Protein AF-0000000075577695 (afdb_homodimer)

Organism: Acetobacterium woodii (strain ATCC 29683 / DSM 1030 / JCM 2381 / KCTC 1655 / WB1) (NCBI:txid931626)

Solvent-accessible surface area (backbone atoms only — not comparable to full-atom values): 27577 Å² total; per-residue (Å²): 130,86,82,31,79,45,69,84,21,51,37,63,28,23,27,63,58,52,52,52,39,39,74,62,63,21,33,35,39,34,36,42,21,31,33,30,50,23,17,79,31,26,14,9,30,51,38,36,53,52,26,41,51,47,51,52,48,20,47,53,51,28,49,76,66,73,39,56,65,47,28,44,69,64,43,46,68,28,43,34,66,37,54,46,50,41,54,59,20,49,52,37,54,64,69,56,42,41,53,49,51,52,44,52,50,49,45,46,42,72,65,54,41,59,45,36,36,37,38,60,61,59,81,42,64,68,36,49,51,44,51,54,52,42,31,54,52,36,40,76,69,72,33,51,33,30,38,55,40,50,42,67,56,36,57,74,68,66,52,74,77,80,42,85,45,49,42,72,38,84,71,59,62,89,56,62,50,70,91,60,100,42,59,61,80,35,45,5,21,61,55,42,14,44,37,46,67,77,38,48,89,51,36,40,61,71,58,21,56,70,45,71,62,38,80,63,47,73,68,51,46,59,49,29,68,71,10,25,63,52,17,37,69,72,26,76,63,45,39,37,10,30,33,41,58,60,42,56,69,58,41,55,51,24,53,54,52,51,24,48,52,53,32,52,53,49,51,55,59,71,73,101,129,85,83,31,79,46,68,83,20,50,35,62,30,22,26,63,58,51,52,52,38,37,74,63,64,20,33,34,39,33,34,45,23,30,33,30,52,22,17,79,31,26,15,9,30,50,37,37,51,52,26,42,52,47,51,52,47,20,47,51,51,27,50,75,67,74,40,56,64,47,28,45,70,65,44,45,68,28,44,34,66,38,54,45,51,41,53,62,21,51,53,37,53,64,69,56,43,41,54,50,52,51,44,51,50,48,46,47,42,72,65,54,42,58,46,37,37,38,38,59,61,58,82,44,64,66,37,49,52,44,51,53,52,42,31,52,53,36,40,76,70,73,34,52,33,29,40,54,41,49,42,66,57,37,57,74,66,66,52,74,77,78,41,86,44,50,44,70,39,84,71,58,63,87,54,62,50,72,91,62,99,43,63,60,81,35,46,4,22,60,56,42,15,43,36,47,68,78,39,47,88,52,38,40,62,73,57,20,56,72,45,70,62,56,72,60,47,72,70,50,47,59,50,30,68,70,9,24,64,52,17,36,67,73,25,76,63,45,39,37,14,31,33,41,57,61,42,57,69,60,42,54,51,21,52,53,51,50,23,50,53,53,31,50,52,50,52,54,58,71,71,102

InterPro domains:
  IPR003785 Creatininase/formamide hydrolase [PF02633] (12-262)
  IPR003785 Creatininase/formamide hydrolase [PTHR35005] (10-262)
  IPR024087 Creatininase-like superfamily [G3DSA:3.40.50.10310] (4-269)
  IPR024087 Creatininase-like superfamily [SSF102215] (10-245)

Nearest PDB structures (foldseek):
  3a6f-assembly1_D  TM=7.736E-01  e=1.184E-13  Pseudomonas putida
  3a6g-assembly1_C  TM=7.643E-01  e=2.784E-13  Pseudomonas putida
  3a6g-assembly1_B  TM=7.723E-01  e=9.443E-13  Pseudomonas putida
  3a6j-assembly1_D  TM=7.696E-01  e=1.448E-12  Pseudomonas putida
  3a6j-assembly1_B  TM=7.556E-01  e=9.443E-13  Pseudomonas putida

Radius of gyration: 23.03 Å; Cα contacts (8 Å, |Δi|>4): 1157; chains: 2; bounding box: 54×68×52 Å

Secondary structure (DSSP, 8-state):
----TTTTBGGGS-HHHHHHHHHTT-EEEEEB------TTTB-TTHHHHHHHHHHHHHHHHHHHTT--EEEPPPB-----SSSTTSTT-----HHHHHHHHHHHHHHHHHHT--EEEEE-----HHHHHHHHHHHHHHHHTT-EEEEEEEHHHHHHTT--TT-TTEEEE---HHHH----SS---BSSHHHHHHHHHH-GGGB-HHHHHHPPP----HHHHHHHTT-HHHHHHHSTTS-BS-TT---HHHHHHHHHHHHHHHHHHHHHHHT-/----TTTTBGGGS-HHHHHHHHHTT-EEEEEB------TTTB-TTHHHHHHHHHHHHHHHHHHHTT--EEEPPPB-----SSSTTSTT-----HHHHHHHHHHHHHHHHHHT--EEEEE-----HHHHHHHHHHHHHHHHTT-EEEEEEEHHHHHHTT--TT-TTEEEE---HHHH----SS---BSSHHHHHHHHHH-GGGB-HHHHHHPPP----HHHHHHHTT-HHHHHHHSTTS-BS-TT---HHHHHHHHHHHHHHHHHHHHHHHT-

Sequence (544 aa):
MAYSIFKDTLVDMAFPEIEAAIKQNACVLLPVSVVEEHGPHLCTGTDIYLTQSLSQQIKQKLVAKNHPVVIAPPFYWGVNSITDGFVGSFSIKPETMTLMLLEILENLNKWGFKKIFLLNFHGDFIHIKTIVEIVAHANKMNIEAYFLLDKNLLSQMHFNQDLSYLVSIELDPRKVNLETTVIDIHAGATETSWMALSYNKLVDTEKAKTLKPTNLTRSDLKEWLKGGEVAKSVTPLGYCGNPSNIDLKKIKTLTAVLSEKYACEIINVCTLMAYSIFKDTLVDMAFPEIEAAIKQNACVLLPVSVVEEHGPHLCTGTDIYLTQSLSQQIKQKLVAKNHPVVIAPPFYWGVNSITDGFVGSFSIKPETMTLMLLEILENLNKWGFKKIFLLNFHGDFIHIKTIVEIVAHANKMNIEAYFLLDKNLLSQMHFNQDLSYLVSIELDPRKVNLETTVIDIHAGATETSWMALSYNKLVDTEKAKTLKPTNLTRSDLKEWLKGGEVAKSVTPLGYCGNPSNIDLKKIKTLTAVLSEKYACEIINVCTL

Structure (mmCIF, N/CA/C/O backbone):
data_AF-0000000075577695-model_v1
#
loop_
_entity.id
_entity.type
_entity.pdbx_description
1 polymer 'Creatininase CrnA'
#
loop_
_atom_site.group_PDB
_atom_site.id
_atom_site.type_symbol
_atom_site.label_atom_id
_atom_site.label_alt_id
_atom_site.label_comp_id
_atom_site.label_asym_id
_atom_site.label_entity_id
_atom_site.label_seq_id
_atom_site.pdbx_PDB_ins_code
_atom_site.Cartn_x
_atom_site.Cartn_y
_atom_site.Cartn_z
_atom_site.occupancy
_atom_site.B_iso_or_equiv
_atom_site.auth_seq_id
_atom_site.auth_comp_id
_atom_site.auth_asym_id
_atom_site.auth_atom_id
_atom_site.pdbx_PDB_model_num
ATOM 1 N N . MET A 1 1 ? 3.131 -3.451 19.734 1 47.25 1 MET A N 1
ATOM 2 C CA . MET A 1 1 ? 1.927 -3.197 18.953 1 47.25 1 MET A CA 1
ATOM 3 C C . MET A 1 1 ? 2.152 -3.541 17.484 1 47.25 1 MET A C 1
ATOM 5 O O . MET A 1 1 ? 3.27 -3.42 16.984 1 47.25 1 MET A O 1
ATOM 9 N N . ALA A 1 2 ? 1.191 -4.195 16.828 1 62.47 2 ALA A N 1
ATOM 10 C CA . ALA A 1 2 ? 1.274 -4.578 15.422 1 62.47 2 ALA A CA 1
ATOM 11 C C . ALA A 1 2 ? 1.396 -3.352 14.523 1 62.47 2 ALA A C 1
ATOM 13 O O . ALA A 1 2 ? 0.747 -2.332 14.758 1 62.47 2 ALA A O 1
ATOM 14 N N . TYR A 1 3 ? 2.486 -3.139 13.727 1 85.69 3 TYR A N 1
ATOM 15 C CA . TYR A 1 3 ? 2.629 -1.895 12.977 1 85.69 3 TYR A CA 1
ATOM 16 C C . TYR A 1 3 ? 2.217 -2.082 11.523 1 85.69 3 TYR A C 1
ATOM 18 O O . TYR A 1 3 ? 2.568 -1.273 10.656 1 85.69 3 TYR A O 1
ATOM 26 N N . SER A 1 4 ? 1.302 -3.059 11.336 1 93.88 4 SER A N 1
ATOM 27 C CA . SER A 1 4 ? 0.813 -3.283 9.984 1 93.88 4 SER A CA 1
ATOM 28 C C . SER A 1 4 ? -0.161 -2.189 9.555 1 93.88 4 SER A C 1
ATOM 30 O O . SER A 1 4 ? -1.123 -1.896 10.273 1 93.88 4 SER A O 1
ATOM 32 N N . ILE A 1 5 ? 0.013 -1.693 8.359 1 96.38 5 ILE A N 1
ATOM 33 C CA . ILE A 1 5 ? -0.893 -0.673 7.844 1 96.38 5 ILE A CA 1
ATOM 34 C C . ILE A 1 5 ? -2.229 -1.311 7.469 1 96.38 5 ILE A C 1
ATOM 36 O O . ILE A 1 5 ? -3.211 -0.607 7.219 1 96.38 5 ILE A O 1
ATOM 40 N N . PHE A 1 6 ? -2.279 -2.641 7.473 1 97.19 6 PHE A N 1
ATOM 41 C CA . PHE A 1 6 ? -3.488 -3.34 7.051 1 97.19 6 PHE A CA 1
ATOM 42 C C . PHE A 1 6 ? -4.34 -3.721 8.258 1 97.19 6 PHE A C 1
ATOM 44 O O . PHE A 1 6 ? -5.48 -4.164 8.102 1 97.19 6 PHE A O 1
ATOM 51 N N . LYS A 1 7 ? -3.75 -3.504 9.445 1 94.81 7 LYS A N 1
ATOM 52 C CA . LYS A 1 7 ? -4.543 -3.814 10.633 1 94.81 7 LYS A CA 1
ATOM 53 C C . LYS A 1 7 ? -5.879 -3.076 10.609 1 94.81 7 LYS A C 1
ATOM 55 O O . LYS A 1 7 ? -5.918 -1.861 10.406 1 94.81 7 LYS A O 1
ATOM 60 N N . ASP A 1 8 ? -7.012 -3.793 10.711 1 94.88 8 ASP A N 1
ATOM 61 C CA . ASP A 1 8 ? -8.375 -3.283 10.836 1 94.88 8 ASP A CA 1
ATOM 62 C C . ASP A 1 8 ? -8.906 -2.812 9.484 1 94.88 8 ASP A C 1
ATOM 64 O O . ASP A 1 8 ? -9.93 -2.135 9.414 1 94.88 8 ASP A O 1
ATOM 68 N N . THR A 1 9 ? -8.211 -3.131 8.383 1 98.25 9 THR A N 1
ATOM 69 C CA . THR A 1 9 ? -8.672 -2.721 7.062 1 98.25 9 THR A CA 1
ATOM 70 C C . THR A 1 9 ? -9.359 -3.879 6.348 1 98.25 9 THR A C 1
ATOM 72 O O . THR A 1 9 ? -9.312 -5.02 6.812 1 98.25 9 THR A O 1
ATOM 75 N N . LEU A 1 10 ? -9.883 -3.576 5.164 1 98.56 10 LEU A N 1
ATOM 76 C CA . LEU A 1 10 ? -10.523 -4.547 4.281 1 98.56 10 LEU A CA 1
ATOM 77 C C . LEU A 1 10 ? -9.531 -5.637 3.867 1 98.56 10 LEU A C 1
ATOM 79 O O . LEU A 1 10 ? -9.938 -6.762 3.566 1 98.56 10 LEU A O 1
ATOM 83 N N . VAL A 1 11 ? -8.281 -5.344 3.916 1 98.5 11 VAL A N 1
ATOM 84 C CA . VAL A 1 11 ? -7.258 -6.25 3.408 1 98.5 11 VAL A CA 1
ATOM 85 C C . VAL A 1 11 ? -7.188 -7.496 4.289 1 98.5 11 VAL A C 1
ATOM 87 O O . VAL A 1 11 ? -6.887 -8.594 3.807 1 98.5 11 VAL A O 1
ATOM 90 N N . ASP A 1 12 ? -7.535 -7.359 5.578 1 97.88 12 ASP A N 1
ATOM 91 C CA . ASP A 1 12 ? -7.441 -8.469 6.523 1 97.88 12 ASP A CA 1
ATOM 92 C C . ASP A 1 12 ? -8.781 -9.188 6.668 1 97.88 12 ASP A C 1
ATOM 94 O O . ASP A 1 12 ? -8.938 -10.047 7.535 1 97.88 12 ASP A O 1
ATOM 98 N N . MET A 1 13 ? -9.727 -8.844 5.805 1 98.38 13 MET A N 1
ATOM 99 C CA . MET A 1 13 ? -11.055 -9.438 5.84 1 98.38 13 MET A CA 1
ATOM 100 C C . MET A 1 13 ? -11.242 -10.438 4.703 1 98.38 13 MET A C 1
ATOM 102 O O . MET A 1 13 ? -10.641 -10.289 3.637 1 98.38 13 MET A O 1
ATOM 106 N N . ALA A 1 14 ? -12.023 -11.422 4.969 1 98.56 14 ALA A N 1
ATOM 107 C CA . ALA A 1 14 ? -12.555 -12.227 3.865 1 98.56 14 ALA A CA 1
ATOM 108 C C . ALA A 1 14 ? -13.711 -11.508 3.176 1 98.56 14 ALA A C 1
ATOM 110 O O . ALA A 1 14 ? -14.352 -10.641 3.766 1 98.56 14 ALA A O 1
ATOM 111 N N . PHE A 1 15 ? -14 -11.859 1.919 1 98.5 15 PHE A N 1
ATOM 112 C CA . PHE A 1 15 ? -14.945 -11.078 1.124 1 98.5 15 PHE A CA 1
ATOM 113 C C . PHE A 1 15 ? -16.344 -11.141 1.728 1 98.5 15 PHE A C 1
ATOM 115 O O . PHE A 1 15 ? -17.094 -10.164 1.667 1 98.5 15 PHE A O 1
ATOM 122 N N . PRO A 1 16 ? -16.781 -12.281 2.404 1 98.56 16 PRO A N 1
ATOM 123 C CA . PRO A 1 16 ? -18.109 -12.258 2.998 1 98.56 16 PRO A CA 1
ATOM 124 C C . PRO A 1 16 ? -18.25 -11.227 4.113 1 98.56 16 PRO A C 1
ATOM 126 O O . PRO A 1 16 ? -19.328 -10.664 4.316 1 98.56 16 PRO A O 1
ATOM 129 N N . GLU A 1 17 ? -17.188 -11.008 4.809 1 98.62 17 GLU A N 1
ATOM 130 C CA . GLU A 1 17 ? -17.203 -9.977 5.844 1 98.62 17 GLU A CA 1
ATOM 131 C C . GLU A 1 17 ? -17.406 -8.594 5.238 1 98.62 17 GLU A C 1
ATOM 133 O O . GLU A 1 17 ? -18.062 -7.742 5.832 1 98.62 17 GLU A O 1
ATOM 138 N N . ILE A 1 18 ? -16.828 -8.375 4.117 1 98.88 18 ILE A N 1
ATOM 139 C CA . ILE A 1 18 ? -16.984 -7.105 3.416 1 98.88 18 ILE A CA 1
ATOM 140 C C . ILE A 1 18 ? -18.422 -6.961 2.938 1 98.88 18 ILE A C 1
ATOM 142 O O . ILE A 1 18 ? -19.031 -5.891 3.07 1 98.88 18 ILE A O 1
ATOM 146 N N . GLU A 1 19 ? -18.953 -8.062 2.428 1 98.75 19 GLU A N 1
ATOM 147 C CA . GLU A 1 19 ? -20.359 -8.055 2.035 1 98.75 19 GLU A CA 1
ATOM 148 C C . GLU A 1 19 ? -21.266 -7.684 3.211 1 98.75 19 GLU A C 1
ATOM 150 O O . GLU A 1 19 ? -22.219 -6.918 3.055 1 98.75 19 GLU A O 1
ATOM 155 N N . ALA A 1 20 ? -20.953 -8.258 4.344 1 98.75 20 ALA A N 1
ATOM 156 C CA . ALA A 1 20 ? -21.734 -7.977 5.547 1 98.75 20 ALA A CA 1
ATOM 157 C C . ALA A 1 20 ? -21.656 -6.5 5.922 1 98.75 20 ALA A C 1
ATOM 159 O O . ALA A 1 20 ? -22.656 -5.898 6.328 1 98.75 20 ALA A O 1
ATOM 160 N N . ALA A 1 21 ? -20.516 -5.906 5.805 1 98.75 21 ALA A N 1
ATOM 161 C CA . ALA A 1 21 ? -20.328 -4.488 6.117 1 98.75 21 ALA A CA 1
ATOM 162 C C . ALA A 1 21 ? -21.156 -3.611 5.176 1 98.75 21 ALA A C 1
ATOM 164 O O . ALA A 1 21 ? -21.734 -2.611 5.602 1 98.75 21 ALA A O 1
ATOM 165 N N . ILE A 1 22 ? -21.125 -3.975 3.934 1 98.75 22 ILE A N 1
ATOM 166 C CA . ILE A 1 22 ? -21.891 -3.238 2.932 1 98.75 22 ILE A CA 1
ATOM 167 C C . ILE A 1 22 ? -23.375 -3.283 3.277 1 98.75 22 ILE A C 1
ATOM 169 O O . ILE A 1 22 ? -24.062 -2.262 3.213 1 98.75 22 ILE A O 1
ATOM 173 N N . LYS A 1 23 ? -23.828 -4.469 3.668 1 98.5 23 LYS A N 1
ATOM 174 C CA . LYS A 1 23 ? -25.234 -4.648 4.035 1 98.5 23 LYS A CA 1
ATOM 175 C C . LYS A 1 23 ? -25.609 -3.793 5.242 1 98.5 23 LYS A C 1
ATOM 177 O O . LYS A 1 23 ? -26.75 -3.377 5.387 1 98.5 23 LYS A O 1
ATOM 182 N N . GLN A 1 24 ? -24.656 -3.488 6.062 1 98.31 24 GLN A N 1
ATOM 183 C CA . GLN A 1 24 ? -24.875 -2.67 7.25 1 98.31 24 GLN A CA 1
ATOM 184 C C . GLN A 1 24 ? -24.719 -1.186 6.93 1 98.31 24 GLN A C 1
ATOM 186 O O . GLN A 1 24 ? -24.719 -0.349 7.836 1 98.31 24 GLN A O 1
ATOM 191 N N . ASN A 1 25 ? -24.516 -0.837 5.707 1 97.81 25 ASN A N 1
ATOM 192 C CA . ASN A 1 25 ? -24.344 0.535 5.238 1 97.81 25 ASN A CA 1
ATOM 193 C C . ASN A 1 25 ? -23.141 1.198 5.875 1 97.81 25 ASN A C 1
ATOM 195 O O . ASN A 1 25 ? -23.188 2.367 6.266 1 97.81 25 ASN A O 1
ATOM 199 N N . ALA A 1 26 ? -22.094 0.424 6.023 1 98.75 26 ALA A N 1
ATOM 200 C CA . ALA A 1 26 ? -20.859 0.966 6.574 1 98.75 26 ALA A CA 1
ATOM 201 C C . ALA A 1 26 ? -20.281 2.049 5.668 1 98.75 26 ALA A C 1
ATOM 203 O O . ALA A 1 26 ? -20.281 1.908 4.441 1 98.75 26 ALA A O 1
ATOM 204 N N . CYS A 1 27 ? -19.812 3.189 6.266 1 98.75 27 CYS A N 1
ATOM 205 C CA . CYS A 1 27 ? -19 4.125 5.496 1 98.75 27 CYS A CA 1
ATOM 206 C C . CYS A 1 27 ? -17.562 3.633 5.383 1 98.75 27 CYS A C 1
ATOM 208 O O . CYS A 1 27 ? -17.188 2.668 6.043 1 98.75 27 CYS A O 1
ATOM 210 N N . VAL A 1 28 ? -16.844 4.23 4.449 1 98.94 28 VAL A N 1
ATOM 211 C CA . VAL A 1 28 ? -15.469 3.797 4.199 1 98.94 28 VAL A CA 1
ATOM 212 C C . VAL A 1 28 ? -14.5 4.926 4.543 1 98.94 28 VAL A C 1
ATOM 214 O O . VAL A 1 28 ? -14.703 6.07 4.141 1 98.94 28 VAL A O 1
ATOM 217 N N . LEU A 1 29 ? -13.523 4.633 5.379 1 98.94 29 LEU A N 1
ATOM 218 C CA . LEU A 1 29 ? -12.336 5.48 5.488 1 98.94 29 LEU A CA 1
ATOM 219 C C . LEU A 1 29 ? -11.258 5.039 4.508 1 98.94 29 LEU A C 1
ATOM 221 O O . LEU A 1 29 ? -10.914 3.854 4.445 1 98.94 29 LEU A O 1
ATOM 225 N N . LEU A 1 30 ? -10.773 5.922 3.701 1 98.94 30 LEU A N 1
ATOM 226 C CA . LEU A 1 30 ? -9.703 5.641 2.748 1 98.94 30 LEU A CA 1
ATOM 227 C C . LEU A 1 30 ? -8.477 6.488 3.047 1 98.94 30 LEU A C 1
ATOM 229 O O . LEU A 1 30 ? -8.438 7.676 2.715 1 98.94 30 LEU A O 1
ATOM 233 N N . PRO A 1 31 ? -7.43 5.871 3.695 1 98.69 31 PRO A N 1
ATOM 234 C CA . PRO A 1 31 ? -6.184 6.605 3.904 1 98.69 31 PRO A CA 1
ATOM 235 C C . PRO A 1 31 ? -5.43 6.875 2.604 1 98.69 31 PRO A C 1
ATOM 237 O O . PRO A 1 31 ? -5.188 5.949 1.824 1 98.69 31 PRO A O 1
ATOM 240 N N . VAL A 1 32 ? -5.164 8.086 2.32 1 98.62 32 VAL A N 1
ATOM 241 C CA . VAL A 1 32 ? -4.383 8.523 1.169 1 98.62 32 VAL A CA 1
ATOM 242 C C . VAL A 1 32 ? -3.121 9.242 1.645 1 98.62 32 VAL A C 1
ATOM 244 O O . VAL A 1 32 ? -3.199 10.289 2.289 1 98.62 32 VAL A O 1
ATOM 247 N N . SER A 1 33 ? -2.02 8.672 1.377 1 97.56 33 SER A N 1
ATOM 248 C CA . SER A 1 33 ? -0.767 9.156 1.947 1 97.56 33 SER A CA 1
ATOM 249 C C . SER A 1 33 ? 0.388 8.992 0.966 1 97.56 33 SER A C 1
ATOM 251 O O . SER A 1 33 ? 0.195 9.078 -0.249 1 97.56 33 SER A O 1
ATOM 253 N N . VAL A 1 34 ? 1.612 8.969 1.543 1 98.62 34 VAL A N 1
ATOM 254 C CA . VAL A 1 34 ? 2.797 8.898 0.695 1 98.62 34 VAL A CA 1
ATOM 255 C C . VAL A 1 34 ? 3.908 8.141 1.42 1 98.62 34 VAL A C 1
ATOM 257 O O . VAL A 1 34 ? 3.812 7.887 2.623 1 98.62 34 VAL A O 1
ATOM 260 N N . VAL A 1 35 ? 4.875 7.68 0.67 1 98.69 35 VAL A N 1
ATOM 261 C CA . VAL A 1 35 ? 6.191 7.281 1.159 1 98.69 35 VAL A CA 1
ATOM 262 C C . VAL A 1 35 ? 7.219 8.359 0.82 1 98.69 35 VAL A C 1
ATOM 264 O O . VAL A 1 35 ? 7.465 8.641 -0.354 1 98.69 35 VAL A O 1
ATOM 267 N N . GLU A 1 36 ? 7.77 9.023 1.796 1 98.69 36 GLU A N 1
ATOM 268 C CA . GLU A 1 36 ? 8.703 10.125 1.589 1 98.69 36 GLU A CA 1
ATOM 269 C C . GLU A 1 36 ? 9.703 10.227 2.738 1 98.69 36 GLU A C 1
ATOM 271 O O . GLU A 1 36 ? 9.438 9.734 3.84 1 98.69 36 GLU A O 1
ATOM 276 N N . GLU A 1 37 ? 10.789 10.859 2.469 1 98.56 37 GLU A N 1
ATOM 277 C CA . GLU A 1 37 ? 11.805 11.062 3.496 1 98.56 37 GLU A CA 1
ATOM 278 C C . GLU A 1 37 ? 11.266 11.891 4.652 1 98.56 37 GLU A C 1
ATOM 280 O O . GLU A 1 37 ? 10.438 12.781 4.449 1 98.56 37 GLU A O 1
ATOM 285 N N . HIS A 1 38 ? 11.75 11.633 5.891 1 98.75 38 HIS A N 1
ATOM 286 C CA . HIS A 1 38 ? 11.359 12.375 7.082 1 98.75 38 HIS A CA 1
ATOM 287 C C . HIS A 1 38 ? 12.531 12.539 8.039 1 98.75 38 HIS A C 1
ATOM 289 O O . HIS A 1 38 ? 12.398 12.297 9.242 1 98.75 38 HIS A O 1
ATOM 295 N N . GLY A 1 39 ? 13.68 13.023 7.473 1 98.56 39 GLY A N 1
ATOM 296 C CA . GLY A 1 39 ? 14.852 13.219 8.312 1 98.56 39 GLY A CA 1
ATOM 297 C C . GLY A 1 39 ? 15.57 11.922 8.656 1 98.56 39 GLY A C 1
ATOM 298 O O . GLY A 1 39 ? 15.125 10.844 8.258 1 98.56 39 GLY A O 1
ATOM 299 N N . PRO A 1 40 ? 16.688 12.039 9.352 1 98.69 40 PRO A N 1
ATOM 300 C CA . PRO A 1 40 ? 17.5 10.859 9.656 1 98.69 40 PRO A CA 1
ATOM 301 C C . PRO A 1 40 ? 16.922 10.039 10.82 1 98.69 40 PRO A C 1
ATOM 303 O O . PRO A 1 40 ? 17.422 8.953 11.117 1 98.69 40 PRO A O 1
ATOM 306 N N . HIS A 1 41 ? 15.875 10.539 11.461 1 98.81 41 HIS A N 1
ATOM 307 C CA . HIS A 1 41 ? 15.406 9.922 12.695 1 98.81 41 HIS A CA 1
ATOM 308 C C . HIS A 1 41 ? 14.062 9.227 12.484 1 98.81 41 HIS A C 1
ATOM 310 O O . HIS A 1 41 ? 13.633 8.43 13.32 1 98.81 41 HIS A O 1
ATOM 316 N N . LEU A 1 42 ? 13.43 9.484 11.391 1 98.81 42 LEU A N 1
ATOM 317 C CA . LEU A 1 42 ? 12.141 8.875 11.078 1 98.81 42 LEU A CA 1
ATOM 318 C C . LEU A 1 42 ? 12.227 8.062 9.789 1 98.81 42 LEU A C 1
ATOM 320 O O . LEU A 1 42 ? 13.039 8.359 8.914 1 98.81 42 LEU A O 1
ATOM 324 N N . CYS A 1 43 ? 11.375 7.074 9.664 1 98.62 43 CYS A N 1
ATOM 325 C CA . CYS A 1 43 ? 11.336 6.25 8.461 1 98.62 43 CYS A CA 1
ATOM 326 C C . CYS A 1 43 ? 10.547 6.938 7.355 1 98.62 43 CYS A C 1
ATOM 328 O O . CYS A 1 43 ? 9.805 7.883 7.613 1 98.62 43 CYS A O 1
ATOM 330 N N . THR A 1 44 ? 10.656 6.434 6.145 1 98.75 44 THR A N 1
ATOM 331 C CA . THR A 1 44 ? 10.016 7.047 4.988 1 98.75 44 THR A CA 1
ATOM 332 C C . THR A 1 44 ? 8.516 6.766 4.988 1 98.75 44 THR A C 1
ATOM 334 O O . THR A 1 44 ? 7.758 7.391 4.242 1 98.75 44 THR A O 1
ATOM 337 N N . GLY A 1 45 ? 8.008 5.879 5.816 1 98.31 45 GLY A N 1
ATOM 338 C CA . GLY A 1 45 ? 6.594 5.547 5.91 1 98.31 45 GLY A CA 1
ATOM 339 C C . GLY A 1 45 ? 5.844 6.406 6.906 1 98.31 45 GLY A C 1
ATOM 340 O O . GLY A 1 45 ? 4.676 6.145 7.207 1 98.31 45 GLY A O 1
ATOM 341 N N . THR A 1 46 ? 6.445 7.457 7.438 1 98.38 46 THR A N 1
ATOM 342 C CA . THR A 1 46 ? 5.891 8.258 8.523 1 98.38 46 THR A CA 1
ATOM 343 C C . THR A 1 46 ? 4.484 8.734 8.18 1 98.38 46 THR A C 1
ATOM 345 O O . THR A 1 46 ? 3.541 8.508 8.938 1 98.38 46 THR A O 1
ATOM 348 N N . ASP A 1 47 ? 4.281 9.266 7.027 1 98.19 47 ASP A N 1
ATOM 349 C CA . ASP A 1 47 ? 2.98 9.812 6.66 1 98.19 47 ASP A CA 1
ATOM 350 C C . ASP A 1 47 ? 1.916 8.719 6.617 1 98.19 47 ASP A C 1
ATOM 352 O O . ASP A 1 47 ? 0.797 8.914 7.094 1 98.19 47 ASP A O 1
ATOM 356 N N . ILE A 1 48 ? 2.176 7.598 5.961 1 97.69 48 ILE A N 1
ATOM 357 C CA . ILE A 1 48 ? 1.166 6.551 5.836 1 97.69 48 ILE A CA 1
ATOM 358 C C . ILE A 1 48 ? 0.88 5.945 7.207 1 97.69 48 ILE A C 1
ATOM 360 O O . ILE A 1 48 ? -0.267 5.617 7.523 1 97.69 48 ILE A O 1
ATOM 364 N N . TYR A 1 49 ? 1.924 5.754 8.062 1 97.62 49 TYR A N 1
ATOM 365 C CA . TYR A 1 49 ? 1.699 5.234 9.414 1 97.62 49 TYR A CA 1
ATOM 366 C C . TYR A 1 49 ? 0.816 6.18 10.219 1 97.62 49 TYR A C 1
ATOM 368 O O . TYR A 1 49 ? -0.107 5.738 10.906 1 97.62 49 TYR A O 1
ATOM 376 N N . LEU A 1 50 ? 1.111 7.438 10.148 1 96.88 50 LEU A N 1
ATOM 377 C CA . LEU A 1 50 ? 0.335 8.398 10.922 1 96.88 50 LEU A CA 1
ATOM 378 C C . LEU A 1 50 ? -1.091 8.5 10.391 1 96.88 50 LEU A C 1
ATOM 380 O O . LEU A 1 50 ? -2.043 8.602 11.164 1 96.88 50 LEU A O 1
ATOM 384 N N . THR A 1 51 ? -1.251 8.5 9.07 1 97.12 51 THR A N 1
ATOM 385 C CA . THR A 1 51 ? -2.588 8.492 8.484 1 97.12 51 THR A CA 1
ATOM 386 C C . THR A 1 51 ? -3.365 7.254 8.938 1 97.12 51 THR A C 1
ATOM 388 O O . THR A 1 51 ? -4.551 7.344 9.258 1 97.12 51 THR A O 1
ATOM 391 N N . GLN A 1 52 ? -2.695 6.141 8.93 1 96.88 52 GLN A N 1
ATOM 392 C CA . GLN A 1 52 ? -3.342 4.902 9.352 1 96.88 52 GLN A CA 1
ATOM 393 C C . GLN A 1 52 ? -3.703 4.941 10.828 1 96.88 52 GLN A C 1
ATOM 395 O O . GLN A 1 52 ? -4.773 4.473 11.227 1 96.88 52 GLN A O 1
ATOM 400 N N . SER A 1 53 ? -2.781 5.434 11.633 1 95.94 53 SER A N 1
ATOM 401 C CA . SER A 1 53 ? -3.068 5.582 13.055 1 95.94 53 SER A CA 1
ATOM 402 C C . SER A 1 53 ? -4.32 6.418 13.281 1 95.94 53 SER A C 1
ATOM 404 O O . SER A 1 53 ? -5.188 6.047 14.07 1 95.94 53 SER A O 1
ATOM 406 N N . LEU A 1 54 ? -4.391 7.52 12.602 1 95.25 54 LEU A N 1
ATOM 407 C CA . LEU A 1 54 ? -5.566 8.383 12.703 1 95.25 54 LEU A CA 1
ATOM 408 C C . LEU A 1 54 ? -6.82 7.641 12.242 1 95.25 54 LEU A C 1
ATOM 410 O O . LEU A 1 54 ? -7.859 7.707 12.898 1 95.25 54 LEU A O 1
ATOM 414 N N . SER A 1 55 ? -6.766 6.961 11.133 1 97.94 55 SER A N 1
ATOM 415 C CA . SER A 1 55 ? -7.895 6.211 10.602 1 97.94 55 SER A CA 1
ATOM 416 C C . SER A 1 55 ? -8.406 5.184 11.602 1 97.94 55 SER A C 1
ATOM 418 O O . SER A 1 55 ? -9.617 5.023 11.773 1 97.94 55 SER A O 1
ATOM 420 N N . GLN A 1 56 ? -7.473 4.508 12.242 1 97.62 56 GLN A N 1
ATOM 421 C CA . GLN A 1 56 ? -7.84 3.49 13.219 1 97.62 56 GLN A CA 1
ATOM 422 C C . GLN A 1 56 ? -8.523 4.117 14.438 1 97.62 56 GLN A C 1
ATOM 424 O O . GLN A 1 56 ? -9.484 3.564 14.961 1 97.62 56 GLN A O 1
ATOM 429 N N . GLN A 1 57 ? -7.977 5.23 14.875 1 97.31 57 GLN A N 1
ATOM 430 C CA . GLN A 1 57 ? -8.586 5.922 16.016 1 97.31 57 GLN A CA 1
ATOM 431 C C . GLN A 1 57 ? -9.984 6.414 15.664 1 97.31 57 GLN A C 1
ATOM 433 O O . GLN A 1 57 ? -10.898 6.316 16.484 1 97.31 57 GLN A O 1
ATOM 438 N N . ILE A 1 58 ? -10.156 6.941 14.469 1 98.38 58 ILE A N 1
ATOM 439 C CA . ILE A 1 58 ? -11.469 7.375 14.008 1 98.38 58 ILE A CA 1
ATOM 440 C C . ILE A 1 58 ? -12.43 6.188 13.984 1 98.38 58 ILE A C 1
ATOM 442 O O . ILE A 1 58 ? -13.562 6.293 14.461 1 98.38 58 ILE A O 1
ATOM 446 N N . LYS A 1 59 ? -12 5.082 13.43 1 98.81 59 LYS A N 1
ATOM 447 C CA . LYS A 1 59 ? -12.828 3.881 13.383 1 98.81 59 LYS A CA 1
ATOM 448 C C . LYS A 1 59 ? -13.281 3.473 14.781 1 98.81 59 LYS A C 1
ATOM 450 O O . LYS A 1 59 ? -14.445 3.125 14.984 1 98.81 59 LYS A O 1
ATOM 455 N N . GLN A 1 60 ? -12.359 3.498 15.719 1 98.31 60 GLN A N 1
ATOM 456 C CA . GLN A 1 60 ? -12.695 3.135 17.094 1 98.31 60 GLN A CA 1
ATOM 457 C C . GLN A 1 60 ? -13.805 4.031 17.641 1 98.31 60 GLN A C 1
ATOM 459 O O . GLN A 1 60 ? -14.734 3.555 18.297 1 98.31 60 GLN A O 1
ATOM 464 N N . LYS A 1 61 ? -13.672 5.332 17.391 1 98.5 61 LYS A N 1
ATOM 465 C CA . LYS A 1 61 ? -14.68 6.281 17.844 1 98.5 61 LYS A CA 1
ATOM 466 C C . LYS A 1 61 ? -16.031 6.004 17.188 1 98.5 61 LYS A C 1
ATOM 468 O O . LYS A 1 61 ? -17.078 6.043 17.844 1 98.5 61 LYS A O 1
ATOM 473 N N . LEU A 1 62 ? -16.016 5.75 15.922 1 98.75 62 LEU A N 1
ATOM 474 C CA . LEU A 1 62 ? -17.25 5.492 15.172 1 98.75 62 LEU A CA 1
ATOM 475 C C . LEU A 1 62 ? -17.922 4.215 15.664 1 98.75 62 LEU A C 1
ATOM 477 O O . LEU A 1 62 ? -19.141 4.195 15.875 1 98.75 62 LEU A O 1
ATOM 481 N N . VAL A 1 63 ? -17.141 3.172 15.867 1 98.38 63 VAL A N 1
ATOM 482 C CA . VAL A 1 63 ? -17.672 1.902 16.359 1 98.38 63 VAL A CA 1
ATOM 483 C C . VAL A 1 63 ? -18.281 2.096 17.734 1 98.38 63 VAL A C 1
ATOM 485 O O . VAL A 1 63 ? -19.359 1.568 18.031 1 98.38 63 VAL A O 1
ATOM 488 N N . ALA A 1 64 ? -17.594 2.834 18.562 1 98.25 64 ALA A N 1
ATOM 489 C CA . ALA A 1 64 ? -18.094 3.111 19.906 1 98.25 64 ALA A CA 1
ATOM 490 C C . ALA A 1 64 ? -19.438 3.832 19.859 1 98.25 64 ALA A C 1
ATOM 492 O O . ALA A 1 64 ? -20.25 3.717 20.781 1 98.25 64 ALA A O 1
ATOM 493 N N . LYS A 1 65 ? -19.688 4.52 18.812 1 97.94 65 LYS A N 1
ATOM 494 C CA . LYS A 1 65 ? -20.922 5.258 18.641 1 97.94 65 LYS A CA 1
ATOM 495 C C . LYS A 1 65 ? -21.906 4.477 17.766 1 97.94 65 LYS A C 1
ATOM 497 O O . LYS A 1 65 ? -22.875 5.043 17.25 1 97.94 65 LYS A O 1
ATOM 502 N N . ASN A 1 66 ? -21.625 3.219 17.547 1 97.75 66 ASN A N 1
ATOM 503 C CA . ASN A 1 66 ? -22.453 2.289 16.781 1 97.75 66 ASN A CA 1
ATOM 504 C C . ASN A 1 66 ? -22.641 2.744 15.344 1 97.75 66 ASN A C 1
ATOM 506 O O . ASN A 1 66 ? -23.719 2.633 14.781 1 97.75 66 ASN A O 1
ATOM 510 N N . HIS A 1 67 ? -21.609 3.369 14.812 1 98.38 67 HIS A N 1
ATOM 511 C CA . HIS A 1 67 ? -21.594 3.77 13.414 1 98.38 67 HIS A CA 1
ATOM 512 C C . HIS A 1 67 ? -20.75 2.811 12.578 1 98.38 67 HIS A C 1
ATOM 514 O O . HIS A 1 67 ? -19.516 2.797 12.695 1 98.38 67 HIS A O 1
ATOM 520 N N . PRO A 1 68 ? -21.375 2.004 11.703 1 98.31 68 PRO A N 1
ATOM 521 C CA . PRO A 1 68 ? -20.625 1.013 10.922 1 98.31 68 PRO A CA 1
ATOM 522 C C . PRO A 1 68 ? -19.594 1.647 10 1 98.31 68 PRO A C 1
ATOM 524 O O . PRO A 1 68 ? -19.891 2.629 9.312 1 98.31 68 PRO A O 1
ATOM 527 N N . VAL A 1 69 ? -18.406 1.115 10 1 98.81 69 VAL A N 1
ATOM 528 C CA . VAL A 1 69 ? -17.297 1.704 9.25 1 98.81 69 VAL A CA 1
ATOM 529 C C . VAL A 1 69 ? -16.281 0.622 8.898 1 98.81 69 VAL A C 1
ATOM 531 O O . VAL A 1 69 ? -16.094 -0.337 9.648 1 98.81 69 VAL A O 1
ATOM 534 N N . VAL A 1 70 ? -15.688 0.679 7.734 1 98.88 70 VAL A N 1
ATOM 535 C CA . VAL A 1 70 ? -14.508 -0.101 7.355 1 98.88 70 VAL A CA 1
ATOM 536 C C . VAL A 1 70 ? -13.398 0.834 6.895 1 98.88 70 VAL A C 1
ATOM 538 O O . VAL A 1 70 ? -13.641 2.006 6.594 1 98.88 70 VAL A O 1
ATOM 541 N N . ILE A 1 71 ? -12.195 0.374 6.957 1 98.94 71 ILE A N 1
ATOM 542 C CA . ILE A 1 71 ? -11.055 1.088 6.391 1 98.94 71 ILE A CA 1
ATOM 543 C C . ILE A 1 71 ? -10.594 0.393 5.109 1 98.94 71 ILE A C 1
ATOM 545 O O . ILE A 1 71 ? -10.352 -0.816 5.105 1 98.94 71 ILE A O 1
ATOM 549 N N . ALA A 1 72 ? -10.562 1.098 4.004 1 98.88 72 ALA A N 1
ATOM 550 C CA . ALA A 1 72 ? -10.039 0.595 2.74 1 98.88 72 ALA A CA 1
ATOM 551 C C . ALA A 1 72 ? -8.516 0.444 2.801 1 98.88 72 ALA A C 1
ATOM 553 O O . ALA A 1 72 ? -7.867 1 3.689 1 98.88 72 ALA A O 1
ATOM 554 N N . PRO A 1 73 ? -7.926 -0.405 1.87 1 98.62 73 PRO A N 1
ATOM 555 C CA . PRO A 1 73 ? -6.461 -0.45 1.808 1 98.62 73 PRO A CA 1
ATOM 556 C C . PRO A 1 73 ? -5.836 0.928 1.604 1 98.62 73 PRO A C 1
ATOM 558 O O . PRO A 1 73 ? -6.281 1.69 0.742 1 98.62 73 PRO A O 1
ATOM 561 N N . PRO A 1 74 ? -4.805 1.238 2.379 1 98.56 74 PRO A N 1
ATOM 562 C CA . PRO A 1 74 ? -4.195 2.561 2.221 1 98.56 74 PRO A CA 1
ATOM 563 C C . PRO A 1 74 ? -3.518 2.74 0.864 1 98.56 74 PRO A C 1
ATOM 565 O O . PRO A 1 74 ? -2.922 1.796 0.338 1 98.56 74 PRO A O 1
ATOM 568 N N . PHE A 1 75 ? -3.734 3.889 0.287 1 98.81 75 PHE A N 1
ATOM 569 C CA . PHE A 1 75 ? -2.977 4.324 -0.881 1 98.81 75 PHE A CA 1
ATOM 570 C C . PHE A 1 75 ? -1.77 5.152 -0.465 1 98.81 75 PHE A C 1
ATOM 572 O O . PHE A 1 75 ? -1.914 6.168 0.22 1 98.81 75 PHE A O 1
ATOM 579 N N . TYR A 1 76 ? -0.519 4.754 -0.865 1 98.5 76 TYR A N 1
ATOM 580 C CA . TYR A 1 76 ? 0.611 5.512 -0.341 1 98.5 76 TYR A CA 1
ATOM 581 C C . TYR A 1 76 ? 1.558 5.926 -1.461 1 98.5 76 TYR A C 1
ATOM 583 O O . TYR A 1 76 ? 2.744 6.164 -1.224 1 98.5 76 TYR A O 1
ATOM 591 N N . TRP A 1 77 ? 1.03 5.98 -2.73 1 98.19 77 TRP A N 1
ATOM 592 C CA . TRP A 1 77 ? 1.798 6.449 -3.879 1 98.19 77 TRP A CA 1
ATOM 593 C C . TRP A 1 77 ? 1.381 7.863 -4.27 1 98.19 77 TRP A C 1
ATOM 595 O O . TRP A 1 77 ? 1.065 8.125 -5.43 1 98.19 77 TRP A O 1
ATOM 605 N N . GLY A 1 78 ? 1.416 8.75 -3.381 1 98 78 GLY A N 1
ATOM 606 C CA . GLY A 1 78 ? 0.936 10.102 -3.623 1 98 78 GLY A CA 1
ATOM 607 C C . GLY A 1 78 ? 2.012 11.031 -4.156 1 98 78 GLY A C 1
ATOM 608 O O . GLY A 1 78 ? 3.068 10.578 -4.594 1 98 78 GLY A O 1
ATOM 609 N N . VAL A 1 79 ? 1.701 12.359 -4.168 1 98.38 79 VAL A N 1
ATOM 610 C CA . VAL A 1 79 ? 2.543 13.406 -4.734 1 98.38 79 VAL A CA 1
ATOM 611 C C . VAL A 1 79 ? 3.512 13.922 -3.676 1 98.38 79 VAL A C 1
ATOM 613 O O . VAL A 1 79 ? 3.102 14.242 -2.557 1 98.38 79 VAL A O 1
ATOM 616 N N . ASN A 1 80 ? 4.727 13.938 -3.961 1 98.38 80 ASN A N 1
ATOM 617 C CA . ASN A 1 80 ? 5.754 14.625 -3.182 1 98.38 80 ASN A CA 1
ATOM 618 C C . ASN A 1 80 ? 6.488 15.672 -4.016 1 98.38 80 ASN A C 1
ATOM 620 O O . ASN A 1 80 ? 7.488 15.359 -4.664 1 98.38 80 ASN A O 1
ATOM 624 N N . SER A 1 81 ? 6.012 16.891 -3.975 1 97.44 81 SER A N 1
ATOM 625 C CA . SER A 1 81 ? 6.586 17.938 -4.816 1 97.44 81 SER A CA 1
ATOM 626 C C . SER A 1 81 ? 7.719 18.656 -4.102 1 97.44 81 SER A C 1
ATOM 628 O O . SER A 1 81 ? 8.609 19.219 -4.742 1 97.44 81 SER A O 1
ATOM 630 N N . ILE A 1 82 ? 7.727 18.609 -2.803 1 97.12 82 ILE A N 1
ATOM 631 C CA . ILE A 1 82 ? 8.703 19.375 -2.033 1 97.12 82 ILE A CA 1
ATOM 632 C C . ILE A 1 82 ? 9.945 18.516 -1.794 1 97.12 82 ILE A C 1
ATOM 634 O O . ILE A 1 82 ? 11.07 18.969 -2.064 1 97.12 82 ILE A O 1
ATOM 638 N N . THR A 1 83 ? 9.734 17.297 -1.391 1 97.25 83 THR A N 1
ATOM 639 C CA . THR A 1 83 ? 10.836 16.469 -0.908 1 97.25 83 THR A CA 1
ATOM 640 C C . THR A 1 83 ? 11.352 15.555 -2.016 1 97.25 83 THR A C 1
ATOM 642 O O . THR A 1 83 ? 12.148 14.648 -1.76 1 97.25 83 THR A O 1
ATOM 645 N N . ASP A 1 84 ? 10.945 15.758 -3.242 1 96.69 84 ASP A N 1
ATOM 646 C CA . ASP A 1 84 ? 11.273 14.836 -4.324 1 96.69 84 ASP A CA 1
ATOM 647 C C . ASP A 1 84 ? 12.75 14.93 -4.695 1 96.69 84 ASP A C 1
ATOM 649 O O . ASP A 1 84 ? 13.242 14.164 -5.527 1 96.69 84 ASP A O 1
ATOM 653 N N . GLY A 1 85 ? 13.508 15.828 -4.066 1 96.62 85 GLY A N 1
ATOM 654 C CA . GLY A 1 85 ? 14.953 15.859 -4.219 1 96.62 85 GLY A CA 1
ATOM 655 C C . GLY A 1 85 ? 15.664 14.836 -3.35 1 96.62 85 GLY A C 1
ATOM 656 O O . GLY A 1 85 ? 16.844 14.547 -3.561 1 96.62 85 GLY A O 1
ATOM 657 N N . PHE A 1 86 ? 14.984 14.352 -2.381 1 97.94 86 PHE A N 1
ATOM 658 C CA . PHE A 1 86 ? 15.562 13.383 -1.459 1 97.94 86 PHE A CA 1
ATOM 659 C C . PHE A 1 86 ? 15.273 11.961 -1.919 1 97.94 86 PHE A C 1
ATOM 661 O O . PHE A 1 86 ? 14.148 11.648 -2.32 1 97.94 86 PHE A O 1
ATOM 668 N N . VAL A 1 87 ? 16.297 11.102 -1.774 1 97.56 87 VAL A N 1
ATOM 669 C CA . VAL A 1 87 ? 16.062 9.672 -1.94 1 97.56 87 VAL A CA 1
ATOM 670 C C . VAL A 1 87 ? 15.016 9.195 -0.929 1 97.56 87 VAL A C 1
ATOM 672 O O . VAL A 1 87 ? 14.945 9.719 0.187 1 97.56 87 VAL A O 1
ATOM 675 N N . GLY A 1 88 ? 14.203 8.258 -1.394 1 98.19 88 GLY A N 1
ATOM 676 C CA . GLY A 1 88 ? 13.203 7.723 -0.484 1 98.19 88 GLY A CA 1
ATOM 677 C C . GLY A 1 88 ? 11.867 8.43 -0.589 1 98.19 88 GLY A C 1
ATOM 678 O O . GLY A 1 88 ? 10.867 7.969 -0.025 1 98.19 88 GLY A O 1
ATOM 679 N N . SER A 1 89 ? 11.82 9.539 -1.292 1 98.69 89 SER A N 1
ATOM 680 C CA . SER A 1 89 ? 10.5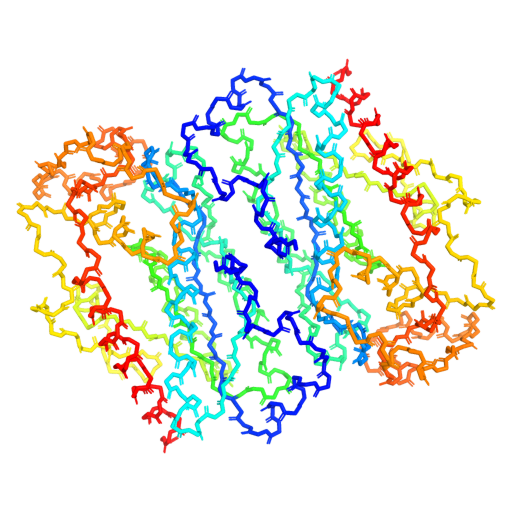62 10.242 -1.546 1 98.69 89 SER A CA 1
ATOM 681 C C . SER A 1 89 ? 10 9.883 -2.914 1 98.69 89 SER A C 1
ATOM 683 O O . SER A 1 89 ? 10.367 10.484 -3.924 1 98.69 89 SER A O 1
ATOM 685 N N . PHE A 1 90 ? 9.117 8.945 -2.936 1 98.69 90 PHE A N 1
ATOM 686 C CA . PHE A 1 90 ? 8.445 8.633 -4.188 1 98.69 90 PHE A CA 1
ATOM 687 C C . PHE A 1 90 ? 7.574 9.805 -4.641 1 98.69 90 PHE A C 1
ATOM 689 O O . PHE A 1 90 ? 6.797 10.344 -3.852 1 98.69 90 PHE A O 1
ATOM 696 N N . SER A 1 91 ? 7.703 10.211 -5.844 1 97.44 91 SER A N 1
ATOM 697 C CA . SER A 1 91 ? 6.891 11.289 -6.395 1 97.44 91 SER A CA 1
ATOM 698 C C . SER A 1 91 ? 6.105 10.828 -7.617 1 97.44 91 SER A C 1
ATOM 700 O O . SER A 1 91 ? 6.688 10.547 -8.664 1 97.44 91 SER A O 1
ATOM 702 N N . ILE A 1 92 ? 4.828 10.758 -7.508 1 98.44 92 ILE A N 1
ATOM 703 C CA . ILE A 1 92 ? 3.91 10.352 -8.562 1 98.44 92 ILE A CA 1
ATOM 704 C C . ILE A 1 92 ? 3.18 11.578 -9.109 1 98.44 92 ILE A C 1
ATOM 706 O O . ILE A 1 92 ? 2.846 12.492 -8.359 1 98.44 92 ILE A O 1
ATOM 710 N N . LYS A 1 93 ? 2.977 11.641 -10.391 1 98.62 93 LYS A N 1
ATOM 711 C CA . LYS A 1 93 ? 2.281 12.766 -11.016 1 98.62 93 LYS A CA 1
ATOM 712 C C . LYS A 1 93 ? 0.833 12.844 -10.539 1 98.62 93 LYS A C 1
ATOM 714 O O . LYS A 1 93 ? 0.172 11.82 -10.367 1 98.62 93 LYS A O 1
ATOM 719 N N . PRO A 1 94 ? 0.373 14.117 -10.352 1 98.62 94 PRO A N 1
ATOM 720 C CA . PRO A 1 94 ? -1.021 14.289 -9.945 1 98.62 94 PRO A CA 1
ATOM 721 C C . PRO A 1 94 ? -2.004 13.57 -10.859 1 98.62 94 PRO A C 1
ATOM 723 O O . PRO A 1 94 ? -2.982 12.984 -10.391 1 98.62 94 PRO A O 1
ATOM 726 N N . GLU A 1 95 ? -1.733 13.562 -12.141 1 98.69 95 GLU A N 1
ATOM 727 C CA . GLU A 1 95 ? -2.627 12.93 -13.102 1 98.69 95 GLU A CA 1
ATOM 728 C C . GLU A 1 95 ? -2.693 11.422 -12.891 1 98.69 95 GLU A C 1
ATOM 730 O O . GLU A 1 95 ? -3.768 10.828 -12.969 1 98.69 95 GLU A O 1
ATOM 735 N N . THR A 1 96 ? -1.535 10.812 -12.672 1 98.75 96 THR A N 1
ATOM 736 C CA . THR A 1 96 ? -1.477 9.383 -12.422 1 98.75 96 THR A CA 1
ATOM 737 C C . THR A 1 96 ? -2.195 9.031 -11.117 1 98.75 96 THR A C 1
ATOM 739 O O . THR A 1 96 ? -2.979 8.078 -11.07 1 98.75 96 THR A O 1
ATOM 742 N N . MET A 1 97 ? -1.908 9.82 -10.07 1 98.81 97 MET A N 1
ATOM 743 C CA . MET A 1 97 ? -2.59 9.641 -8.797 1 98.81 97 MET A CA 1
ATOM 744 C C . MET A 1 97 ? -4.102 9.75 -8.961 1 98.81 97 MET A C 1
ATOM 746 O O . MET A 1 97 ? -4.855 8.961 -8.391 1 98.81 97 MET A O 1
ATOM 750 N N . THR A 1 98 ? -4.531 10.703 -9.75 1 98.81 98 THR A N 1
ATOM 751 C CA . THR A 1 98 ? -5.949 10.93 -9.992 1 98.81 98 THR A CA 1
ATOM 752 C C . THR A 1 98 ? -6.594 9.703 -10.625 1 98.81 98 THR A C 1
ATOM 754 O O . THR A 1 98 ? -7.621 9.219 -10.156 1 98.81 98 THR A O 1
ATOM 757 N N . LEU A 1 99 ? -5.965 9.164 -11.641 1 98.69 99 LEU A N 1
ATOM 758 C CA . LEU A 1 99 ? -6.504 7.996 -12.328 1 98.69 99 LEU A CA 1
ATOM 759 C C . LEU A 1 99 ? -6.625 6.812 -11.367 1 98.69 99 LEU A C 1
ATOM 761 O O . LEU A 1 99 ? -7.668 6.152 -11.32 1 98.69 99 LEU A O 1
ATOM 765 N N . MET A 1 100 ? -5.617 6.598 -10.625 1 98.56 100 MET A N 1
ATOM 766 C CA . MET A 1 100 ? -5.578 5.469 -9.703 1 98.56 100 MET A CA 1
ATOM 767 C C . MET A 1 100 ? -6.672 5.59 -8.648 1 98.56 100 MET A C 1
ATOM 769 O O . MET A 1 100 ? -7.426 4.645 -8.414 1 98.56 100 MET A O 1
ATOM 773 N N . LEU A 1 101 ? -6.781 6.719 -8.008 1 98.88 101 LEU A N 1
ATOM 774 C CA . LEU A 1 101 ? -7.723 6.887 -6.91 1 98.88 101 LEU A CA 1
ATOM 775 C C . LEU A 1 101 ? -9.164 6.871 -7.418 1 98.88 101 LEU A C 1
ATOM 777 O O . LEU A 1 101 ? -10.062 6.375 -6.734 1 98.88 101 LEU A O 1
ATOM 781 N N . LEU A 1 102 ? -9.398 7.434 -8.602 1 98.88 102 LEU A N 1
ATOM 782 C CA . LEU A 1 102 ? -10.75 7.371 -9.156 1 98.88 102 LEU A CA 1
ATOM 783 C C . LEU A 1 102 ? -11.164 5.926 -9.406 1 98.88 102 LEU A C 1
ATOM 785 O O . LEU A 1 102 ? -12.305 5.543 -9.125 1 98.88 102 LEU A O 1
ATOM 789 N N . GLU A 1 103 ? -10.258 5.137 -9.914 1 98.88 103 GLU A N 1
ATOM 790 C CA . GLU A 1 103 ? -10.586 3.73 -10.141 1 98.88 103 GLU A CA 1
ATOM 791 C C . GLU A 1 103 ? -10.82 3 -8.82 1 98.88 103 GLU A C 1
ATOM 793 O O . GLU A 1 103 ? -11.688 2.131 -8.727 1 98.88 103 GLU A O 1
ATOM 798 N N . ILE A 1 104 ? -10.047 3.318 -7.797 1 98.88 104 ILE A N 1
ATOM 799 C CA . ILE A 1 104 ? -10.242 2.738 -6.473 1 98.88 104 ILE A CA 1
ATOM 800 C C . ILE A 1 104 ? -11.625 3.102 -5.945 1 98.88 104 ILE A C 1
ATOM 802 O O . ILE A 1 104 ? -12.359 2.236 -5.469 1 98.88 104 ILE A O 1
ATOM 806 N N . LEU A 1 105 ? -11.984 4.379 -6.07 1 98.88 105 LEU A N 1
ATOM 807 C CA . LEU A 1 105 ? -13.289 4.852 -5.621 1 98.88 105 LEU A CA 1
ATOM 808 C C . LEU A 1 105 ? -14.406 4.18 -6.402 1 98.88 105 LEU A C 1
ATOM 810 O O . LEU A 1 105 ? -15.445 3.824 -5.832 1 98.88 105 LEU A O 1
ATOM 814 N N . GLU A 1 106 ? -14.203 3.988 -7.66 1 98.75 106 GLU A N 1
ATOM 815 C CA . GLU A 1 106 ? -15.188 3.316 -8.5 1 98.75 106 GLU A CA 1
ATOM 816 C C . GLU A 1 106 ? -15.43 1.884 -8.031 1 98.75 106 GLU A C 1
ATOM 818 O O . GLU A 1 106 ? -16.562 1.411 -8.016 1 98.75 106 GLU A O 1
ATOM 823 N N . ASN A 1 107 ? -14.375 1.178 -7.684 1 98.75 107 ASN A N 1
ATOM 824 C CA . ASN A 1 107 ? -14.508 -0.178 -7.16 1 98.75 107 ASN A CA 1
ATOM 825 C C . ASN A 1 107 ? -15.352 -0.206 -5.887 1 98.75 107 ASN A C 1
ATOM 827 O O . ASN A 1 107 ? -16.297 -0.991 -5.777 1 98.75 107 ASN A O 1
ATOM 831 N N . LEU A 1 108 ? -15.031 0.661 -4.945 1 98.88 108 LEU A N 1
ATOM 832 C CA . LEU A 1 108 ? -15.758 0.717 -3.68 1 98.88 108 LEU A CA 1
ATOM 833 C C . LEU A 1 108 ? -17.234 1.013 -3.916 1 98.88 108 LEU A C 1
ATOM 835 O O . LEU A 1 108 ? -18.094 0.378 -3.311 1 98.88 108 LEU A O 1
ATOM 839 N N . ASN A 1 109 ? -17.453 1.964 -4.812 1 98.75 109 ASN A N 1
ATOM 840 C CA . ASN A 1 109 ? -18.828 2.324 -5.145 1 98.75 109 ASN A CA 1
ATOM 841 C C . ASN A 1 109 ? -19.578 1.162 -5.805 1 98.75 109 ASN A C 1
ATOM 843 O O . ASN A 1 109 ? -20.719 0.884 -5.469 1 98.75 109 ASN A O 1
ATOM 847 N N . LYS A 1 110 ? -18.938 0.515 -6.711 1 98 110 LYS A N 1
ATOM 848 C CA . LYS A 1 110 ? -19.531 -0.612 -7.43 1 98 110 LYS A CA 1
ATOM 849 C C . LYS A 1 110 ? -19.938 -1.728 -6.473 1 98 110 LYS A C 1
ATOM 851 O O . LYS A 1 110 ? -20.938 -2.414 -6.699 1 98 110 LYS A O 1
ATOM 856 N N . TRP A 1 111 ? -19.188 -1.941 -5.395 1 98.44 111 TRP A N 1
ATOM 857 C CA . TRP A 1 111 ? -19.469 -3 -4.43 1 98.44 111 TRP A CA 1
ATOM 858 C C . TRP A 1 111 ? -20.688 -2.67 -3.594 1 98.44 111 TRP A C 1
ATOM 860 O O . TRP A 1 111 ? -21.297 -3.561 -2.994 1 98.44 111 TRP A O 1
ATOM 870 N N . GLY A 1 112 ? -21 -1.336 -3.484 1 98.5 112 GLY A N 1
ATOM 871 C CA . GLY A 1 112 ? -22.188 -0.956 -2.748 1 98.5 112 GLY A CA 1
ATOM 872 C C . GLY A 1 112 ? -21.906 -0.002 -1.603 1 98.5 112 GLY A C 1
ATOM 873 O O . GLY A 1 112 ? -22.828 0.419 -0.896 1 98.5 112 GLY A O 1
ATOM 874 N N . PHE A 1 113 ? -20.641 0.372 -1.39 1 98.62 113 PHE A N 1
ATOM 875 C CA . PHE A 1 113 ? -20.344 1.397 -0.396 1 98.62 113 PHE A CA 1
ATOM 876 C C . PHE A 1 113 ? -20.844 2.76 -0.858 1 98.62 113 PHE A C 1
ATOM 878 O O . PHE A 1 113 ? -20.656 3.137 -2.016 1 98.62 113 PHE A O 1
ATOM 885 N N . LYS A 1 114 ? -21.422 3.514 -0.012 1 96.31 114 LYS A N 1
ATOM 886 C CA . LYS A 1 114 ? -22.094 4.738 -0.433 1 96.31 114 LYS A CA 1
ATOM 887 C C . LYS A 1 114 ? -21.281 5.973 -0.053 1 96.31 114 LYS A C 1
ATOM 889 O O . LYS A 1 114 ? -21.203 6.93 -0.827 1 96.31 114 LYS A O 1
ATOM 894 N N . LYS A 1 115 ? -20.734 6.074 1.157 1 98.31 115 LYS A N 1
ATOM 895 C CA . LYS A 1 115 ? -19.984 7.23 1.639 1 98.31 115 LYS A CA 1
ATOM 896 C C . LYS A 1 115 ? -18.531 6.871 1.901 1 98.31 115 LYS A C 1
ATOM 898 O O . LYS A 1 115 ? -18.234 6.012 2.736 1 98.31 115 LYS A O 1
ATOM 903 N N . ILE A 1 116 ? -17.672 7.535 1.167 1 98.88 116 ILE A N 1
ATOM 904 C CA . ILE A 1 116 ? -16.25 7.258 1.25 1 98.88 116 ILE A CA 1
ATOM 905 C C . ILE A 1 116 ? -15.508 8.508 1.71 1 98.88 116 ILE A C 1
ATOM 907 O O . ILE A 1 116 ? -15.625 9.57 1.095 1 98.88 116 ILE A O 1
ATOM 911 N N . PHE A 1 117 ? -14.75 8.422 2.789 1 98.88 117 PHE A N 1
ATOM 912 C CA . PHE A 1 117 ? -14.047 9.547 3.387 1 98.88 117 PHE A CA 1
ATOM 913 C C . PHE A 1 117 ? -12.547 9.391 3.227 1 98.88 117 PHE A C 1
ATOM 915 O O . PHE A 1 117 ? -11.945 8.469 3.781 1 98.88 117 PHE A O 1
ATOM 922 N N . LEU A 1 118 ? -11.922 10.273 2.449 1 98.81 118 LEU A N 1
ATOM 923 C CA . LEU A 1 118 ? -10.477 10.289 2.279 1 98.81 118 LEU A CA 1
ATOM 924 C C . LEU A 1 118 ? -9.797 11.031 3.424 1 98.81 118 LEU A C 1
ATOM 926 O O . LEU A 1 118 ? -10.273 12.086 3.848 1 98.81 118 LEU A O 1
ATOM 930 N N . LEU A 1 119 ? -8.727 10.438 3.943 1 98.06 119 LEU A N 1
ATOM 931 C CA . LEU A 1 119 ? -7.918 10.992 5.027 1 98.06 119 LEU A CA 1
ATOM 932 C C . LEU A 1 119 ? -6.469 11.156 4.586 1 98.06 119 LEU A C 1
ATOM 934 O O . LEU A 1 119 ? -5.926 10.312 3.879 1 98.06 119 LEU A O 1
ATOM 938 N N . ASN A 1 120 ? -5.836 12.203 5.031 1 96.44 120 ASN A N 1
ATOM 939 C CA . ASN A 1 120 ? -4.457 12.5 4.645 1 96.44 120 ASN A CA 1
ATOM 940 C C . ASN A 1 120 ? -3.711 13.242 5.746 1 96.44 120 ASN A C 1
ATOM 942 O O . ASN A 1 120 ? -4.242 14.18 6.336 1 96.44 120 ASN A O 1
ATOM 946 N N . PHE A 1 121 ? -2.504 12.789 6.02 1 92.94 121 PHE A N 1
ATOM 947 C CA . PHE A 1 121 ? -1.648 13.484 6.977 1 92.94 121 PHE A CA 1
ATOM 948 C C . PHE A 1 121 ? -0.473 14.148 6.27 1 92.94 121 PHE A C 1
ATOM 950 O O . PHE A 1 121 ? 0.281 14.906 6.887 1 92.94 121 PHE A O 1
ATOM 957 N N . HIS A 1 122 ? -0.342 13.984 5.004 1 94.12 122 HIS A N 1
ATOM 958 C CA . HIS A 1 122 ? 0.737 14.539 4.199 1 94.12 122 HIS A CA 1
ATOM 959 C C . HIS A 1 122 ? 0.473 16 3.867 1 94.12 122 HIS A C 1
ATOM 961 O O . HIS A 1 122 ? -0.626 16.359 3.436 1 94.12 122 HIS A O 1
ATOM 967 N N . GLY A 1 123 ? 1.449 16.906 4.078 1 93.19 123 GLY A N 1
ATOM 968 C CA . GLY A 1 123 ? 1.229 18.344 4.059 1 93.19 123 GLY A CA 1
ATOM 969 C C . GLY A 1 123 ? 1.585 18.984 2.732 1 93.19 123 GLY A C 1
ATOM 970 O O . GLY A 1 123 ? 1.556 20.203 2.602 1 93.19 123 GLY A O 1
ATOM 971 N N . ASP A 1 124 ? 1.885 18.281 1.658 1 95.06 124 ASP A N 1
ATOM 972 C CA . ASP A 1 124 ? 2.219 18.828 0.347 1 95.06 124 ASP A CA 1
ATOM 973 C C . ASP A 1 124 ? 0.99 19.438 -0.318 1 95.06 124 ASP A C 1
ATOM 975 O O . ASP A 1 124 ? -0.014 18.766 -0.536 1 95.06 124 ASP A O 1
ATOM 979 N N . PHE A 1 125 ? 1.069 20.703 -0.691 1 94.06 125 PHE A N 1
ATOM 980 C CA . PHE A 1 125 ? -0.086 21.438 -1.193 1 94.06 125 PHE A CA 1
ATOM 981 C C . PHE A 1 125 ? -0.571 20.859 -2.512 1 94.06 125 PHE A C 1
ATOM 983 O O . PHE A 1 125 ? -1.774 20.828 -2.777 1 94.06 125 PHE A O 1
ATOM 990 N N . ILE A 1 126 ? 0.33 20.438 -3.322 1 96.81 126 ILE A N 1
ATOM 991 C CA . ILE A 1 126 ? -0.073 19.844 -4.598 1 96.81 126 ILE A CA 1
ATOM 992 C C . ILE A 1 126 ? -0.799 18.531 -4.359 1 96.81 126 ILE A C 1
ATOM 994 O O . ILE A 1 126 ? -1.809 18.25 -5.008 1 96.81 126 ILE A O 1
ATOM 998 N N . HIS A 1 127 ? -0.321 17.734 -3.447 1 97.81 127 HIS A N 1
ATOM 999 C CA . HIS A 1 127 ? -0.985 16.484 -3.068 1 97.81 127 HIS A CA 1
ATOM 1000 C C . HIS A 1 127 ? -2.398 16.75 -2.559 1 97.81 127 HIS A C 1
ATOM 1002 O O . HIS A 1 127 ? -3.35 16.094 -2.99 1 97.81 127 HIS A O 1
ATOM 1008 N N . ILE A 1 128 ? -2.5 17.688 -1.677 1 96.81 128 ILE A N 1
ATOM 1009 C CA . ILE A 1 128 ? -3.779 18.016 -1.059 1 96.81 128 ILE A CA 1
ATOM 1010 C C . ILE A 1 128 ? -4.746 18.547 -2.121 1 96.81 128 ILE A C 1
ATOM 1012 O O . ILE A 1 128 ? -5.902 18.125 -2.18 1 96.81 128 ILE A O 1
ATOM 1016 N N . LYS A 1 129 ? -4.285 19.438 -2.967 1 96.56 129 LYS A N 1
ATOM 1017 C CA . LYS A 1 129 ? -5.109 19.953 -4.055 1 96.56 129 LYS A CA 1
ATOM 1018 C C . LYS A 1 129 ? -5.582 18.828 -4.969 1 96.56 129 LYS A C 1
ATOM 1020 O O . LYS A 1 129 ? -6.727 18.844 -5.426 1 96.56 129 LYS A O 1
ATOM 1025 N N . THR A 1 130 ? -4.707 17.906 -5.242 1 98.25 130 THR A N 1
ATOM 1026 C CA . THR A 1 130 ? -5.043 16.766 -6.086 1 98.25 130 THR A CA 1
ATOM 1027 C C . THR A 1 130 ? -6.172 15.945 -5.469 1 98.25 130 THR A C 1
ATOM 1029 O O . THR A 1 130 ? -7.102 15.531 -6.168 1 98.25 130 THR A O 1
ATOM 1032 N N . ILE A 1 131 ? -6.141 15.719 -4.16 1 98.31 131 ILE A N 1
ATOM 1033 C CA . ILE A 1 131 ? -7.199 14.969 -3.486 1 98.31 131 ILE A CA 1
ATOM 1034 C C . ILE A 1 131 ? -8.523 15.719 -3.621 1 98.31 131 ILE A C 1
ATOM 1036 O O . ILE A 1 131 ? -9.562 15.109 -3.893 1 98.31 131 ILE A O 1
ATOM 1040 N N . VAL A 1 132 ? -8.453 17.031 -3.453 1 96.94 132 VAL A N 1
ATOM 1041 C CA . VAL A 1 132 ? -9.656 17.844 -3.574 1 96.94 132 VAL A CA 1
ATOM 1042 C C . VAL A 1 132 ? -10.266 17.672 -4.965 1 96.94 132 VAL A C 1
ATOM 1044 O O . VAL A 1 132 ? -11.477 17.484 -5.102 1 96.94 132 VAL A O 1
ATOM 1047 N N . GLU A 1 133 ? -9.461 17.734 -5.949 1 97.19 133 GLU A N 1
ATOM 1048 C CA . GLU A 1 133 ? -9.922 17.562 -7.328 1 97.19 133 GLU A CA 1
ATOM 1049 C C . GLU A 1 133 ? -10.492 16.172 -7.559 1 97.19 133 GLU A C 1
ATOM 1051 O O . GLU A 1 133 ? -11.477 16 -8.273 1 97.19 133 GLU A O 1
ATOM 1056 N N . ILE A 1 134 ? -9.898 15.188 -6.973 1 98.62 134 ILE A N 1
ATOM 1057 C CA . ILE A 1 134 ? -10.328 13.805 -7.125 1 98.62 134 ILE A CA 1
ATOM 1058 C C . ILE A 1 134 ? -11.719 13.617 -6.523 1 98.62 134 ILE A C 1
ATOM 1060 O O . ILE A 1 134 ? -12.594 13.016 -7.148 1 98.62 134 ILE A O 1
ATOM 1064 N N . VAL A 1 135 ? -11.93 14.102 -5.316 1 98.25 135 VAL A N 1
ATOM 1065 C CA . VAL A 1 135 ? -13.227 13.945 -4.676 1 98.25 135 VAL A CA 1
ATOM 1066 C C . VAL A 1 135 ? -14.289 14.719 -5.465 1 98.25 135 VAL A C 1
ATOM 1068 O O . VAL A 1 135 ? -15.422 14.266 -5.598 1 98.25 135 VAL A O 1
ATOM 1071 N N . ALA A 1 136 ? -13.922 15.898 -5.984 1 97.5 136 ALA A N 1
ATOM 1072 C CA . ALA A 1 136 ? -14.844 16.641 -6.844 1 97.5 136 ALA A CA 1
ATOM 1073 C C . ALA A 1 136 ? -15.25 15.82 -8.062 1 97.5 136 ALA A C 1
ATOM 1075 O O . ALA A 1 136 ? -16.438 15.727 -8.391 1 97.5 136 ALA A O 1
ATOM 1076 N N . HIS A 1 137 ? -14.289 15.266 -8.734 1 98.44 137 HIS A N 1
ATOM 1077 C CA . HIS A 1 137 ? -14.539 14.445 -9.914 1 98.44 137 HIS A CA 1
ATOM 1078 C C . HIS A 1 137 ? -15.398 13.234 -9.57 1 98.44 137 HIS A C 1
ATOM 1080 O O . HIS A 1 137 ? -16.344 12.906 -10.305 1 98.44 137 HIS A O 1
ATOM 1086 N N . ALA A 1 138 ? -15.078 12.57 -8.469 1 98.69 138 ALA A N 1
ATOM 1087 C CA . ALA A 1 138 ? -15.852 11.406 -8.031 1 98.69 138 ALA A CA 1
ATOM 1088 C C . ALA A 1 138 ? -17.328 11.766 -7.836 1 98.69 138 ALA A C 1
ATOM 1090 O O . ALA A 1 138 ? -18.219 11.023 -8.258 1 98.69 138 ALA A O 1
ATOM 1091 N N . ASN A 1 139 ? -17.547 12.883 -7.227 1 98 139 ASN A N 1
ATOM 1092 C CA . ASN A 1 139 ? -18.922 13.305 -6.973 1 98 139 ASN A CA 1
ATOM 1093 C C . ASN A 1 139 ? -19.656 13.617 -8.273 1 98 139 ASN A C 1
ATOM 1095 O O . ASN A 1 139 ? -20.859 13.352 -8.391 1 98 139 ASN A O 1
ATOM 1099 N N . LYS A 1 140 ? -18.984 14.172 -9.219 1 97.69 140 LYS A N 1
ATOM 1100 C CA . LYS A 1 140 ? -19.578 14.391 -10.539 1 97.69 140 LYS A CA 1
ATOM 1101 C C . LYS A 1 140 ? -19.969 13.062 -11.188 1 97.69 140 LYS A C 1
ATOM 1103 O O . LYS A 1 140 ? -20.875 13.023 -12.016 1 97.69 140 LYS A O 1
ATOM 1108 N N . MET A 1 141 ? -19.312 12.008 -10.789 1 97.62 141 MET A N 1
ATOM 1109 C CA . MET A 1 141 ? -19.594 10.664 -11.297 1 97.62 141 MET A CA 1
ATOM 1110 C C . MET A 1 141 ? -20.594 9.945 -10.398 1 97.62 141 MET A C 1
ATOM 1112 O O . MET A 1 141 ? -20.766 8.727 -10.5 1 97.62 141 MET A O 1
ATOM 1116 N N . ASN A 1 142 ? -21.141 10.648 -9.461 1 97.5 142 ASN A N 1
ATOM 1117 C CA . ASN A 1 142 ? -22.156 10.148 -8.547 1 97.5 142 ASN A CA 1
ATOM 1118 C C . ASN A 1 142 ? -21.562 9.164 -7.539 1 97.5 142 ASN A C 1
ATOM 1120 O O . ASN A 1 142 ? -22.219 8.18 -7.176 1 97.5 142 ASN A O 1
ATOM 1124 N N . ILE A 1 143 ? -20.297 9.297 -7.238 1 98.5 143 ILE A N 1
ATOM 1125 C CA . ILE A 1 143 ? -19.641 8.625 -6.121 1 98.5 143 ILE A CA 1
ATOM 1126 C C . ILE A 1 143 ? -19.531 9.578 -4.938 1 98.5 143 ILE A C 1
ATOM 1128 O O . ILE A 1 143 ? -18.891 10.625 -5.031 1 98.5 143 ILE A O 1
ATOM 1132 N N . GLU A 1 144 ? -20.172 9.266 -3.854 1 98.19 144 GLU A N 1
ATOM 1133 C CA . GLU A 1 144 ? -20.156 10.141 -2.688 1 98.19 144 GLU A CA 1
ATOM 1134 C C . GLU A 1 144 ? -18.828 10.031 -1.938 1 98.19 144 GLU A C 1
ATOM 1136 O O . GLU A 1 144 ? -18.734 9.312 -0.942 1 98.19 144 GLU A O 1
ATOM 1141 N N . ALA A 1 145 ? -17.922 10.781 -2.357 1 98.69 145 ALA A N 1
ATOM 1142 C CA . ALA A 1 145 ? -16.594 10.859 -1.754 1 98.69 145 ALA A CA 1
ATOM 1143 C C . ALA A 1 145 ? -16.391 12.203 -1.056 1 98.69 145 ALA A C 1
ATOM 1145 O O . ALA A 1 145 ? -16.828 13.242 -1.556 1 98.69 145 ALA A O 1
ATOM 1146 N N . TYR A 1 146 ? -15.727 12.164 0.068 1 98.44 146 TYR A N 1
ATOM 1147 C CA . TYR A 1 146 ? -15.469 13.336 0.896 1 98.44 146 TYR A CA 1
ATOM 1148 C C . TYR A 1 146 ? -14 13.406 1.3 1 98.44 146 TYR A C 1
ATOM 1150 O O . TYR A 1 146 ? -13.32 12.383 1.381 1 98.44 146 TYR A O 1
ATOM 1158 N N . PHE A 1 147 ? -13.578 14.609 1.451 1 98.06 147 PHE A N 1
ATOM 1159 C CA . PHE A 1 147 ? -12.227 14.836 1.951 1 98.06 147 PHE A CA 1
ATOM 1160 C C . PHE A 1 147 ? -12.258 15.648 3.244 1 98.06 147 PHE A C 1
ATOM 1162 O O . PHE A 1 147 ? -12.789 16.75 3.277 1 98.06 147 PHE A O 1
ATOM 1169 N N . LEU A 1 148 ? -11.727 15.039 4.34 1 95.62 148 LEU A N 1
ATOM 1170 C CA . LEU A 1 148 ? -11.641 15.727 5.625 1 95.62 148 LEU A CA 1
ATOM 1171 C C . LEU A 1 148 ? -10.312 16.484 5.75 1 95.62 148 LEU A C 1
ATOM 1173 O O . LEU A 1 148 ? -9.242 15.891 5.59 1 95.62 148 LEU A O 1
ATOM 1177 N N . LEU A 1 149 ? -10.406 17.703 6.047 1 89.69 149 LEU A N 1
ATOM 1178 C CA . LEU A 1 149 ? -9.203 18.531 6.145 1 89.69 149 LEU A CA 1
ATOM 1179 C C . LEU A 1 149 ? -9.375 19.625 7.191 1 89.69 149 LEU A C 1
ATOM 1181 O O . LEU A 1 149 ? -10.492 20.047 7.48 1 89.69 149 LEU A O 1
ATOM 1185 N N . ASP A 1 150 ? -8.219 20 7.656 1 87.69 150 ASP A N 1
ATOM 1186 C CA . ASP A 1 150 ? -8.195 21.094 8.633 1 87.69 150 ASP A CA 1
ATOM 1187 C C . ASP A 1 150 ? -8.711 22.391 8.023 1 87.69 150 ASP A C 1
ATOM 1189 O O . ASP A 1 150 ? -8.383 22.719 6.883 1 87.69 150 ASP A O 1
ATOM 1193 N N . LYS A 1 151 ? -9.461 23.188 8.812 1 85.81 151 LYS A N 1
ATOM 1194 C CA . LYS A 1 151 ? -10.07 24.422 8.344 1 85.81 151 LYS A CA 1
ATOM 1195 C C . LYS A 1 151 ? -9 25.438 7.953 1 85.81 151 LYS A C 1
ATOM 1197 O O . LYS A 1 151 ? -9.156 26.172 6.969 1 85.81 151 LYS A O 1
ATOM 1202 N N . ASN A 1 152 ? -8.008 25.516 8.734 1 82.19 152 ASN A N 1
ATOM 1203 C CA . ASN A 1 152 ? -6.934 26.469 8.453 1 82.19 152 ASN A CA 1
ATOM 1204 C C . ASN A 1 152 ? -6.246 26.156 7.129 1 82.19 152 ASN A C 1
ATOM 1206 O O . ASN A 1 152 ? -5.867 27.078 6.395 1 82.19 152 ASN A O 1
ATOM 1210 N N . LEU A 1 153 ? -6.059 24.906 6.891 1 82.62 153 LEU A N 1
ATOM 1211 C CA . LEU A 1 153 ? -5.453 24.5 5.625 1 82.62 153 LEU A CA 1
ATOM 1212 C C . LEU A 1 153 ? -6.359 24.859 4.453 1 82.62 153 LEU A C 1
ATOM 1214 O O . LEU A 1 153 ? -5.879 25.297 3.406 1 82.62 153 LEU A O 1
ATOM 1218 N N . LEU A 1 154 ? -7.613 24.703 4.633 1 83.62 154 LEU A N 1
ATOM 1219 C CA . LEU A 1 154 ? -8.594 25.062 3.611 1 83.62 154 LEU A CA 1
ATOM 1220 C C . LEU A 1 154 ? -8.508 26.562 3.279 1 83.62 154 LEU A C 1
ATOM 1222 O O . LEU A 1 154 ? -8.516 26.938 2.105 1 83.62 154 LEU A O 1
ATOM 1226 N N . SER A 1 155 ? -8.406 27.312 4.285 1 82 155 SER A N 1
ATOM 1227 C CA . SER A 1 155 ? -8.32 28.75 4.113 1 82 155 SER A CA 1
ATOM 1228 C C . SER A 1 155 ? -7.004 29.156 3.455 1 82 155 SER A C 1
ATOM 1230 O O . SER A 1 155 ? -6.988 29.969 2.531 1 82 155 SER A O 1
ATOM 1232 N N . GLN A 1 156 ? -5.992 28.516 3.904 1 82.75 156 GLN A N 1
ATOM 1233 C CA . GLN A 1 156 ? -4.664 28.812 3.377 1 82.75 156 GLN A CA 1
ATOM 1234 C C . GLN A 1 156 ? -4.582 28.5 1.886 1 82.75 156 GLN A C 1
ATOM 1236 O O . GLN A 1 156 ? -3.914 29.203 1.133 1 82.75 156 GLN A O 1
ATOM 1241 N N . MET A 1 157 ? -5.297 27.547 1.505 1 87.25 157 MET A N 1
ATOM 1242 C CA . MET A 1 157 ? -5.207 27.094 0.117 1 87.25 157 MET A CA 1
ATOM 1243 C C . MET A 1 157 ? -6.324 27.703 -0.723 1 87.25 157 MET A C 1
ATOM 1245 O O . MET A 1 157 ? -6.461 27.391 -1.905 1 87.25 157 MET A O 1
ATOM 1249 N N . HIS A 1 158 ? -7.207 28.484 -0.14 1 86.62 158 HIS A N 1
ATOM 1250 C CA . HIS A 1 158 ? -8.266 29.25 -0.793 1 86.62 158 HIS A CA 1
ATOM 1251 C C . HIS A 1 158 ? -9.281 28.328 -1.455 1 86.62 158 HIS A C 1
ATOM 1253 O O . HIS A 1 158 ? -9.727 28.578 -2.578 1 86.62 158 HIS A O 1
ATOM 1259 N N . PHE A 1 159 ? -9.469 27.266 -0.818 1 85.38 159 PHE A N 1
ATOM 1260 C CA . PHE A 1 159 ? -10.539 26.391 -1.29 1 85.38 159 PHE A CA 1
ATOM 1261 C C . PHE A 1 159 ? -11.906 26.922 -0.87 1 85.38 159 PHE A C 1
ATOM 1263 O O . PHE A 1 159 ? -12.031 27.562 0.184 1 85.38 159 PHE A O 1
ATOM 1270 N N . ASN A 1 160 ? -12.898 26.734 -1.79 1 82.31 160 ASN A N 1
ATOM 1271 C CA . ASN A 1 160 ? -14.266 27.062 -1.411 1 82.31 160 ASN A CA 1
ATOM 1272 C C . ASN A 1 160 ? -14.773 26.156 -0.288 1 82.31 160 ASN A C 1
ATOM 1274 O O . ASN A 1 160 ? -14.922 24.953 -0.477 1 82.31 160 ASN A O 1
ATOM 1278 N N . GLN A 1 161 ? -15.078 26.703 0.755 1 78.25 161 GLN A N 1
ATOM 1279 C CA . GLN A 1 161 ? -15.43 25.953 1.96 1 78.25 161 GLN A CA 1
ATOM 1280 C C . GLN A 1 161 ? -16.875 25.484 1.911 1 78.25 161 GLN A C 1
ATOM 1282 O O . GLN A 1 161 ? -17.297 24.656 2.725 1 78.25 161 GLN A O 1
ATOM 1287 N N . ASP A 1 162 ? -17.531 25.922 0.907 1 80.12 162 ASP A N 1
ATOM 1288 C CA . ASP A 1 162 ? -18.938 25.594 0.833 1 80.12 162 ASP A CA 1
ATOM 1289 C C . ASP A 1 162 ? -19.172 24.328 0.001 1 80.12 162 ASP A C 1
ATOM 1291 O O . ASP A 1 162 ? -20.312 23.859 -0.136 1 80.12 162 ASP A O 1
ATOM 1295 N N . LEU A 1 163 ? -18.125 23.812 -0.411 1 87.81 163 LEU A N 1
ATOM 1296 C CA . LEU A 1 163 ? -18.266 22.578 -1.19 1 87.81 163 LEU A CA 1
ATOM 1297 C C . LEU A 1 163 ? -18.656 21.406 -0.293 1 87.81 163 LEU A C 1
ATOM 1299 O O . LEU A 1 163 ? -17.984 21.141 0.701 1 87.81 163 LEU A O 1
ATOM 1303 N N . SER A 1 164 ? -19.672 20.719 -0.636 1 89.62 164 SER A N 1
ATOM 1304 C CA . SER A 1 164 ? -20.281 19.703 0.213 1 89.62 164 SER A CA 1
ATOM 1305 C C . SER A 1 164 ? -19.344 18.531 0.425 1 89.62 164 SER A C 1
ATOM 1307 O O . SER A 1 164 ? -19.453 17.812 1.421 1 89.62 164 SER A O 1
ATOM 1309 N N . TYR A 1 165 ? -18.406 18.328 -0.544 1 95.12 165 TYR A N 1
ATOM 1310 C CA . TYR A 1 165 ? -17.547 17.156 -0.445 1 95.12 165 TYR A CA 1
ATOM 1311 C C . TYR A 1 165 ? -16.281 17.469 0.346 1 95.12 165 TYR A C 1
ATOM 1313 O O . TYR A 1 165 ? -15.445 16.594 0.559 1 95.12 165 TYR A O 1
ATOM 1321 N N . LEU A 1 166 ? -16.109 18.688 0.784 1 95.56 166 LEU A N 1
ATOM 1322 C CA . LEU A 1 166 ? -15.031 19.078 1.69 1 95.56 166 LEU A CA 1
ATOM 1323 C C . LEU A 1 166 ? -15.555 19.219 3.117 1 95.56 166 LEU A C 1
ATOM 1325 O O . LEU A 1 166 ? -16.406 20.062 3.391 1 95.56 166 LEU A O 1
ATOM 1329 N N . VAL A 1 167 ? -15.031 18.359 3.961 1 95.25 167 VAL A N 1
ATOM 1330 C CA . VAL A 1 167 ? -15.453 18.375 5.359 1 95.25 167 VAL A CA 1
ATOM 1331 C C . VAL A 1 167 ? -14.406 19.094 6.203 1 95.25 167 VAL A C 1
ATOM 1333 O O . VAL A 1 167 ? -13.305 18.578 6.422 1 95.25 167 VAL A O 1
ATOM 1336 N N . SER A 1 168 ? -14.75 20.203 6.715 1 91.81 168 SER A N 1
ATOM 1337 C CA . SER A 1 168 ? -13.836 21.031 7.477 1 91.81 168 SER A CA 1
ATOM 1338 C C . SER A 1 168 ? -13.742 20.578 8.93 1 91.81 168 SER A C 1
ATOM 1340 O O . SER A 1 168 ? -14.766 20.422 9.594 1 91.81 168 SER A O 1
ATOM 1342 N N . ILE A 1 169 ? -12.531 20.375 9.32 1 91.38 169 ILE A N 1
ATOM 1343 C CA . ILE A 1 169 ? -12.273 20.016 10.711 1 91.38 169 ILE A CA 1
ATOM 1344 C C . ILE A 1 169 ? -11.75 21.234 11.477 1 91.38 169 ILE A C 1
ATOM 1346 O O . ILE A 1 169 ? -10.695 21.781 11.141 1 91.38 169 ILE A O 1
ATOM 1350 N N . GLU A 1 170 ? -12.43 21.656 12.414 1 86.06 170 GLU A N 1
ATOM 1351 C CA . GLU A 1 170 ? -12.008 22.781 13.242 1 86.06 170 GLU A CA 1
ATOM 1352 C C . GLU A 1 170 ? -11.273 22.297 14.492 1 86.06 170 GLU A C 1
ATOM 1354 O O . GLU A 1 170 ? -11.875 21.656 15.359 1 86.06 170 GLU A O 1
ATOM 1359 N N . LEU A 1 171 ? -10.023 22.578 14.375 1 76.12 171 LEU A N 1
ATOM 1360 C CA . LEU A 1 171 ? -9.25 22.172 15.547 1 76.12 171 LEU A CA 1
ATOM 1361 C C . LEU A 1 171 ? -8.812 23.391 16.359 1 76.12 171 LEU A C 1
ATOM 1363 O O . LEU A 1 171 ? -8.469 24.422 15.789 1 76.12 171 LEU A O 1
ATOM 1367 N N . ASP A 1 172 ? -9.023 23.359 17.625 1 67 172 ASP A N 1
ATOM 1368 C CA . ASP A 1 172 ? -8.461 24.344 18.531 1 67 172 ASP A CA 1
ATOM 1369 C C . ASP A 1 172 ? -6.938 24.281 18.547 1 67 172 ASP A C 1
ATOM 1371 O O . ASP A 1 172 ? -6.352 23.312 19 1 67 172 ASP A O 1
ATOM 1375 N N . PRO A 1 173 ? -6.348 25.266 17.938 1 61.72 173 PRO A N 1
ATOM 1376 C CA . PRO A 1 173 ? -4.887 25.219 17.812 1 61.72 173 PRO A CA 1
ATOM 1377 C C . PRO A 1 173 ? -4.199 24.953 19.156 1 61.72 173 PRO A C 1
ATOM 1379 O O . PRO A 1 173 ? -3.096 24.391 19.188 1 61.72 173 PRO A O 1
ATOM 1382 N N . ARG A 1 174 ? -4.766 25.5 20.219 1 58.91 174 ARG A N 1
ATOM 1383 C CA . ARG A 1 174 ? -4.191 25.312 21.547 1 58.91 174 ARG A CA 1
ATOM 1384 C C . ARG A 1 174 ? -4.16 23.844 21.938 1 58.91 174 ARG A C 1
ATOM 1386 O O . ARG A 1 174 ? -3.381 23.453 22.812 1 58.91 174 ARG A O 1
ATOM 1393 N N . LYS A 1 175 ? -4.824 23.156 21.281 1 59 175 LYS A N 1
ATOM 1394 C CA . LYS A 1 175 ? -4.973 21.75 21.656 1 59 175 LYS A CA 1
ATOM 1395 C C . LYS A 1 175 ? -4.25 20.844 20.672 1 59 175 LYS A C 1
ATOM 1397 O O . LYS A 1 175 ? -3.973 19.688 20.969 1 59 175 LYS A O 1
ATOM 1402 N N . VAL A 1 176 ? -3.916 21.391 19.547 1 59.75 176 VAL A N 1
ATOM 1403 C CA . VAL A 1 176 ? -3.508 20.438 18.5 1 59.75 176 VAL A CA 1
ATOM 1404 C C . VAL A 1 176 ? -2.061 20.703 18.109 1 59.75 176 VAL A C 1
ATOM 1406 O O . VAL A 1 176 ? -1.504 20 17.266 1 59.75 176 VAL A O 1
ATOM 1409 N N . ASN A 1 177 ? -1.514 21.672 18.625 1 62.44 177 ASN A N 1
ATOM 1410 C CA . ASN A 1 177 ? -0.132 21.906 18.219 1 62.44 177 ASN A CA 1
ATOM 1411 C C . ASN A 1 177 ? 0.834 21.719 19.391 1 62.44 177 ASN A C 1
ATOM 1413 O O . ASN A 1 177 ? 0.512 22.047 20.531 1 62.44 177 ASN A O 1
ATOM 1417 N N . LEU A 1 178 ? 1.793 20.938 19.031 1 67.88 178 LEU A N 1
ATOM 1418 C CA . LEU A 1 178 ? 2.906 21 19.969 1 67.88 178 LEU A CA 1
ATOM 1419 C C . LEU A 1 178 ? 3.588 22.359 19.938 1 67.88 178 LEU A C 1
ATOM 1421 O O . LEU A 1 178 ? 3.736 22.953 18.859 1 67.88 178 LEU A O 1
ATOM 1425 N N . GLU A 1 179 ? 3.588 22.953 21 1 65.12 179 GLU A N 1
ATOM 1426 C CA . GLU A 1 179 ? 4.227 24.266 21.078 1 65.12 179 GLU A CA 1
ATOM 1427 C C . GLU A 1 179 ? 5.672 24.203 20.609 1 65.12 179 GLU A C 1
ATOM 1429 O O . GLU A 1 179 ? 6.449 23.359 21.062 1 65.12 179 GLU A O 1
ATOM 1434 N N . THR A 1 180 ? 5.836 24.797 19.344 1 68.69 180 THR A N 1
ATOM 1435 C CA . THR A 1 180 ? 7.227 24.922 18.922 1 68.69 180 THR A CA 1
ATOM 1436 C C . THR A 1 180 ? 7.59 26.391 18.719 1 68.69 180 THR A C 1
ATOM 1438 O O . THR A 1 180 ? 6.715 27.234 18.484 1 68.69 180 THR A O 1
ATOM 1441 N N . THR A 1 181 ? 8.781 26.797 19.078 1 81.5 181 THR A N 1
ATOM 1442 C CA . THR A 1 181 ? 9.305 28.141 18.859 1 81.5 181 THR A CA 1
ATOM 1443 C C . THR A 1 181 ? 9.773 28.312 17.406 1 81.5 181 THR A C 1
ATOM 1445 O O . THR A 1 181 ? 10.211 29.391 17.016 1 81.5 181 THR A O 1
ATOM 1448 N N . VAL A 1 182 ? 9.602 27.266 16.688 1 90 182 VAL A N 1
ATOM 1449 C CA . VAL A 1 182 ? 10.055 27.312 15.297 1 90 182 VAL A CA 1
ATOM 1450 C C . VAL A 1 182 ? 8.961 26.797 14.375 1 90 182 VAL A C 1
ATOM 1452 O O . VAL A 1 182 ? 7.984 26.188 14.836 1 90 182 VAL A O 1
ATOM 1455 N N . ILE A 1 183 ? 9.086 27.125 13.102 1 91.19 183 ILE A N 1
ATOM 1456 C CA . ILE A 1 183 ? 8.219 26.516 12.102 1 91.19 183 ILE A CA 1
ATOM 1457 C C . ILE A 1 183 ? 8.398 25 12.117 1 91.19 183 ILE A C 1
ATOM 1459 O O . ILE A 1 183 ? 9.5 24.484 11.914 1 91.19 183 ILE A O 1
ATOM 1463 N N . ASP A 1 184 ? 7.367 24.266 12.461 1 92.62 184 ASP A N 1
ATOM 1464 C CA . ASP A 1 184 ? 7.402 22.812 12.609 1 92.62 184 ASP A CA 1
ATOM 1465 C C . ASP A 1 184 ? 6.391 22.156 11.68 1 92.62 184 ASP A C 1
ATOM 1467 O O . ASP A 1 184 ? 5.238 21.922 12.062 1 92.62 184 ASP A O 1
ATOM 1471 N N . ILE A 1 185 ? 6.891 21.688 10.445 1 92.38 185 ILE A N 1
ATOM 1472 C CA . ILE A 1 185 ? 5.883 21.281 9.477 1 92.38 185 ILE A CA 1
ATOM 1473 C C . ILE A 1 185 ? 6.273 19.938 8.859 1 92.38 185 ILE A C 1
ATOM 1475 O O . ILE A 1 185 ? 5.473 19.312 8.164 1 92.38 185 ILE A O 1
ATOM 1479 N N . HIS A 1 186 ? 7.441 19.484 9.086 1 96.44 186 HIS A N 1
ATOM 1480 C CA . HIS A 1 186 ? 7.898 18.25 8.453 1 96.44 186 HIS A CA 1
ATOM 1481 C C . HIS A 1 186 ? 8.961 17.562 9.297 1 96.44 186 HIS A C 1
ATOM 1483 O O . HIS A 1 186 ? 10.031 18.125 9.547 1 96.44 186 HIS A O 1
ATOM 1489 N N . ALA A 1 187 ? 8.656 16.344 9.711 1 97.75 187 ALA A N 1
ATOM 1490 C CA . ALA A 1 187 ? 9.578 15.547 10.516 1 97.75 187 ALA A CA 1
ATOM 1491 C C . ALA A 1 187 ? 10.023 16.312 11.758 1 97.75 187 ALA A C 1
ATOM 1493 O O . ALA A 1 187 ? 11.172 16.188 12.18 1 97.75 187 ALA A O 1
ATOM 1494 N N . GLY A 1 188 ? 9.188 17.172 12.227 1 96.19 188 GLY A N 1
ATOM 1495 C CA . GLY A 1 188 ? 9.477 17.953 13.414 1 96.19 188 GLY A CA 1
ATOM 1496 C C . GLY A 1 188 ? 8.93 17.328 14.688 1 96.19 188 GLY A C 1
ATOM 1497 O O . GLY A 1 188 ? 8.914 16.109 14.828 1 96.19 188 GLY A O 1
ATOM 1498 N N . ALA A 1 189 ? 8.508 18.172 15.594 1 95.38 189 ALA A N 1
ATOM 1499 C CA . ALA A 1 189 ? 8.102 17.75 16.922 1 95.38 189 ALA A CA 1
ATOM 1500 C C . ALA A 1 189 ? 6.836 16.906 16.875 1 95.38 189 ALA A C 1
ATOM 1502 O O . ALA A 1 189 ? 6.77 15.828 17.484 1 95.38 189 ALA A O 1
ATOM 1503 N N . THR A 1 190 ? 5.867 17.344 16.172 1 93.94 190 THR A N 1
ATOM 1504 C CA . THR A 1 190 ? 4.57 16.688 16.141 1 93.94 190 THR A CA 1
ATOM 1505 C C . THR A 1 190 ? 4.695 15.281 15.539 1 93.94 190 THR A C 1
ATOM 1507 O O . THR A 1 190 ? 4.258 14.305 16.141 1 93.94 1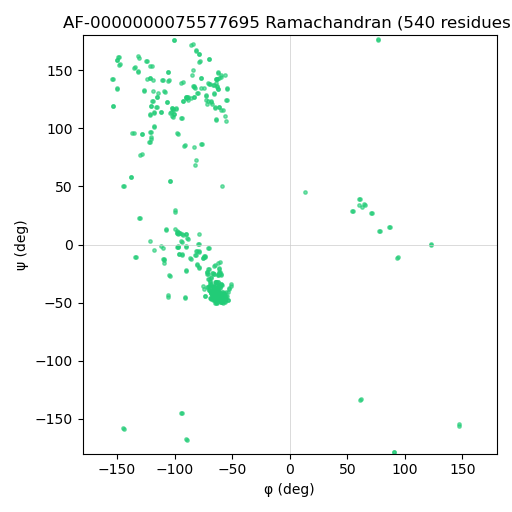90 THR A O 1
ATOM 1510 N N . GLU A 1 191 ? 5.324 15.211 14.391 1 96.44 191 GLU A N 1
ATOM 1511 C CA . GLU A 1 191 ? 5.441 13.922 13.711 1 96.44 191 GLU A CA 1
ATOM 1512 C C . GLU A 1 191 ? 6.359 12.977 14.484 1 96.44 191 GLU A C 1
ATOM 1514 O O . GLU A 1 191 ? 6.059 11.789 14.617 1 96.44 191 GLU A O 1
ATOM 1519 N N . THR A 1 192 ? 7.426 13.508 15 1 97.5 192 THR A N 1
ATOM 1520 C CA . THR A 1 192 ? 8.336 12.695 15.797 1 97.5 192 THR A CA 1
ATOM 1521 C C . THR A 1 192 ? 7.641 12.156 17.047 1 97.5 192 THR A C 1
ATOM 1523 O O . THR A 1 192 ? 7.746 10.977 17.359 1 97.5 192 THR A O 1
ATOM 1526 N N . SER A 1 193 ? 6.898 12.984 17.703 1 96.81 193 SER A N 1
ATOM 1527 C CA . SER A 1 193 ? 6.191 12.586 18.922 1 96.81 193 SER A CA 1
ATOM 1528 C C . SER A 1 193 ? 5.129 11.531 18.625 1 96.81 193 SER A C 1
ATOM 1530 O O . SER A 1 193 ? 4.98 10.562 19.375 1 96.81 193 SER A O 1
ATOM 1532 N N . TRP A 1 194 ? 4.422 11.758 17.531 1 96.19 194 TRP A N 1
ATOM 1533 C CA . TRP A 1 194 ? 3.35 10.836 17.172 1 96.19 194 TRP A CA 1
ATOM 1534 C C . TRP A 1 194 ? 3.91 9.477 16.781 1 96.19 194 TRP A C 1
ATOM 1536 O O . TRP A 1 194 ? 3.398 8.438 17.219 1 96.19 194 TRP A O 1
ATOM 1546 N N . MET A 1 195 ? 4.934 9.477 16.031 1 97.38 195 MET A N 1
ATOM 1547 C CA . MET A 1 195 ? 5.594 8.219 15.68 1 97.38 195 MET A CA 1
ATOM 1548 C C . MET A 1 195 ? 6.148 7.531 16.922 1 97.38 195 MET A C 1
ATOM 1550 O O . MET A 1 195 ? 6.031 6.312 17.062 1 97.38 195 MET A O 1
ATOM 1554 N N . ALA A 1 196 ? 6.727 8.281 17.766 1 97.31 196 ALA A N 1
ATOM 1555 C CA . ALA A 1 196 ? 7.27 7.711 19 1 97.31 196 ALA A CA 1
ATOM 1556 C C . ALA A 1 196 ? 6.172 7.078 19.844 1 97.31 196 ALA A C 1
ATOM 1558 O O . ALA A 1 196 ? 6.398 6.07 20.516 1 97.31 196 ALA A O 1
ATOM 1559 N N . LEU A 1 197 ? 5.055 7.66 19.812 1 95.56 197 LEU A N 1
ATOM 1560 C CA . LEU A 1 197 ? 3.928 7.164 20.594 1 95.56 197 LEU A CA 1
ATOM 1561 C C . LEU A 1 197 ? 3.359 5.891 19.984 1 95.56 197 LEU A C 1
ATOM 1563 O O . LEU A 1 197 ? 3.146 4.898 20.688 1 95.56 197 LEU A O 1
ATOM 1567 N N . SER A 1 198 ? 3.191 5.863 18.656 1 95.31 198 SER A N 1
ATOM 1568 C CA . SER A 1 198 ? 2.383 4.832 18.016 1 95.31 198 SER A CA 1
ATOM 1569 C C . SER A 1 198 ? 3.26 3.787 17.328 1 95.31 198 SER A C 1
ATOM 1571 O O . SER A 1 198 ? 2.824 2.658 17.109 1 95.31 198 SER A O 1
ATOM 1573 N N . TYR A 1 199 ? 4.43 4.172 16.938 1 95.75 199 TYR A N 1
ATOM 1574 C CA . TYR A 1 199 ? 5.34 3.318 16.188 1 95.75 199 TYR A CA 1
ATOM 1575 C C . TYR A 1 199 ? 6.766 3.453 16.703 1 95.75 199 TYR A C 1
ATOM 1577 O O . TYR A 1 199 ? 7.691 3.711 15.922 1 95.75 199 TYR A O 1
ATOM 1585 N N . ASN A 1 200 ? 6.965 3.186 17.938 1 95.31 200 ASN A N 1
ATOM 1586 C CA . ASN A 1 200 ? 8.195 3.508 18.641 1 95.31 200 ASN A CA 1
ATOM 1587 C C . ASN A 1 200 ? 9.398 2.805 18.031 1 95.31 200 ASN A C 1
ATOM 1589 O O . ASN A 1 200 ? 10.523 3.316 18.078 1 95.31 200 ASN A O 1
ATOM 1593 N N . LYS A 1 201 ? 9.203 1.699 17.375 1 93.88 201 LYS A N 1
ATOM 1594 C CA . LYS A 1 201 ? 10.312 0.941 16.812 1 93.88 201 LYS A CA 1
ATOM 1595 C C . LYS A 1 201 ? 10.758 1.528 15.477 1 93.88 201 LYS A C 1
ATOM 1597 O O . LYS A 1 201 ? 11.805 1.15 14.945 1 93.88 201 LYS A O 1
ATOM 1602 N N . LEU A 1 202 ? 10 2.461 14.953 1 96.25 202 LEU A N 1
ATOM 1603 C CA . LEU A 1 202 ? 10.289 3.027 13.633 1 96.25 202 LEU A CA 1
ATOM 1604 C C . LEU A 1 202 ? 10.836 4.445 13.766 1 96.25 202 LEU A C 1
ATOM 1606 O O . LEU A 1 202 ? 10.914 5.176 12.773 1 96.25 202 LEU A O 1
ATOM 1610 N N . VAL A 1 203 ? 11.195 4.789 14.992 1 96.94 203 VAL A N 1
ATOM 1611 C CA . VAL A 1 203 ? 11.758 6.102 15.289 1 96.94 203 VAL A CA 1
ATOM 1612 C C . VAL A 1 203 ? 13.086 5.938 16.031 1 96.94 203 VAL A C 1
ATOM 1614 O O . VAL A 1 203 ? 13.195 5.137 16.953 1 96.94 203 VAL A O 1
ATOM 1617 N N . ASP A 1 204 ? 14.039 6.637 15.586 1 98.38 204 ASP A N 1
ATOM 1618 C CA . ASP A 1 204 ? 15.273 6.766 16.359 1 98.38 204 ASP A CA 1
ATOM 1619 C C . ASP A 1 204 ? 15.211 7.973 17.281 1 98.38 204 ASP A C 1
ATOM 1621 O O . ASP A 1 204 ? 15.734 9.047 16.969 1 98.38 204 ASP A O 1
ATOM 1625 N N . THR A 1 205 ? 14.656 7.77 18.406 1 97.94 205 THR A N 1
ATOM 1626 C CA . THR A 1 205 ? 14.414 8.852 19.344 1 97.94 205 THR A CA 1
ATOM 1627 C C . THR A 1 205 ? 15.727 9.461 19.812 1 97.94 205 THR A C 1
ATOM 1629 O O . THR A 1 205 ? 15.812 10.672 20.047 1 97.94 205 THR A O 1
ATOM 1632 N N . GLU A 1 206 ? 16.734 8.68 20.031 1 98.19 206 GLU A N 1
ATOM 1633 C CA . GLU A 1 206 ? 18.031 9.188 20.453 1 98.19 206 GLU A CA 1
ATOM 1634 C C . GLU A 1 206 ? 18.625 10.109 19.391 1 98.19 206 GLU A C 1
ATOM 1636 O O . GLU A 1 206 ? 19.172 11.164 19.734 1 98.19 206 GLU A O 1
ATOM 1641 N N . LYS A 1 207 ? 18.531 9.703 18.156 1 98.5 207 LYS A N 1
ATOM 1642 C CA . LYS A 1 207 ? 18.969 10.578 17.078 1 98.5 207 LYS A CA 1
ATOM 1643 C C . LYS A 1 207 ? 18.156 11.867 17.031 1 98.5 207 LYS A C 1
ATOM 1645 O O . LYS A 1 207 ? 18.719 12.953 16.875 1 98.5 207 LYS A O 1
ATOM 1650 N N . ALA A 1 208 ? 16.859 11.742 17.188 1 98.44 208 ALA A N 1
ATOM 1651 C CA . ALA A 1 208 ? 16 12.922 17.172 1 98.44 208 ALA A CA 1
ATOM 1652 C C . ALA A 1 208 ? 16.453 13.945 18.203 1 98.44 208 ALA A C 1
ATOM 1654 O O . ALA A 1 208 ? 16.5 15.148 17.922 1 98.44 208 ALA A O 1
ATOM 1655 N N . LYS A 1 209 ? 16.828 13.508 19.328 1 97.81 209 LYS A N 1
ATOM 1656 C CA . LYS A 1 209 ? 17.203 14.367 20.453 1 97.81 209 LYS A CA 1
ATOM 1657 C C . LYS A 1 209 ? 18.484 15.148 20.156 1 97.81 209 LYS A C 1
ATOM 1659 O O . LYS A 1 209 ? 18.719 16.203 20.75 1 97.81 209 LYS A O 1
ATOM 1664 N N . THR A 1 210 ? 19.281 14.625 19.281 1 98.31 210 THR A N 1
ATOM 1665 C CA . THR A 1 210 ? 20.547 15.266 18.969 1 98.31 210 THR A CA 1
ATOM 1666 C C . THR A 1 210 ? 20.359 16.312 17.875 1 98.31 210 THR A C 1
ATOM 1668 O O . THR A 1 210 ? 21.266 17.125 17.625 1 98.31 210 THR A O 1
ATOM 1671 N N . LEU A 1 211 ? 19.234 16.359 17.219 1 98.06 211 LEU A N 1
ATOM 1672 C CA . LEU A 1 211 ? 19 17.25 16.078 1 98.06 211 LEU A CA 1
ATOM 1673 C C . LEU A 1 211 ? 18.609 18.641 16.562 1 98.06 211 LEU A C 1
ATOM 1675 O O . LEU A 1 211 ? 17.766 18.781 17.469 1 98.06 211 LEU A O 1
ATOM 1679 N N . LYS A 1 212 ? 19.156 19.672 15.984 1 96.56 212 LYS A N 1
ATOM 1680 C CA . LYS A 1 212 ? 18.844 21.062 16.328 1 96.56 212 LYS A CA 1
ATOM 1681 C C . LYS A 1 212 ? 17.609 21.531 15.57 1 96.56 212 LYS A C 1
ATOM 1683 O O . LYS A 1 212 ? 17.359 21.109 14.438 1 96.56 212 LYS A O 1
ATOM 1688 N N . PRO A 1 213 ? 16.75 22.406 16.172 1 96.25 213 PRO A N 1
ATOM 1689 C CA . PRO A 1 213 ? 15.633 23 15.422 1 96.25 213 PRO A CA 1
ATOM 1690 C C . PRO A 1 213 ? 16.094 23.734 14.156 1 96.25 213 PRO A C 1
ATOM 1692 O O . PRO A 1 213 ? 17.156 24.328 14.148 1 96.25 213 PRO A O 1
ATOM 1695 N N . THR A 1 214 ? 15.156 23.641 13.055 1 93.31 214 THR A N 1
ATOM 1696 C CA . THR A 1 214 ? 15.445 24.375 11.828 1 93.31 214 THR A CA 1
ATOM 1697 C C . THR A 1 214 ? 14.992 25.828 11.945 1 93.31 214 THR A C 1
ATOM 1699 O O . THR A 1 214 ? 13.914 26.094 12.477 1 93.31 214 THR A O 1
ATOM 1702 N N . ASN A 1 215 ? 15.508 26.75 12.398 1 90.88 215 ASN A N 1
ATOM 1703 C CA . ASN A 1 215 ? 15.18 28.172 12.555 1 90.88 215 ASN A CA 1
ATOM 1704 C C . ASN A 1 215 ? 14.93 28.844 11.203 1 90.88 215 ASN A C 1
ATOM 1706 O O . ASN A 1 215 ? 15.516 29.875 10.906 1 90.88 215 ASN A O 1
ATOM 1710 N N . LEU A 1 216 ? 14.039 28.172 10.414 1 93.81 216 LEU A N 1
ATOM 1711 C CA . LEU A 1 216 ? 13.742 28.734 9.102 1 93.81 216 LEU A CA 1
ATOM 1712 C C . LEU A 1 216 ? 12.906 30 9.234 1 93.81 216 LEU A C 1
ATOM 1714 O O . LEU A 1 216 ? 12.008 30.062 10.086 1 93.81 216 LEU A O 1
ATOM 1718 N N . THR A 1 217 ? 13.195 30.969 8.469 1 94 217 THR A N 1
ATOM 1719 C CA . THR A 1 217 ? 12.383 32.188 8.359 1 94 217 THR A CA 1
ATOM 1720 C C . THR A 1 217 ? 11.266 31.984 7.34 1 94 217 THR A C 1
ATOM 1722 O O . THR A 1 217 ? 11.227 30.969 6.637 1 94 217 THR A O 1
ATOM 1725 N N . ARG A 1 218 ? 10.391 32.938 7.289 1 93.12 218 ARG A N 1
ATOM 1726 C CA . ARG A 1 218 ? 9.328 32.906 6.293 1 93.12 218 ARG A CA 1
ATOM 1727 C C . ARG A 1 218 ? 9.898 32.906 4.879 1 93.12 218 ARG A C 1
ATOM 1729 O O . ARG A 1 218 ? 9.336 32.281 3.975 1 93.12 218 ARG A O 1
ATOM 1736 N N . SER A 1 219 ? 10.945 33.625 4.75 1 95.31 219 SER A N 1
ATOM 1737 C CA . SER A 1 219 ? 11.617 33.688 3.453 1 95.31 219 SER A CA 1
ATOM 1738 C C . SER A 1 219 ? 12.211 32.344 3.088 1 95.31 219 SER A C 1
ATOM 1740 O O . SER A 1 219 ? 12.125 31.906 1.937 1 95.31 219 SER A O 1
ATOM 1742 N N . ASP A 1 220 ? 12.781 31.688 4.059 1 96.06 220 ASP A N 1
ATOM 1743 C CA . ASP A 1 220 ? 13.32 30.344 3.838 1 96.06 220 ASP A CA 1
ATOM 1744 C C . ASP A 1 220 ? 12.211 29.359 3.443 1 96.06 220 ASP A C 1
ATOM 1746 O O . ASP A 1 220 ? 12.406 28.516 2.57 1 96.06 220 ASP A O 1
ATOM 1750 N N . LEU A 1 221 ? 11.164 29.547 4.141 1 94.5 221 LEU A N 1
ATOM 1751 C CA . LEU A 1 221 ? 10.031 28.656 3.885 1 94.5 221 LEU A CA 1
ATOM 1752 C C . LEU A 1 221 ? 9.523 28.812 2.455 1 94.5 221 LEU A C 1
ATOM 1754 O O . LEU A 1 221 ? 9.18 27.828 1.797 1 94.5 221 LEU A O 1
ATOM 1758 N N . LYS A 1 222 ? 9.453 30.016 1.986 1 94.81 222 LYS A N 1
ATOM 1759 C CA . LYS A 1 222 ? 9.031 30.281 0.612 1 94.81 222 LYS A CA 1
ATOM 1760 C C . LYS A 1 222 ? 9.953 29.578 -0.385 1 94.81 222 LYS A C 1
ATOM 1762 O O . LYS A 1 222 ? 9.492 29.047 -1.396 1 94.81 222 LYS A O 1
ATOM 1767 N N . GLU A 1 223 ? 11.242 29.641 -0.114 1 96.19 223 GLU A N 1
ATOM 1768 C CA . GLU A 1 223 ? 12.211 28.922 -0.945 1 96.19 223 GLU A CA 1
ATOM 1769 C C . GLU A 1 223 ? 12 27.422 -0.865 1 96.19 223 GLU A C 1
ATOM 1771 O O . GLU A 1 223 ? 12.023 26.734 -1.886 1 96.19 223 GLU A O 1
ATOM 1776 N N . TRP A 1 224 ? 11.773 26.938 0.329 1 95.81 224 TRP A N 1
ATOM 1777 C CA . TRP A 1 224 ? 11.578 25.516 0.574 1 95.81 224 TRP A CA 1
ATOM 1778 C C . TRP A 1 224 ? 10.383 24.984 -0.221 1 95.81 224 TRP A C 1
ATOM 1780 O O . TRP A 1 224 ? 10.438 23.875 -0.758 1 95.81 224 TRP A O 1
ATOM 1790 N N . LEU A 1 225 ? 9.414 25.781 -0.389 1 94.19 225 LEU A N 1
ATOM 1791 C CA . LEU A 1 225 ? 8.164 25.375 -1.034 1 94.19 225 LEU A CA 1
ATOM 1792 C C . LEU A 1 225 ? 8.359 25.234 -2.541 1 94.19 225 LEU A C 1
ATOM 1794 O O . LEU A 1 225 ? 7.508 24.656 -3.225 1 94.19 225 LEU A O 1
ATOM 1798 N N . LYS A 1 226 ? 9.492 25.703 -3.035 1 95.06 226 LYS A N 1
ATOM 1799 C CA . LYS A 1 226 ? 9.789 25.516 -4.453 1 95.06 226 LYS A CA 1
ATOM 1800 C C . LYS A 1 226 ? 10.078 24.047 -4.777 1 95.06 226 LYS A C 1
ATOM 1802 O O . LYS A 1 226 ? 9.938 23.625 -5.922 1 95.06 226 LYS A O 1
ATOM 1807 N N . GLY A 1 227 ? 10.609 23.328 -3.797 1 96.06 227 GLY A N 1
ATOM 1808 C CA . GLY A 1 227 ? 10.719 21.891 -3.904 1 96.06 227 GLY A CA 1
ATOM 1809 C C . GLY A 1 227 ? 12.031 21.438 -4.523 1 96.06 227 GLY A C 1
ATOM 1810 O O . GLY A 1 227 ? 12.922 22.25 -4.762 1 96.06 227 GLY A O 1
ATOM 1811 N N . GLY A 1 228 ? 12.078 20.078 -4.625 1 95.44 228 GLY A N 1
ATOM 1812 C CA . GLY A 1 228 ? 13.219 19.469 -5.285 1 95.44 228 GLY A CA 1
ATOM 1813 C C . GLY A 1 228 ? 14.539 19.75 -4.59 1 95.44 228 GLY A C 1
ATOM 1814 O O . GLY A 1 228 ? 14.625 19.672 -3.361 1 95.44 228 GLY A O 1
ATOM 1815 N N . GLU A 1 229 ? 15.5 20.141 -5.445 1 96.5 229 GLU A N 1
ATOM 1816 C CA . GLU A 1 229 ? 16.844 20.391 -4.941 1 96.5 229 GLU A CA 1
ATOM 1817 C C . GLU A 1 229 ? 16.906 21.656 -4.109 1 96.5 229 GLU A C 1
ATOM 1819 O O . GLU A 1 229 ? 17.719 21.766 -3.188 1 96.5 229 GLU A O 1
ATOM 1824 N N . VAL A 1 230 ? 16.031 22.531 -4.367 1 97.56 230 VAL A N 1
ATOM 1825 C CA . VAL A 1 230 ? 15.984 23.781 -3.604 1 97.56 230 VAL A CA 1
ATOM 1826 C C . VAL A 1 230 ? 15.539 23.484 -2.172 1 97.56 230 VAL A C 1
ATOM 1828 O O . VAL A 1 230 ? 16.172 23.938 -1.214 1 97.56 230 VAL A O 1
ATOM 1831 N N . ALA A 1 231 ? 14.508 22.688 -2.047 1 97.06 231 ALA A N 1
ATOM 1832 C CA . ALA A 1 231 ? 14.055 22.297 -0.716 1 97.06 231 ALA A CA 1
ATOM 1833 C C . ALA A 1 231 ? 15.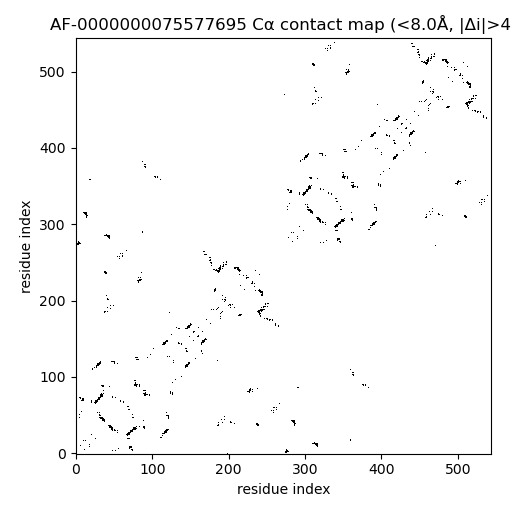148 21.547 0.037 1 97.06 231 ALA A C 1
ATOM 1835 O O . ALA A 1 231 ? 15.359 21.766 1.23 1 97.06 231 ALA A O 1
ATOM 1836 N N . LYS A 1 232 ? 15.773 20.688 -0.666 1 97.12 232 LYS A N 1
ATOM 1837 C CA . LYS A 1 232 ? 16.844 19.891 -0.065 1 97.12 232 LYS A CA 1
ATOM 1838 C C . LYS A 1 232 ? 17.984 20.797 0.412 1 97.12 232 LYS A C 1
ATOM 1840 O O . LYS A 1 232 ? 18.578 20.547 1.463 1 97.12 232 LYS A O 1
ATOM 1845 N N . SER A 1 233 ? 18.281 21.844 -0.335 1 97.5 233 SER A N 1
ATOM 1846 C CA . SER A 1 233 ? 19.344 22.766 0.05 1 97.5 233 SER A CA 1
ATOM 1847 C C . SER A 1 233 ? 18.953 23.578 1.284 1 97.5 233 SER A C 1
ATOM 1849 O O . SER A 1 233 ? 19.797 23.922 2.102 1 97.5 233 SER A O 1
ATOM 1851 N N . VAL A 1 234 ? 17.688 23.859 1.451 1 97.69 234 VAL A N 1
ATOM 1852 C CA . VAL A 1 234 ? 17.172 24.625 2.58 1 97.69 234 VAL A CA 1
ATOM 1853 C C . VAL A 1 234 ? 17.172 23.766 3.838 1 97.69 234 VAL A C 1
ATOM 1855 O O . VAL A 1 234 ? 17.469 24.25 4.934 1 97.69 234 VAL A O 1
ATOM 1858 N N . THR A 1 235 ? 16.844 22.516 3.672 1 97.62 235 THR A N 1
ATOM 1859 C CA . THR A 1 235 ? 16.828 21.562 4.773 1 97.62 235 THR A CA 1
ATOM 1860 C C . THR A 1 235 ? 17.625 20.312 4.422 1 97.62 235 THR A C 1
ATOM 1862 O O . THR A 1 235 ? 17.047 19.25 4.164 1 97.62 235 THR A O 1
ATOM 1865 N N . PRO A 1 236 ? 18.891 20.391 4.492 1 97.25 236 PRO A N 1
ATOM 1866 C CA . PRO A 1 236 ? 19.75 19.312 3.992 1 97.25 236 PRO A CA 1
ATOM 1867 C C . PRO A 1 236 ? 19.594 18.016 4.781 1 97.25 236 PRO A C 1
ATOM 1869 O O . PRO A 1 236 ? 19.906 16.938 4.273 1 97.25 236 PRO A O 1
ATOM 1872 N N . LEU A 1 237 ? 19.031 18.156 5.977 1 97.81 237 LEU A N 1
ATOM 1873 C CA . LEU A 1 237 ? 18.859 16.953 6.773 1 97.81 237 LEU A CA 1
ATOM 1874 C C . LEU A 1 237 ? 17.453 16.391 6.625 1 97.81 237 LEU A C 1
ATOM 1876 O O . LEU A 1 237 ? 17.109 15.391 7.258 1 97.81 237 LEU A O 1
ATOM 1880 N N . GLY A 1 238 ? 16.578 17.047 5.859 1 98 238 GLY A N 1
ATOM 1881 C CA . GLY A 1 238 ? 15.305 16.453 5.465 1 98 238 GLY A CA 1
ATOM 1882 C C . GLY A 1 238 ? 14.203 16.688 6.477 1 98 238 GLY A C 1
ATOM 1883 O O . GLY A 1 238 ? 13.195 15.977 6.488 1 98 238 GLY A O 1
ATOM 1884 N N . TYR A 1 239 ? 14.445 17.641 7.391 1 97.56 239 TYR A N 1
ATOM 1885 C CA . TYR A 1 239 ? 13.375 18 8.312 1 97.56 239 TYR A CA 1
ATOM 1886 C C . TYR A 1 239 ? 13.25 19.516 8.445 1 97.56 239 TYR A C 1
ATOM 1888 O O . TYR A 1 239 ? 14.211 20.25 8.195 1 97.56 239 TYR A O 1
ATOM 1896 N N . CYS A 1 240 ? 12.07 19.953 8.75 1 96.5 240 CYS A N 1
ATOM 1897 C CA . CYS A 1 240 ? 11.727 21.359 9.016 1 96.5 240 CYS A CA 1
ATOM 1898 C C . CYS A 1 240 ? 10.977 21.484 10.336 1 96.5 240 CYS A C 1
ATOM 1900 O O . CYS A 1 240 ? 9.75 21.406 10.367 1 96.5 240 CYS A O 1
ATOM 1902 N N . GLY A 1 241 ? 11.617 21.766 11.398 1 95.69 241 GLY A N 1
ATOM 1903 C CA . GLY A 1 241 ? 11.062 21.844 12.75 1 95.69 241 GLY A CA 1
ATOM 1904 C C . GLY A 1 241 ? 12.055 21.422 13.82 1 95.69 241 GLY A C 1
ATOM 1905 O O . GLY A 1 241 ? 13.258 21.641 13.672 1 95.69 241 GLY A O 1
ATOM 1906 N N . ASN A 1 242 ? 11.508 20.984 14.977 1 96.19 242 ASN A N 1
ATOM 1907 C CA . ASN A 1 242 ? 12.336 20.594 16.109 1 96.19 242 ASN A CA 1
ATOM 1908 C C . ASN A 1 242 ? 12.07 19.141 16.516 1 96.19 242 ASN A C 1
ATOM 1910 O O . ASN A 1 242 ? 11.336 18.891 17.469 1 96.19 242 ASN A O 1
ATOM 1914 N N . PRO A 1 243 ? 12.82 18.203 15.867 1 97.12 243 PRO A N 1
ATOM 1915 C CA . PRO A 1 243 ? 12.586 16.781 16.156 1 97.12 243 PRO A CA 1
ATOM 1916 C C . PRO A 1 243 ? 12.852 16.438 17.625 1 97.12 243 PRO A C 1
ATOM 1918 O O . PRO A 1 243 ? 12.328 15.438 18.125 1 97.12 243 PRO A O 1
ATOM 1921 N N . SER A 1 244 ? 13.594 17.219 18.328 1 96.5 244 SER A N 1
ATOM 1922 C CA . SER A 1 244 ? 14.016 16.906 19.688 1 96.5 244 SER A CA 1
ATOM 1923 C C . SER A 1 244 ? 12.906 17.188 20.703 1 96.5 244 SER A C 1
ATOM 1925 O O . SER A 1 244 ? 12.953 16.703 21.828 1 96.5 244 SER A O 1
ATOM 1927 N N . ASN A 1 245 ? 11.977 17.984 20.297 1 95 245 ASN A N 1
ATOM 1928 C CA . ASN A 1 245 ? 10.891 18.359 21.188 1 95 245 ASN A CA 1
ATOM 1929 C C . ASN A 1 245 ? 9.797 17.297 21.234 1 95 245 ASN A C 1
ATOM 1931 O O . ASN A 1 245 ? 8.656 17.547 20.844 1 95 245 ASN A O 1
ATOM 1935 N N . ILE A 1 246 ? 10.141 16.172 21.812 1 95.81 246 ILE A N 1
ATOM 1936 C CA . ILE A 1 246 ? 9.219 15.047 21.891 1 95.81 246 ILE A CA 1
ATOM 1937 C C . ILE A 1 246 ? 8.32 15.195 23.109 1 95.81 246 ILE A C 1
ATOM 1939 O O . ILE A 1 246 ? 8.812 15.391 24.234 1 95.81 246 ILE A O 1
ATOM 1943 N N . ASP A 1 247 ? 7.09 15.148 22.906 1 94.62 247 ASP A N 1
ATOM 1944 C CA . ASP A 1 247 ? 6.098 15.258 23.969 1 94.62 247 ASP A CA 1
ATOM 1945 C C . ASP A 1 247 ? 4.984 14.234 23.781 1 94.62 247 ASP A C 1
ATOM 1947 O O . ASP A 1 247 ? 3.996 14.492 23.094 1 94.62 247 ASP A O 1
ATOM 1951 N N . LEU A 1 248 ? 5.082 13.125 24.438 1 95.5 248 LEU A N 1
ATOM 1952 C CA . LEU A 1 248 ? 4.164 12.008 24.266 1 95.5 248 LEU A CA 1
ATOM 1953 C C . LEU A 1 248 ? 2.799 12.32 24.859 1 95.5 248 LEU A C 1
ATOM 1955 O O . LEU A 1 248 ? 1.77 11.922 24.312 1 95.5 248 LEU A O 1
ATOM 1959 N N . LYS A 1 249 ? 2.779 13.016 25.953 1 94.12 249 LYS A N 1
ATOM 1960 C CA . LYS A 1 249 ? 1.521 13.359 26.609 1 94.12 249 LYS A CA 1
ATOM 1961 C C . LYS A 1 249 ? 0.686 14.297 25.734 1 94.12 249 LYS A C 1
ATOM 1963 O O . LYS A 1 249 ? -0.516 14.086 25.562 1 94.12 249 LYS A O 1
ATOM 1968 N N . LYS A 1 250 ? 1.306 15.281 25.203 1 92.62 250 LYS A N 1
ATOM 1969 C CA . LYS A 1 250 ? 0.589 16.25 24.391 1 92.62 250 LYS A CA 1
ATOM 1970 C C . LYS A 1 250 ? 0.055 15.609 23.109 1 92.62 250 LYS A C 1
ATOM 1972 O O . LYS A 1 250 ? -1.068 15.891 22.688 1 92.62 250 LYS A O 1
ATOM 1977 N N . ILE A 1 251 ? 0.845 14.758 22.547 1 93.38 251 ILE A N 1
ATOM 1978 C CA . ILE A 1 251 ? 0.417 14.148 21.297 1 93.38 251 ILE A CA 1
ATOM 1979 C C . ILE A 1 251 ? -0.734 13.18 21.562 1 93.38 251 ILE A C 1
ATOM 1981 O O . ILE A 1 251 ? -1.634 13.031 20.719 1 93.38 251 ILE A O 1
ATOM 1985 N N . LYS A 1 252 ? -0.678 12.477 22.594 1 93.62 252 LYS A N 1
ATOM 1986 C CA . LYS A 1 252 ? -1.783 11.602 22.969 1 93.62 252 LYS A CA 1
ATOM 1987 C C . LYS A 1 252 ? -3.094 12.375 23.062 1 93.62 252 LYS A C 1
ATOM 1989 O O . LYS A 1 252 ? -4.125 11.922 22.562 1 93.62 252 LYS A O 1
ATOM 1994 N N . THR A 1 253 ? -3.039 13.508 23.672 1 91.94 253 THR A N 1
ATOM 1995 C CA . THR A 1 253 ? -4.211 14.367 23.797 1 91.94 253 THR A CA 1
ATOM 1996 C C . THR A 1 253 ? -4.648 14.875 22.422 1 91.94 253 THR A C 1
ATOM 1998 O O . THR A 1 253 ? -5.84 14.859 22.109 1 91.94 253 THR A O 1
ATOM 2001 N N . LEU A 1 254 ? -3.701 15.312 21.688 1 90.69 254 LEU A N 1
ATOM 2002 C CA . LEU A 1 254 ? -3.975 15.836 20.359 1 90.69 254 LEU A CA 1
ATOM 2003 C C . LEU A 1 254 ? -4.699 14.805 19.5 1 90.69 254 LEU A C 1
ATOM 2005 O O . LEU A 1 254 ? -5.719 15.109 18.875 1 90.69 254 LEU A O 1
ATOM 2009 N N . THR A 1 255 ? -4.219 13.594 19.453 1 92.56 255 THR A N 1
ATOM 2010 C CA . THR A 1 255 ? -4.781 12.562 18.578 1 92.56 255 THR A CA 1
ATOM 2011 C C . THR A 1 255 ? -6.172 12.156 19.062 1 92.56 255 THR A C 1
ATOM 2013 O O . THR A 1 255 ? -7.043 11.836 18.25 1 92.56 255 THR A O 1
ATOM 2016 N N . ALA A 1 256 ? -6.344 12.18 20.344 1 92.75 256 ALA A N 1
ATOM 2017 C CA . ALA A 1 256 ? -7.66 11.867 20.891 1 92.75 256 ALA A CA 1
ATOM 2018 C C . ALA A 1 256 ? -8.688 12.906 20.469 1 92.75 256 ALA A C 1
ATOM 2020 O O . ALA A 1 256 ? -9.805 12.562 20.062 1 92.75 256 ALA A O 1
ATOM 2021 N N . VAL A 1 257 ? -8.289 14.141 20.547 1 92.12 257 VAL A N 1
ATOM 2022 C CA . VAL A 1 257 ? -9.188 15.234 20.188 1 92.12 257 VAL A CA 1
ATOM 2023 C C . VAL A 1 257 ? -9.453 15.211 18.688 1 92.12 257 VAL A C 1
ATOM 2025 O O . VAL A 1 257 ? -10.602 15.352 18.25 1 92.12 257 VAL A O 1
ATOM 2028 N N . LEU A 1 258 ? -8.414 15.055 17.969 1 92.44 258 LEU A N 1
ATOM 2029 C CA . LEU A 1 258 ? -8.5 15.055 16.5 1 92.44 258 LEU A CA 1
ATOM 2030 C C . LEU A 1 258 ? -9.414 13.938 16.016 1 92.44 258 LEU A C 1
ATOM 2032 O O . LEU A 1 258 ? -10.312 14.172 15.211 1 92.44 258 LEU A O 1
ATOM 2036 N N . SER A 1 259 ? -9.227 12.688 16.5 1 95.38 259 SER A N 1
ATOM 2037 C CA . SER A 1 259 ? -10.016 11.547 16.062 1 95.38 259 SER A CA 1
ATOM 2038 C C . SER A 1 259 ? -11.484 11.711 16.438 1 95.38 259 SER A C 1
ATOM 2040 O O . SER A 1 259 ? -12.375 11.297 15.688 1 95.38 259 SER A O 1
ATOM 2042 N N . GLU A 1 260 ? -11.719 12.336 17.594 1 95.44 260 GLU A N 1
ATOM 2043 C CA . GLU A 1 260 ? -13.094 12.602 18 1 95.44 260 GLU A CA 1
ATOM 2044 C C . GLU A 1 260 ? -13.773 13.586 17.062 1 95.44 260 GLU A C 1
ATOM 2046 O O . GLU A 1 260 ? -14.922 13.375 16.656 1 95.44 260 GLU A O 1
ATOM 2051 N N . LYS A 1 261 ? -13.086 14.617 16.766 1 95.12 261 LYS A N 1
ATOM 2052 C CA . LYS A 1 261 ? -13.656 15.625 15.875 1 95.12 261 LYS A CA 1
ATOM 2053 C C . LYS A 1 261 ? -13.922 15.047 14.492 1 95.12 261 LYS A C 1
ATOM 2055 O O . LYS A 1 261 ? -14.969 15.312 13.891 1 95.12 261 LYS A O 1
ATOM 2060 N N . TYR A 1 262 ? -13.008 14.289 13.961 1 97 262 TYR A N 1
ATOM 2061 C CA . TYR A 1 262 ? -13.188 13.633 12.672 1 97 262 TYR A CA 1
ATOM 2062 C C . TYR A 1 262 ? -14.406 12.727 12.688 1 97 262 TYR A C 1
ATOM 2064 O O . TYR A 1 262 ? -15.227 12.766 11.766 1 97 262 TYR A O 1
ATOM 2072 N N . ALA A 1 263 ? -14.5 11.883 13.727 1 98.06 263 ALA A N 1
ATOM 2073 C CA . ALA A 1 263 ? -15.617 10.945 13.844 1 98.06 263 ALA A CA 1
ATOM 2074 C C . ALA A 1 263 ? -16.953 11.68 13.867 1 98.06 263 ALA A C 1
ATOM 2076 O O . ALA A 1 263 ? -17.906 11.281 13.195 1 98.06 263 ALA A O 1
ATOM 2077 N N . CYS A 1 264 ? -16.969 12.789 14.625 1 97.19 264 CYS A N 1
ATOM 2078 C CA . CYS A 1 264 ? -18.203 13.562 14.734 1 97.19 264 CYS A CA 1
ATOM 2079 C C . CYS A 1 264 ? -18.625 14.117 13.375 1 97.19 264 CYS A C 1
ATOM 2081 O O . CYS A 1 264 ? -19.797 14.055 13 1 97.19 264 CYS A O 1
ATOM 2083 N N . GLU A 1 265 ? -17.672 14.672 12.664 1 96.88 265 GLU A N 1
ATOM 2084 C CA . GLU A 1 265 ? -17.984 15.25 11.359 1 96.88 265 GLU A CA 1
ATOM 2085 C C . GLU A 1 265 ? -18.422 14.172 10.367 1 96.88 265 GLU A C 1
ATOM 2087 O O . GLU A 1 265 ? -19.281 14.406 9.523 1 96.88 265 GLU A O 1
ATOM 2092 N N . ILE A 1 266 ? -17.844 12.992 10.414 1 98.25 266 ILE A N 1
ATOM 2093 C CA . ILE A 1 266 ? -18.219 11.883 9.547 1 98.25 266 ILE A CA 1
ATOM 2094 C C . ILE A 1 266 ? -19.672 11.484 9.828 1 98.25 266 ILE A C 1
ATOM 2096 O O . ILE A 1 266 ? -20.453 11.305 8.898 1 98.25 266 ILE A O 1
ATOM 2100 N N . ILE A 1 267 ? -20 11.375 11.102 1 98.19 267 ILE A N 1
ATOM 2101 C CA . ILE A 1 267 ? -21.375 11.023 11.477 1 98.19 267 ILE A CA 1
ATOM 2102 C C . ILE A 1 267 ? -22.328 12.086 10.961 1 98.19 267 ILE A C 1
ATOM 2104 O O . ILE A 1 267 ? -23.406 11.758 10.453 1 98.19 267 ILE A O 1
ATOM 2108 N N . ASN A 1 268 ? -21.922 13.359 11.109 1 96.69 268 ASN A N 1
ATOM 2109 C CA . ASN A 1 268 ? -22.75 14.445 10.617 1 96.69 268 ASN A CA 1
ATOM 2110 C C . ASN A 1 268 ? -23.031 14.312 9.125 1 96.69 268 ASN A C 1
ATOM 2112 O O . ASN A 1 268 ? -24.156 14.516 8.68 1 96.69 268 ASN A O 1
ATOM 2116 N N . VAL A 1 269 ? -22.016 13.984 8.336 1 96.75 269 VAL A N 1
ATOM 2117 C CA . VAL A 1 269 ? -22.172 13.82 6.891 1 96.75 269 VAL A CA 1
ATOM 2118 C C . VAL A 1 269 ? -23.078 12.625 6.602 1 96.75 269 VAL A C 1
ATOM 2120 O O . VAL A 1 269 ? -23.922 12.68 5.703 1 96.75 269 VAL A O 1
ATOM 2123 N N . CYS A 1 270 ? -22.906 11.523 7.344 1 95.62 270 CYS A N 1
ATOM 2124 C CA . CYS A 1 270 ? -23.609 10.281 7.094 1 95.62 270 CYS A CA 1
ATOM 2125 C C . CYS A 1 270 ? -25.094 10.414 7.469 1 95.62 270 CYS A C 1
ATOM 2127 O O . CYS A 1 270 ? -25.922 9.633 7 1 95.62 270 CYS A O 1
ATOM 2129 N N . THR A 1 271 ? -25.406 11.352 8.297 1 90.56 271 THR A N 1
ATOM 2130 C CA . THR A 1 271 ? -26.781 11.508 8.75 1 90.56 271 THR A CA 1
ATOM 2131 C C . THR A 1 271 ? -27.531 12.516 7.883 1 90.56 271 THR A C 1
ATOM 2133 O O . THR A 1 271 ? -28.734 12.711 8.047 1 90.56 271 THR A O 1
ATOM 2136 N N . LEU A 1 272 ? -26.859 13.219 6.996 1 81.88 272 LEU A N 1
ATOM 2137 C CA . LEU A 1 272 ? -27.5 14.102 6.031 1 81.88 272 LEU A CA 1
ATOM 2138 C C . LEU A 1 272 ? -28.109 13.305 4.879 1 81.88 272 LEU A C 1
ATOM 2140 O O . LEU A 1 272 ? -27.531 12.305 4.445 1 81.88 272 LEU A O 1
ATOM 2144 N N . MET B 1 1 ? 4.473 -13.273 14.922 1 47.5 1 MET B N 1
ATOM 2145 C CA . MET B 1 1 ? 5.293 -12.656 13.883 1 47.5 1 MET B CA 1
ATOM 2146 C C . MET B 1 1 ? 4.641 -11.391 13.344 1 47.5 1 MET B C 1
ATOM 2148 O O . MET B 1 1 ? 3.414 -11.281 13.312 1 47.5 1 MET B O 1
ATOM 2152 N N . ALA B 1 2 ? 5.414 -10.328 13.141 1 62.25 2 ALA B N 1
ATOM 2153 C CA . ALA B 1 2 ? 4.922 -9.055 12.625 1 62.25 2 ALA B CA 1
ATOM 2154 C C . ALA B 1 2 ? 4.34 -9.227 11.227 1 62.25 2 ALA B C 1
ATOM 2156 O O . ALA B 1 2 ? 4.887 -9.961 10.406 1 62.25 2 ALA B O 1
ATOM 2157 N N . TYR B 1 3 ? 3.043 -8.961 10.945 1 85.62 3 TYR B N 1
ATOM 2158 C CA . TYR B 1 3 ? 2.484 -9.25 9.625 1 85.62 3 TYR B CA 1
ATOM 2159 C C . TYR B 1 3 ? 2.428 -7.996 8.773 1 85.62 3 TYR B C 1
ATOM 2161 O O . TYR B 1 3 ? 1.671 -7.93 7.801 1 85.62 3 TYR B O 1
ATOM 2169 N N . SER B 1 4 ? 3.381 -7.09 9.047 1 93.69 4 SER B N 1
ATOM 2170 C CA . SER B 1 4 ? 3.422 -5.863 8.258 1 93.69 4 SER B CA 1
ATOM 2171 C C . SER B 1 4 ? 4.035 -6.117 6.879 1 93.69 4 SER B C 1
ATOM 2173 O O . SER B 1 4 ? 5.121 -6.695 6.773 1 93.69 4 SER B O 1
ATOM 2175 N N . ILE B 1 5 ? 3.4 -5.582 5.867 1 96.38 5 ILE B N 1
ATOM 2176 C CA . ILE B 1 5 ? 3.93 -5.727 4.516 1 96.38 5 ILE B CA 1
ATOM 2177 C C . ILE B 1 5 ? 5.152 -4.832 4.34 1 96.38 5 ILE B C 1
ATOM 2179 O O . ILE B 1 5 ? 5.887 -4.957 3.357 1 96.38 5 ILE B O 1
ATOM 2183 N N . PHE B 1 6 ? 5.395 -3.959 5.312 1 97.19 6 PHE B N 1
ATOM 2184 C CA . PHE B 1 6 ? 6.496 -3.012 5.203 1 97.19 6 PHE B CA 1
ATOM 2185 C C . PHE B 1 6 ? 7.734 -3.533 5.926 1 97.19 6 PHE B C 1
ATOM 2187 O O . PHE B 1 6 ? 8.82 -2.961 5.797 1 97.19 6 PHE B O 1
ATOM 2194 N N . LYS B 1 7 ? 7.527 -4.637 6.645 1 94.75 7 LYS B N 1
ATOM 2195 C CA . LYS B 1 7 ? 8.695 -5.195 7.324 1 94.75 7 LYS B CA 1
ATOM 2196 C C . LYS B 1 7 ? 9.828 -5.461 6.344 1 94.75 7 LYS B C 1
ATOM 2198 O O . LYS B 1 7 ? 9.625 -6.102 5.309 1 94.75 7 LYS B O 1
ATOM 2203 N N . ASP B 1 8 ? 11.023 -4.906 6.578 1 94.88 8 ASP B N 1
ATOM 2204 C CA . ASP B 1 8 ? 12.266 -5.125 5.84 1 94.88 8 ASP B CA 1
ATOM 2205 C C . ASP B 1 8 ? 12.266 -4.348 4.523 1 94.88 8 ASP B C 1
ATOM 2207 O O . ASP B 1 8 ? 13.117 -4.582 3.66 1 94.88 8 ASP B O 1
ATOM 2211 N N . THR B 1 9 ? 11.312 -3.432 4.336 1 98.25 9 THR B N 1
ATOM 2212 C CA . THR B 1 9 ? 11.266 -2.65 3.104 1 98.25 9 THR B CA 1
ATOM 2213 C C . THR B 1 9 ? 11.859 -1.263 3.322 1 98.25 9 THR B C 1
ATOM 2215 O O . THR B 1 9 ? 12.141 -0.873 4.457 1 98.25 9 THR B O 1
ATOM 2218 N N . LEU B 1 10 ? 11.93 -0.502 2.232 1 98.56 10 LEU B N 1
ATOM 2219 C CA . LEU B 1 10 ? 12.391 0.881 2.23 1 98.56 10 LEU B CA 1
ATOM 2220 C C . LEU B 1 10 ? 11.5 1.754 3.107 1 98.56 10 LEU B C 1
ATOM 2222 O O . LEU B 1 10 ? 11.945 2.775 3.633 1 98.56 10 LEU B O 1
ATOM 2226 N N . VAL B 1 11 ? 10.297 1.34 3.324 1 98.5 11 VAL B N 1
ATOM 2227 C CA . VAL B 1 11 ? 9.312 2.158 4.023 1 98.5 11 VAL B CA 1
ATOM 2228 C C . V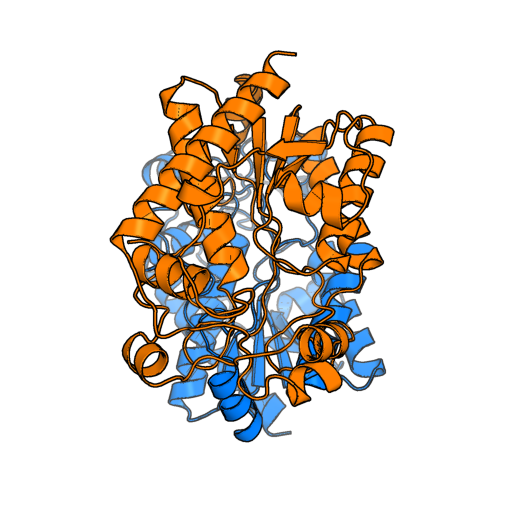AL B 1 11 ? 9.711 2.309 5.488 1 98.5 11 VAL B C 1
ATOM 2230 O O . VAL B 1 11 ? 9.445 3.342 6.109 1 98.5 11 VAL B O 1
ATOM 2233 N N . ASP B 1 12 ? 10.43 1.328 6.039 1 97.88 12 ASP B N 1
ATOM 2234 C CA . ASP B 1 12 ? 10.812 1.336 7.449 1 97.88 12 ASP B CA 1
ATOM 2235 C C . ASP B 1 12 ? 12.219 1.904 7.637 1 97.88 12 ASP B C 1
ATOM 2237 O O . ASP B 1 12 ? 12.773 1.852 8.734 1 97.88 12 ASP B O 1
ATOM 2241 N N . MET B 1 13 ? 12.773 2.463 6.578 1 98.31 13 MET B N 1
ATOM 2242 C CA . MET B 1 13 ? 14.125 3.021 6.609 1 98.31 13 MET B CA 1
ATOM 2243 C C . MET B 1 13 ? 14.078 4.547 6.617 1 98.31 13 MET B C 1
ATOM 2245 O O . MET B 1 13 ? 13.156 5.148 6.059 1 98.31 13 MET B O 1
ATOM 2249 N N . ALA B 1 14 ? 15.039 5.105 7.258 1 98.56 14 ALA B N 1
ATOM 2250 C CA . ALA B 1 14 ? 15.297 6.523 7.027 1 98.56 14 ALA B CA 1
ATOM 2251 C C . ALA B 1 14 ? 16.062 6.738 5.723 1 98.56 14 ALA B C 1
ATOM 2253 O O . ALA B 1 14 ? 16.719 5.824 5.219 1 98.56 14 ALA B O 1
ATOM 2254 N N . PHE B 1 15 ? 15.977 7.941 5.137 1 98.5 15 PHE B N 1
ATOM 2255 C CA . PHE B 1 15 ? 16.484 8.156 3.785 1 98.5 15 PHE B CA 1
ATOM 2256 C C . PHE B 1 15 ? 18 7.957 3.738 1 98.5 15 PHE B C 1
ATOM 2258 O O . PHE B 1 15 ? 18.531 7.473 2.74 1 98.5 15 PHE B O 1
ATOM 2265 N N . PRO B 1 16 ? 18.797 8.273 4.848 1 98.56 16 PRO B N 1
ATOM 2266 C CA . PRO B 1 16 ? 20.234 8.008 4.754 1 98.56 16 PRO B CA 1
ATOM 2267 C C . PRO B 1 16 ? 20.562 6.523 4.605 1 98.56 16 PRO B C 1
ATOM 2269 O O . PRO B 1 16 ? 21.547 6.164 3.965 1 98.56 16 PRO B O 1
ATOM 2272 N N . GLU B 1 17 ? 19.75 5.711 5.191 1 98.69 17 GLU B N 1
ATOM 2273 C CA . GLU B 1 17 ? 19.938 4.273 5.035 1 98.69 17 GLU B CA 1
ATOM 2274 C C . GLU B 1 17 ? 19.734 3.842 3.588 1 98.69 17 GLU B C 1
ATOM 2276 O O . GLU B 1 17 ? 20.422 2.939 3.096 1 98.69 17 GLU B O 1
ATOM 2281 N N . ILE B 1 18 ? 18.812 4.434 2.951 1 98.88 18 ILE B N 1
ATOM 2282 C CA . ILE B 1 18 ? 18.547 4.141 1.546 1 98.88 18 ILE B CA 1
ATOM 2283 C C . ILE B 1 18 ? 19.719 4.613 0.692 1 98.88 18 ILE B C 1
ATOM 2285 O O . ILE B 1 18 ? 20.172 3.902 -0.213 1 98.88 18 ILE B O 1
ATOM 2289 N N . GLU B 1 19 ? 20.219 5.801 1.031 1 98.75 19 GLU B N 1
ATOM 2290 C CA . GLU B 1 19 ? 21.406 6.293 0.343 1 98.75 19 GLU B CA 1
ATOM 2291 C C . GLU B 1 19 ? 22.562 5.316 0.483 1 98.75 19 GLU B C 1
ATOM 2293 O O . GLU B 1 19 ? 23.297 5.07 -0.479 1 98.75 19 GLU B O 1
ATOM 2298 N N . ALA B 1 20 ? 22.719 4.801 1.677 1 98.75 20 ALA B N 1
ATOM 2299 C CA . ALA B 1 20 ? 23.797 3.848 1.932 1 98.75 20 ALA B CA 1
ATOM 2300 C C . ALA B 1 20 ? 23.625 2.586 1.09 1 98.75 20 ALA B C 1
ATOM 2302 O O . ALA B 1 20 ? 24.609 2.043 0.567 1 98.75 20 ALA B O 1
ATOM 2303 N N . ALA B 1 21 ? 22.422 2.119 0.946 1 98.75 21 ALA B N 1
ATOM 2304 C CA . ALA B 1 21 ? 22.156 0.932 0.14 1 98.75 21 ALA B CA 1
ATOM 2305 C C . ALA B 1 21 ? 22.484 1.173 -1.327 1 98.75 21 ALA B C 1
ATOM 2307 O O . ALA B 1 21 ? 23.016 0.288 -2.002 1 98.75 21 ALA B O 1
ATOM 2308 N N . ILE B 1 22 ? 22.125 2.326 -1.791 1 98.75 22 ILE B N 1
ATOM 2309 C CA . ILE B 1 22 ? 22.406 2.697 -3.172 1 98.75 22 ILE B CA 1
ATOM 2310 C C . ILE B 1 22 ? 23.922 2.691 -3.408 1 98.75 22 ILE B C 1
ATOM 2312 O O . ILE B 1 22 ? 24.391 2.174 -4.422 1 98.75 22 ILE B O 1
ATOM 2316 N N . LYS B 1 23 ? 24.641 3.25 -2.436 1 98.5 23 LYS B N 1
ATOM 2317 C CA . LYS B 1 23 ? 26.094 3.307 -2.533 1 98.5 23 LYS B CA 1
ATOM 2318 C C . LYS B 1 23 ? 26.703 1.904 -2.57 1 98.5 23 LYS B C 1
ATOM 2320 O O . LYS B 1 23 ? 27.766 1.696 -3.156 1 98.5 23 LYS B O 1
ATOM 2325 N N . GLN B 1 24 ? 26.031 0.95 -2.018 1 98.31 24 GLN B N 1
ATOM 2326 C CA . GLN B 1 24 ? 26.5 -0.433 -1.993 1 98.31 24 GLN B CA 1
ATOM 2327 C C . GLN B 1 24 ? 26.031 -1.191 -3.232 1 98.31 24 GLN B C 1
ATOM 2329 O O . GLN B 1 24 ? 26.188 -2.412 -3.312 1 98.31 24 GLN B O 1
ATOM 2334 N N . ASN B 1 25 ? 25.406 -0.536 -4.156 1 97.81 25 ASN B N 1
ATOM 2335 C CA . ASN B 1 25 ? 24.891 -1.113 -5.395 1 97.81 25 ASN B CA 1
ATOM 2336 C C . ASN B 1 25 ? 23.859 -2.201 -5.121 1 97.81 25 ASN B C 1
ATOM 2338 O O . ASN B 1 25 ? 23.859 -3.248 -5.773 1 97.81 25 ASN B O 1
ATOM 2342 N N . ALA B 1 26 ? 23.047 -1.956 -4.129 1 98.75 26 ALA B N 1
ATOM 2343 C CA . ALA B 1 26 ? 21.984 -2.902 -3.807 1 98.75 26 ALA B CA 1
ATOM 2344 C C . ALA B 1 26 ? 20.984 -3.025 -4.961 1 98.75 26 ALA B C 1
ATOM 2346 O O . ALA B 1 26 ? 20.625 -2.025 -5.586 1 98.75 26 ALA B O 1
ATOM 2347 N N . CYS B 1 27 ? 20.578 -4.285 -5.301 1 98.75 27 CYS B N 1
ATOM 2348 C CA . CYS B 1 27 ? 19.438 -4.449 -6.188 1 98.75 27 CYS B CA 1
ATOM 2349 C C . CYS B 1 27 ? 18.125 -4.254 -5.434 1 98.75 27 CYS B C 1
ATOM 2351 O O . CYS B 1 27 ? 18.125 -4.176 -4.203 1 98.75 27 CYS B O 1
ATOM 2353 N N . VAL B 1 28 ? 17.062 -4.062 -6.191 1 98.94 28 VAL B N 1
ATOM 2354 C CA . VAL B 1 28 ? 15.758 -3.795 -5.582 1 98.94 28 VAL B CA 1
ATOM 2355 C C . VAL B 1 28 ? 14.797 -4.934 -5.902 1 98.94 28 VAL B C 1
ATOM 2357 O O . VAL B 1 28 ? 14.688 -5.359 -7.055 1 98.94 28 VAL B O 1
ATOM 2360 N N . LEU B 1 29 ? 14.188 -5.504 -4.883 1 98.94 29 LEU B N 1
ATOM 2361 C CA . LEU B 1 29 ? 12.992 -6.316 -5.062 1 98.94 29 LEU B CA 1
ATOM 2362 C C . LEU B 1 29 ? 11.734 -5.461 -4.973 1 98.94 29 LEU B C 1
ATOM 2364 O O . LEU B 1 29 ? 11.57 -4.688 -4.027 1 98.94 29 LEU B O 1
ATOM 2368 N N . LEU B 1 30 ? 10.883 -5.512 -5.953 1 98.94 30 LEU B N 1
ATOM 2369 C CA . LEU B 1 30 ? 9.625 -4.781 -5.973 1 98.94 30 LEU B CA 1
ATOM 2370 C C . LEU B 1 30 ? 8.438 -5.738 -6.031 1 98.94 30 LEU B C 1
ATOM 2372 O O . LEU B 1 30 ? 8.125 -6.277 -7.098 1 98.94 30 LEU B O 1
ATOM 2376 N N . PRO B 1 31 ? 7.766 -5.969 -4.855 1 98.69 31 PRO B N 1
ATOM 2377 C CA . PRO B 1 31 ? 6.555 -6.793 -4.883 1 98.69 31 PRO B CA 1
ATOM 2378 C C . PRO B 1 31 ? 5.398 -6.113 -5.617 1 98.69 31 PRO B C 1
ATOM 2380 O O . PRO B 1 31 ? 5.059 -4.965 -5.316 1 98.69 31 PRO B O 1
ATOM 2383 N N . VAL B 1 32 ? 4.879 -6.738 -6.594 1 98.62 32 VAL B N 1
ATOM 2384 C CA . VAL B 1 32 ? 3.719 -6.289 -7.355 1 98.62 32 VAL B CA 1
ATOM 2385 C C . VAL B 1 32 ? 2.58 -7.297 -7.207 1 98.62 32 VAL B C 1
ATOM 2387 O O . VAL B 1 32 ? 2.703 -8.445 -7.637 1 98.62 32 VAL B O 1
ATOM 2390 N N . SER B 1 33 ? 1.553 -6.887 -6.578 1 97.62 33 SER B N 1
ATOM 2391 C CA . SER B 1 33 ? 0.488 -7.812 -6.199 1 97.62 33 SER B CA 1
ATOM 2392 C C . SER B 1 33 ? -0.88 -7.145 -6.297 1 97.62 33 SER B C 1
ATOM 2394 O O . SER B 1 33 ? -1.096 -6.277 -7.145 1 97.62 33 SER B O 1
ATOM 2396 N N . VAL B 1 34 ? -1.845 -7.742 -5.555 1 98.62 34 VAL B N 1
ATOM 2397 C CA . VAL B 1 34 ? -3.215 -7.242 -5.625 1 98.62 34 VAL B CA 1
ATOM 2398 C C . VAL B 1 34 ? -3.912 -7.445 -4.285 1 98.62 34 VAL B C 1
ATOM 2400 O O . VAL B 1 34 ? -3.404 -8.164 -3.416 1 98.62 34 VAL B O 1
ATOM 2403 N N . VAL B 1 35 ? -4.984 -6.727 -4.074 1 98.69 35 VAL B N 1
ATOM 2404 C CA . VAL B 1 35 ? -6 -7.023 -3.07 1 98.69 35 VAL B CA 1
ATOM 2405 C C . VAL B 1 35 ? -7.227 -7.633 -3.738 1 98.69 35 VAL B C 1
ATOM 2407 O O . VAL B 1 35 ? -7.875 -6.992 -4.566 1 98.69 35 VAL B O 1
ATOM 2410 N N . GLU B 1 36 ? -7.527 -8.867 -3.475 1 98.75 36 GLU B N 1
ATOM 2411 C CA . GLU B 1 36 ? -8.633 -9.578 -4.113 1 98.75 36 GLU B CA 1
ATOM 2412 C C . GLU B 1 36 ? -9.211 -10.648 -3.188 1 98.75 36 GLU B C 1
ATOM 2414 O O . GLU B 1 36 ? -8.539 -11.102 -2.264 1 98.75 36 GLU B O 1
ATOM 2419 N N . GLU B 1 37 ? -10.414 -11.023 -3.473 1 98.56 37 GLU B N 1
ATOM 2420 C CA . GLU B 1 37 ? -11.062 -12.062 -2.684 1 98.56 37 GLU B CA 1
ATOM 2421 C C . GLU B 1 37 ? -10.312 -13.391 -2.795 1 98.56 37 GLU B C 1
ATOM 2423 O O . GLU B 1 37 ? -9.734 -13.695 -3.84 1 98.56 37 GLU B O 1
ATOM 2428 N N . HIS B 1 38 ? -10.336 -14.219 -1.721 1 98.75 38 HIS B N 1
ATOM 2429 C CA . HIS B 1 38 ? -9.703 -15.531 -1.692 1 98.75 38 HIS B CA 1
ATOM 2430 C C . HIS B 1 38 ? -10.523 -16.516 -0.871 1 98.75 38 HIS B C 1
ATOM 2432 O O . HIS B 1 38 ? -9.977 -17.234 -0.029 1 98.75 38 HIS B O 1
ATOM 2438 N N . GLY B 1 39 ? -11.844 -16.578 -1.194 1 98.56 39 GLY B N 1
ATOM 2439 C CA . GLY B 1 39 ? -12.703 -17.5 -0.471 1 98.56 39 GLY B CA 1
ATOM 2440 C C . GLY B 1 39 ? -13.078 -17.016 0.916 1 98.56 39 GLY B C 1
ATOM 2441 O O . GLY B 1 39 ? -12.625 -15.945 1.343 1 98.56 39 GLY B O 1
ATOM 2442 N N . PRO B 1 40 ? -13.922 -17.781 1.602 1 98.69 40 PRO B N 1
ATOM 2443 C CA . PRO B 1 40 ? -14.398 -17.359 2.918 1 98.69 40 PRO B CA 1
ATOM 2444 C C . PRO B 1 40 ? -13.375 -17.594 4.027 1 98.69 40 PRO B C 1
ATOM 2446 O O . PRO B 1 40 ? -13.586 -17.172 5.168 1 98.69 40 PRO B O 1
ATOM 2449 N N . HIS B 1 41 ? -12.266 -18.25 3.703 1 98.81 41 HIS B N 1
ATOM 2450 C CA . HIS B 1 41 ? -11.336 -18.688 4.738 1 98.81 41 HIS B CA 1
ATOM 2451 C C . HIS B 1 41 ? -10.047 -17.875 4.703 1 98.81 41 HIS B C 1
ATOM 2453 O O . HIS B 1 41 ? -9.258 -17.906 5.648 1 98.81 41 HIS B O 1
ATOM 2459 N N . LEU B 1 42 ? -9.844 -17.125 3.662 1 98.81 42 LEU B N 1
ATOM 2460 C CA . LEU B 1 42 ? -8.648 -16.312 3.521 1 98.81 42 LEU B CA 1
ATOM 2461 C C . LEU B 1 42 ? -9.016 -14.836 3.377 1 98.81 42 LEU B C 1
ATOM 2463 O O . LEU B 1 42 ? -10.109 -14.5 2.906 1 98.81 42 LEU B O 1
ATOM 2467 N N . CYS B 1 43 ? -8.109 -13.961 3.764 1 98.62 43 CYS B N 1
ATOM 2468 C CA . CYS B 1 43 ? -8.336 -12.523 3.648 1 98.62 43 CYS B CA 1
ATOM 2469 C C . CYS B 1 43 ? -8.055 -12.039 2.232 1 98.62 43 CYS B C 1
ATOM 2471 O O . CYS B 1 43 ? -7.418 -12.742 1.445 1 98.62 43 CYS B O 1
ATOM 2473 N N . THR B 1 44 ? -8.461 -10.836 1.929 1 98.81 44 THR B N 1
ATOM 2474 C CA . THR B 1 44 ? -8.32 -10.281 0.585 1 98.81 44 THR B CA 1
ATOM 2475 C C . THR B 1 44 ? -6.871 -9.875 0.318 1 98.81 44 THR B C 1
ATOM 2477 O O . THR B 1 44 ? -6.496 -9.617 -0.827 1 98.81 44 THR B O 1
ATOM 2480 N N . GLY B 1 45 ? -6.004 -9.836 1.3 1 98.38 45 GLY B N 1
ATOM 2481 C CA . GLY B 1 45 ? -4.602 -9.477 1.154 1 98.38 45 GLY B CA 1
ATOM 2482 C C . GLY B 1 45 ? -3.709 -10.672 0.865 1 98.38 45 GLY B C 1
ATOM 2483 O O . GLY B 1 45 ? -2.482 -10.547 0.863 1 98.38 45 GLY B O 1
ATOM 2484 N N . THR B 1 46 ? -4.262 -11.836 0.591 1 98.38 46 THR B N 1
ATOM 2485 C CA . THR B 1 46 ? -3.514 -13.078 0.462 1 98.38 46 THR B CA 1
ATOM 2486 C C . THR B 1 46 ? -2.377 -12.93 -0.544 1 98.38 46 THR B C 1
ATOM 2488 O O . THR B 1 46 ? -1.218 -13.203 -0.228 1 98.38 46 THR B O 1
ATOM 2491 N N . ASP B 1 47 ? -2.631 -12.391 -1.679 1 98.25 47 ASP B N 1
ATOM 2492 C CA . ASP B 1 47 ? -1.611 -12.281 -2.717 1 98.25 47 ASP B CA 1
ATOM 2493 C C . ASP B 1 47 ? -0.464 -11.383 -2.271 1 98.25 47 ASP B C 1
ATOM 2495 O O . ASP B 1 47 ? 0.706 -11.703 -2.494 1 98.25 47 ASP B O 1
ATOM 2499 N N . ILE B 1 48 ? -0.753 -10.203 -1.732 1 97.69 48 ILE B N 1
ATOM 2500 C CA . ILE B 1 48 ? 0.306 -9.273 -1.353 1 97.69 48 ILE B CA 1
ATOM 2501 C C . ILE B 1 48 ? 1.103 -9.852 -0.185 1 97.69 48 ILE B C 1
ATOM 2503 O O . ILE B 1 48 ? 2.324 -9.695 -0.121 1 97.69 48 ILE B O 1
ATOM 2507 N N . TYR B 1 49 ? 0.433 -10.523 0.789 1 97.62 49 TYR B N 1
ATOM 2508 C CA . TYR B 1 49 ? 1.148 -11.148 1.895 1 97.62 49 TYR B CA 1
ATOM 2509 C C . TYR B 1 49 ? 2.09 -12.234 1.39 1 97.62 49 TYR B C 1
ATOM 2511 O O . TYR B 1 49 ? 3.24 -12.32 1.826 1 97.62 49 TYR B O 1
ATOM 2519 N N . LEU B 1 50 ? 1.602 -13.039 0.513 1 96.81 50 LEU B N 1
ATOM 2520 C CA . LEU B 1 50 ? 2.43 -14.133 0.005 1 96.81 50 LEU B CA 1
ATOM 2521 C C . LEU B 1 50 ? 3.58 -13.594 -0.837 1 96.81 50 LEU B C 1
ATOM 2523 O O . LEU B 1 50 ? 4.703 -14.094 -0.751 1 96.81 50 LEU B O 1
ATOM 2527 N N . THR B 1 51 ? 3.312 -12.594 -1.669 1 97.12 51 THR B N 1
ATOM 2528 C CA . THR B 1 51 ? 4.379 -11.961 -2.434 1 97.12 51 THR B CA 1
ATOM 2529 C C . THR B 1 51 ? 5.434 -11.367 -1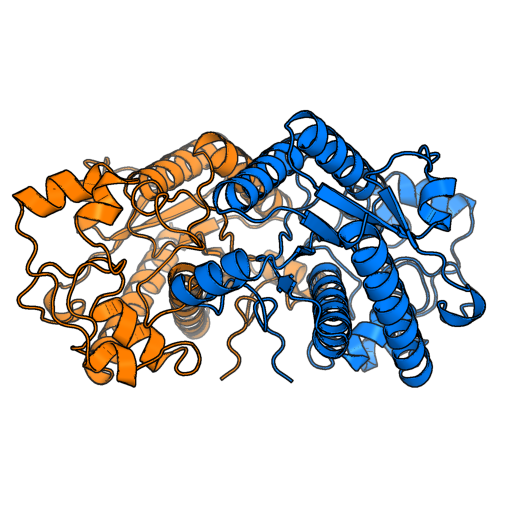.5 1 97.12 51 THR B C 1
ATOM 2531 O O . THR B 1 51 ? 6.633 -11.484 -1.757 1 97.12 51 THR B O 1
ATOM 2534 N N . GLN B 1 52 ? 4.965 -10.734 -0.461 1 96.81 52 GLN B N 1
ATOM 2535 C CA . GLN B 1 52 ? 5.887 -10.133 0.497 1 96.81 52 GLN B CA 1
ATOM 2536 C C . GLN B 1 52 ? 6.691 -11.203 1.231 1 96.81 52 GLN B C 1
ATOM 2538 O O . GLN B 1 52 ? 7.891 -11.023 1.474 1 96.81 52 GLN B O 1
ATOM 2543 N N . SER B 1 53 ? 6.023 -12.25 1.627 1 95.88 53 SER B N 1
ATOM 2544 C CA . SER B 1 53 ? 6.723 -13.359 2.27 1 95.88 53 SER B CA 1
ATOM 2545 C C . SER B 1 53 ? 7.844 -13.891 1.386 1 95.88 53 SER B C 1
ATOM 2547 O O . SER B 1 53 ? 8.961 -14.102 1.855 1 95.88 53 SER B O 1
ATOM 2549 N N . LEU B 1 54 ? 7.531 -14.094 0.15 1 95.25 54 LEU B N 1
ATOM 2550 C CA . LEU B 1 54 ? 8.539 -14.555 -0.802 1 95.25 54 LEU B CA 1
ATOM 2551 C C . LEU B 1 54 ? 9.672 -13.547 -0.927 1 95.25 54 LEU B C 1
ATOM 2553 O O . LEU B 1 54 ? 10.844 -13.922 -0.917 1 95.25 54 LEU B O 1
ATOM 2557 N N . SER B 1 55 ? 9.359 -12.289 -1.057 1 97.94 55 SER B N 1
ATOM 2558 C CA . SER B 1 55 ? 10.359 -11.234 -1.178 1 97.94 55 SER B CA 1
ATOM 2559 C C . SER B 1 55 ? 11.305 -11.227 0.017 1 97.94 55 SER B C 1
ATOM 2561 O O . SER B 1 55 ? 12.516 -11.07 -0.145 1 97.94 55 SER B O 1
ATOM 2563 N N . GLN B 1 56 ? 10.742 -11.398 1.192 1 97.62 56 GLN B N 1
ATOM 2564 C CA . GLN B 1 56 ? 11.547 -11.406 2.408 1 97.62 56 GLN B CA 1
ATOM 2565 C C . GLN B 1 56 ? 12.477 -12.617 2.443 1 97.62 56 GLN B C 1
ATOM 2567 O O . GLN B 1 56 ? 13.633 -12.5 2.857 1 97.62 56 GLN B O 1
ATOM 2572 N N . GLN B 1 57 ? 11.945 -13.742 2.051 1 97.38 57 GLN B N 1
ATOM 2573 C CA . GLN B 1 57 ? 12.773 -14.945 2.018 1 97.38 57 GLN B CA 1
ATOM 2574 C C . GLN B 1 57 ? 13.906 -14.805 1.001 1 97.38 57 GLN B C 1
ATOM 2576 O O . GLN B 1 57 ? 15.031 -15.219 1.263 1 97.38 57 GLN B O 1
ATOM 2581 N N . ILE B 1 58 ? 13.602 -14.242 -0.154 1 98.38 58 ILE B N 1
ATOM 2582 C CA . ILE B 1 58 ? 14.625 -13.984 -1.168 1 98.38 58 ILE B CA 1
ATOM 2583 C C . ILE B 1 58 ? 15.688 -13.055 -0.605 1 98.38 58 ILE B C 1
ATOM 2585 O O . ILE B 1 58 ? 16.891 -13.305 -0.766 1 98.38 58 ILE B O 1
ATOM 2589 N N . LYS B 1 59 ? 15.266 -11.984 0.027 1 98.81 59 LYS B N 1
ATOM 2590 C CA . LYS B 1 59 ? 16.203 -11.039 0.623 1 98.81 59 LYS B CA 1
ATOM 2591 C C . LYS B 1 59 ? 17.141 -11.742 1.608 1 98.81 59 LYS B C 1
ATOM 2593 O O . LYS B 1 59 ? 18.344 -11.492 1.615 1 98.81 59 LYS B O 1
ATOM 2598 N N . GLN B 1 60 ? 16.578 -12.594 2.432 1 98.31 60 GLN B N 1
ATOM 2599 C CA . GLN B 1 60 ? 17.391 -13.32 3.402 1 98.31 60 GLN B CA 1
ATOM 2600 C C . GLN B 1 60 ? 18.453 -14.148 2.709 1 98.31 60 GLN B C 1
ATOM 2602 O O . GLN B 1 60 ? 19.609 -14.18 3.15 1 98.31 60 GLN B O 1
ATOM 2607 N N . LYS B 1 61 ? 18.062 -14.836 1.639 1 98.56 61 LYS B N 1
ATOM 2608 C CA . LYS B 1 61 ? 19.016 -15.641 0.875 1 98.56 61 LYS B CA 1
ATOM 2609 C C . LYS B 1 61 ? 20.109 -14.766 0.26 1 98.56 61 LYS B C 1
ATOM 2611 O O . LYS B 1 61 ? 21.281 -15.125 0.286 1 98.56 61 LYS B O 1
ATOM 2616 N N . LEU B 1 62 ? 19.719 -13.672 -0.286 1 98.75 62 LEU B N 1
ATOM 2617 C CA . LEU B 1 62 ? 20.672 -12.766 -0.926 1 98.75 62 LEU B CA 1
ATOM 2618 C C . LEU B 1 62 ? 21.656 -12.195 0.093 1 98.75 62 LEU B C 1
ATOM 2620 O O . LEU B 1 62 ? 22.859 -12.148 -0.157 1 98.75 62 LEU B O 1
ATOM 2624 N N . VAL B 1 63 ? 21.125 -11.781 1.244 1 98.38 63 VAL B N 1
ATOM 2625 C CA . VAL B 1 63 ? 21.969 -11.234 2.305 1 98.38 63 VAL B CA 1
ATOM 2626 C C . VAL B 1 63 ? 22.953 -12.297 2.781 1 98.38 63 VAL B C 1
ATOM 2628 O O . VAL B 1 63 ? 24.141 -12 2.998 1 98.38 63 VAL B O 1
ATOM 2631 N N . ALA B 1 64 ? 22.484 -13.484 2.941 1 98.25 64 ALA B N 1
ATOM 2632 C CA . ALA B 1 64 ? 23.328 -14.586 3.369 1 98.25 64 ALA B CA 1
ATOM 2633 C C . ALA B 1 64 ? 24.469 -14.82 2.375 1 98.25 64 ALA B C 1
ATOM 2635 O O . ALA B 1 64 ? 25.531 -15.305 2.748 1 98.25 64 ALA B O 1
ATOM 2636 N N . LYS B 1 65 ? 24.266 -14.461 1.174 1 97.94 65 LYS B N 1
ATOM 2637 C CA . LYS B 1 65 ? 25.25 -14.617 0.12 1 97.94 65 LYS B CA 1
ATOM 2638 C C . LYS B 1 65 ? 26.016 -13.32 -0.123 1 97.94 65 LYS B C 1
ATOM 2640 O O . LYS B 1 65 ? 26.672 -13.164 -1.154 1 97.94 65 LYS B O 1
ATOM 2645 N N . ASN B 1 66 ? 25.859 -12.375 0.762 1 97.75 66 ASN B N 1
ATOM 2646 C CA . ASN B 1 66 ? 26.547 -11.086 0.74 1 97.75 66 ASN B CA 1
ATOM 2647 C C . ASN B 1 66 ? 26.172 -10.281 -0.506 1 97.75 66 ASN B C 1
ATOM 2649 O O . ASN B 1 66 ? 27.031 -9.633 -1.106 1 97.75 66 ASN B O 1
ATOM 2653 N N . HIS B 1 67 ? 24.953 -10.453 -0.953 1 98.38 67 HIS B N 1
ATOM 2654 C CA . HIS B 1 67 ? 24.422 -9.68 -2.072 1 98.38 67 HIS B CA 1
ATOM 2655 C C . HIS B 1 67 ? 23.516 -8.562 -1.585 1 98.38 67 HIS B C 1
ATOM 2657 O O . HIS B 1 67 ? 22.406 -8.82 -1.117 1 98.38 67 HIS B O 1
ATOM 2663 N N . PRO B 1 68 ? 23.938 -7.289 -1.703 1 98.31 68 PRO B N 1
ATOM 2664 C CA . PRO B 1 68 ? 23.125 -6.176 -1.19 1 98.31 68 PRO B CA 1
ATOM 2665 C C . PRO B 1 68 ? 21.781 -6.059 -1.881 1 98.31 68 PRO B C 1
ATOM 2667 O O . PRO B 1 68 ? 21.688 -6.156 -3.107 1 98.31 68 PRO B O 1
ATOM 2670 N N . VAL B 1 69 ? 20.75 -5.891 -1.106 1 98.81 69 VAL B N 1
ATOM 2671 C CA . VAL B 1 69 ? 19.391 -5.887 -1.631 1 98.81 69 VAL B CA 1
ATOM 2672 C C . VAL B 1 69 ? 18.484 -5.066 -0.715 1 98.81 69 VAL B C 1
ATOM 2674 O O . VAL B 1 69 ? 18.703 -5.02 0.499 1 98.81 69 VAL B O 1
ATOM 2677 N N . VAL B 1 70 ? 17.547 -4.336 -1.256 1 98.88 70 VAL B N 1
ATOM 2678 C CA . VAL B 1 70 ? 16.453 -3.719 -0.527 1 98.88 70 VAL B CA 1
ATOM 2679 C C . VAL B 1 70 ? 15.117 -4.156 -1.136 1 98.88 70 VAL B C 1
ATOM 2681 O O . VAL B 1 70 ? 15.078 -4.664 -2.26 1 98.88 70 VAL B O 1
ATOM 2684 N N . ILE B 1 71 ? 14.086 -4.074 -0.374 1 98.94 71 ILE B N 1
ATOM 2685 C CA . ILE B 1 71 ? 12.727 -4.297 -0.873 1 98.94 71 ILE B CA 1
ATOM 2686 C C . ILE B 1 71 ? 11.992 -2.963 -0.967 1 98.94 71 ILE B C 1
ATOM 2688 O O . ILE B 1 71 ? 11.945 -2.201 0.003 1 98.94 71 ILE B O 1
ATOM 2692 N N . ALA B 1 72 ? 11.508 -2.609 -2.133 1 98.88 72 ALA B N 1
ATOM 2693 C CA . ALA B 1 72 ? 10.68 -1.423 -2.338 1 98.88 72 ALA B CA 1
ATOM 2694 C C . ALA B 1 72 ? 9.297 -1.6 -1.709 1 98.88 72 ALA B C 1
ATOM 2696 O O . ALA B 1 72 ? 8.891 -2.721 -1.394 1 98.88 72 ALA B O 1
ATOM 2697 N N . PRO B 1 73 ? 8.57 -0.443 -1.438 1 98.62 73 PRO B N 1
ATOM 2698 C CA . PRO B 1 73 ? 7.188 -0.59 -0.978 1 98.62 73 PRO B CA 1
ATOM 2699 C C . PRO B 1 73 ? 6.336 -1.431 -1.927 1 98.62 73 PRO B C 1
ATOM 2701 O O . PRO B 1 73 ? 6.371 -1.225 -3.143 1 98.62 73 PRO B O 1
ATOM 2704 N N . PRO B 1 74 ? 5.566 -2.355 -1.365 1 98.56 74 PRO B N 1
ATOM 2705 C CA . PRO B 1 74 ? 4.75 -3.189 -2.25 1 98.56 74 PRO B CA 1
ATOM 2706 C C . PRO B 1 74 ? 3.662 -2.398 -2.969 1 98.56 74 PRO B C 1
ATOM 2708 O O . PRO B 1 74 ? 3.076 -1.48 -2.391 1 98.56 74 PRO B O 1
ATOM 2711 N N . PHE B 1 75 ? 3.514 -2.688 -4.238 1 98.81 75 PHE B N 1
ATOM 2712 C CA . PHE B 1 75 ? 2.365 -2.223 -5.008 1 98.81 75 PHE B CA 1
ATOM 2713 C C . PHE B 1 75 ? 1.247 -3.258 -4.988 1 98.81 75 PHE B C 1
ATOM 2715 O O . PHE B 1 75 ? 1.453 -4.41 -5.375 1 98.81 75 PHE B O 1
ATOM 2722 N N . TYR B 1 76 ? 0.011 -2.879 -4.531 1 98.56 76 TYR B N 1
ATOM 2723 C CA . TYR B 1 76 ? -0.988 -3.936 -4.418 1 98.56 76 TYR B CA 1
ATOM 2724 C C . TYR B 1 76 ? -2.297 -3.523 -5.078 1 98.56 76 TYR B C 1
ATOM 2726 O O . TYR B 1 76 ? -3.365 -4.035 -4.73 1 98.56 76 TYR B O 1
ATOM 2734 N N . TRP B 1 77 ? -2.229 -2.535 -6.039 1 98.19 77 TRP B N 1
ATOM 2735 C CA . TRP B 1 77 ? -3.391 -2.109 -6.812 1 98.19 77 TRP B CA 1
ATOM 2736 C C . TRP B 1 77 ? -3.344 -2.678 -8.227 1 98.19 77 TRP B C 1
ATOM 2738 O O . TRP B 1 77 ? -3.473 -1.938 -9.203 1 98.19 77 TRP B O 1
ATOM 2748 N N . GLY B 1 78 ? -3.223 -3.916 -8.367 1 98 78 GLY B N 1
ATOM 2749 C CA . GLY B 1 78 ? -3.051 -4.539 -9.672 1 98 78 GLY B CA 1
ATOM 2750 C C . GLY B 1 78 ? -4.363 -4.914 -10.328 1 98 78 GLY B C 1
ATOM 2751 O O . GLY B 1 78 ? -5.426 -4.43 -9.93 1 98 78 GLY B O 1
ATOM 2752 N N . VAL B 1 79 ? -4.27 -5.738 -11.406 1 98.38 79 VAL B N 1
ATOM 2753 C CA . VAL B 1 79 ? -5.395 -6.129 -12.25 1 98.38 79 VAL B CA 1
ATOM 2754 C C . VAL B 1 79 ? -6.043 -7.398 -11.703 1 98.38 79 VAL B C 1
ATOM 2756 O O . VAL B 1 79 ? -5.352 -8.375 -11.398 1 98.38 79 VAL B O 1
ATOM 2759 N N . ASN B 1 80 ? -7.281 -7.383 -11.5 1 98.38 80 ASN B N 1
ATOM 2760 C CA . ASN B 1 80 ? -8.102 -8.562 -11.211 1 98.38 80 ASN B CA 1
ATOM 2761 C C . ASN B 1 80 ? -9.203 -8.742 -12.25 1 98.38 80 ASN B C 1
ATOM 2763 O O . ASN B 1 80 ? -10.305 -8.211 -12.086 1 98.38 80 ASN B O 1
ATOM 2767 N N . SER B 1 81 ? -8.914 -9.484 -13.273 1 97.5 81 SER B N 1
ATOM 2768 C CA . SER B 1 81 ? -9.875 -9.633 -14.367 1 97.5 81 SER B CA 1
ATOM 2769 C C . SER B 1 81 ? -10.805 -10.812 -14.125 1 97.5 81 SER B C 1
ATOM 2771 O O . SER B 1 81 ? -11.922 -10.852 -14.648 1 97.5 81 SER B O 1
ATOM 2773 N N . ILE B 1 82 ? -10.398 -11.742 -13.312 1 97.19 82 ILE B N 1
ATOM 2774 C CA . ILE B 1 82 ? -11.18 -12.953 -13.102 1 97.19 82 ILE B CA 1
ATOM 2775 C C . ILE B 1 82 ? -12.133 -12.766 -11.93 1 97.19 82 ILE B C 1
ATOM 2777 O O . ILE B 1 82 ? -13.336 -13.031 -12.047 1 97.19 82 ILE B O 1
ATOM 2781 N N . THR B 1 83 ? -11.625 -12.219 -10.859 1 97.31 83 THR B N 1
ATOM 2782 C CA . THR B 1 83 ? -12.375 -12.203 -9.602 1 97.31 83 THR B CA 1
ATOM 2783 C C . THR B 1 83 ? -13.086 -10.859 -9.422 1 97.31 83 THR B C 1
ATOM 2785 O O . THR B 1 83 ? -13.617 -10.578 -8.344 1 97.31 83 THR B O 1
ATOM 2788 N N . ASP B 1 84 ? -13.125 -10.023 -10.422 1 96.75 84 ASP B N 1
ATOM 2789 C CA . ASP B 1 84 ? -13.656 -8.672 -10.281 1 96.75 84 ASP B CA 1
ATOM 2790 C C . ASP B 1 84 ? -15.172 -8.695 -10.094 1 96.75 84 ASP B C 1
ATOM 2792 O O . ASP B 1 84 ? -15.789 -7.652 -9.859 1 96.75 84 ASP B O 1
ATOM 2796 N N . GLY B 1 85 ? -15.797 -9.867 -10.141 1 96.69 85 GLY B N 1
ATOM 2797 C CA . GLY B 1 85 ? -17.203 -10 -9.789 1 96.69 85 GLY B CA 1
ATOM 2798 C C . GLY B 1 85 ? -17.438 -10.078 -8.289 1 96.69 85 GLY B C 1
ATOM 2799 O O . GLY B 1 85 ? -18.578 -9.922 -7.828 1 96.69 85 GLY B O 1
ATOM 2800 N N . PHE B 1 86 ? -16.422 -10.352 -7.578 1 98 86 PHE B N 1
ATOM 2801 C CA . PHE B 1 86 ? -16.516 -10.477 -6.129 1 98 86 PHE B CA 1
ATOM 2802 C C . PHE B 1 86 ? -16.172 -9.164 -5.445 1 98 86 PHE B C 1
ATOM 2804 O O . PHE B 1 86 ? -15.211 -8.492 -5.816 1 98 86 PHE B O 1
ATOM 2811 N N . VAL B 1 87 ? -16.953 -8.844 -4.395 1 97.56 87 VAL B N 1
ATOM 2812 C CA . VAL B 1 87 ? -16.562 -7.734 -3.529 1 97.56 87 VAL B CA 1
ATOM 2813 C C . VAL B 1 87 ? -15.195 -8.023 -2.908 1 97.56 87 VAL B C 1
ATOM 2815 O O . VAL B 1 87 ? -14.852 -9.18 -2.654 1 97.56 87 VAL B O 1
ATOM 2818 N N . GLY B 1 88 ? -14.445 -6.945 -2.74 1 98.19 88 GLY B N 1
ATOM 2819 C CA . GLY B 1 88 ? -13.141 -7.121 -2.129 1 98.19 88 GLY B CA 1
ATOM 2820 C C . GLY B 1 88 ? -12.031 -7.309 -3.145 1 98.19 88 GLY B C 1
ATOM 2821 O O . GLY B 1 88 ? -10.844 -7.273 -2.793 1 98.19 88 GLY B O 1
ATOM 2822 N N . SER B 1 89 ? -12.383 -7.52 -4.402 1 98.69 89 SER B N 1
ATOM 2823 C CA . SER B 1 89 ? -11.391 -7.609 -5.473 1 98.69 89 SER B CA 1
ATOM 2824 C C . SER B 1 89 ? -11.25 -6.281 -6.203 1 98.69 89 SER B C 1
ATOM 2826 O O . SER B 1 89 ? -12 -5.988 -7.133 1 98.69 89 SER B O 1
ATOM 2828 N N . PHE B 1 90 ? -10.297 -5.512 -5.801 1 98.75 90 PHE B N 1
ATOM 2829 C CA . PHE B 1 90 ? -10.023 -4.281 -6.527 1 98.75 90 PHE B CA 1
ATOM 2830 C C . PHE B 1 90 ? -9.523 -4.582 -7.934 1 98.75 90 PHE B C 1
ATOM 2832 O O . PHE B 1 90 ? -8.609 -5.387 -8.117 1 98.75 90 PHE B O 1
ATOM 2839 N N . SER B 1 91 ? -10.094 -3.988 -8.906 1 97.56 91 SER B N 1
ATOM 2840 C CA . SER B 1 91 ? -9.672 -4.172 -10.297 1 97.56 91 SER B CA 1
ATOM 2841 C C . SER B 1 91 ? -9.258 -2.848 -10.93 1 97.56 91 SER B C 1
ATOM 2843 O O . SER B 1 91 ? -10.094 -1.975 -11.164 1 97.56 91 SER B O 1
ATOM 2845 N N . ILE B 1 92 ? -8.008 -2.695 -11.211 1 98.44 92 ILE B N 1
ATOM 2846 C CA . ILE B 1 92 ? -7.43 -1.507 -11.828 1 98.44 92 ILE B CA 1
ATOM 2847 C C . ILE B 1 92 ? -7.102 -1.792 -13.297 1 98.44 92 ILE B C 1
ATOM 2849 O O . ILE B 1 92 ? -6.684 -2.898 -13.641 1 98.44 92 ILE B O 1
ATOM 2853 N N . LYS B 1 93 ? -7.32 -0.854 -14.156 1 98.62 93 LYS B N 1
ATOM 2854 C CA . LYS B 1 93 ? -7.031 -1.021 -15.578 1 98.62 93 LYS B CA 1
ATOM 2855 C C . LYS B 1 93 ? -5.539 -1.213 -15.82 1 98.62 93 LYS B C 1
ATOM 2857 O O . LYS B 1 93 ? -4.711 -0.571 -15.164 1 98.62 93 LYS B O 1
ATOM 2862 N N . PRO B 1 94 ? -5.242 -2.107 -16.797 1 98.62 94 PRO B N 1
ATOM 2863 C CA . PRO B 1 94 ? -3.83 -2.32 -17.141 1 98.62 94 PRO B CA 1
ATOM 2864 C C . PRO B 1 94 ? -3.096 -1.019 -17.453 1 98.62 94 PRO B C 1
ATOM 2866 O O . PRO B 1 94 ? -1.941 -0.843 -17.047 1 98.62 94 PRO B O 1
ATOM 2869 N N . GLU B 1 95 ? -3.756 -0.102 -18.109 1 98.69 95 GLU B N 1
ATOM 2870 C CA . GLU B 1 95 ? -3.131 1.161 -18.5 1 98.69 95 GLU B CA 1
ATOM 2871 C C . GLU B 1 95 ? -2.777 1.997 -17.266 1 98.69 95 GLU B C 1
ATOM 2873 O O . GLU B 1 95 ? -1.707 2.605 -17.219 1 98.69 95 GLU B O 1
ATOM 2878 N N . THR B 1 96 ? -3.703 2.059 -16.328 1 98.75 96 THR B N 1
ATOM 2879 C CA . THR B 1 96 ? -3.465 2.799 -15.102 1 98.75 96 THR B CA 1
ATOM 2880 C C . THR B 1 96 ? -2.328 2.168 -14.297 1 98.75 96 THR B C 1
ATOM 2882 O O . THR B 1 96 ? -1.438 2.871 -13.812 1 98.75 96 THR B O 1
ATOM 2885 N N . MET B 1 97 ? -2.381 0.842 -14.172 1 98.81 97 MET B N 1
ATOM 2886 C CA . MET B 1 97 ? -1.311 0.11 -13.5 1 98.81 97 MET B CA 1
ATOM 2887 C C . MET B 1 97 ? 0.035 0.387 -14.164 1 98.81 97 MET B C 1
ATOM 2889 O O . MET B 1 97 ? 1.038 0.591 -13.477 1 98.81 97 MET B O 1
ATOM 2893 N N . THR B 1 98 ? 0.043 0.402 -15.469 1 98.81 98 THR B N 1
ATOM 2894 C CA . THR B 1 98 ? 1.263 0.64 -16.234 1 98.81 98 THR B CA 1
ATOM 2895 C C . THR B 1 98 ? 1.847 2.012 -15.906 1 98.81 98 THR B C 1
ATOM 2897 O O . THR B 1 98 ? 3.033 2.129 -15.594 1 98.81 98 THR B O 1
ATOM 2900 N N . LEU B 1 99 ? 1.014 3.031 -15.906 1 98.69 99 LEU B N 1
ATOM 2901 C CA . LEU B 1 99 ? 1.476 4.383 -15.609 1 98.69 99 LEU B CA 1
ATOM 2902 C C . LEU B 1 99 ? 2.072 4.465 -14.211 1 98.69 99 LEU B C 1
ATOM 2904 O O . LEU B 1 99 ? 3.16 5.016 -14.023 1 98.69 99 LEU B O 1
ATOM 2908 N N . MET B 1 100 ? 1.396 3.895 -13.281 1 98.62 100 MET B N 1
ATOM 2909 C CA . MET B 1 100 ? 1.824 3.941 -11.891 1 98.62 100 MET B CA 1
ATOM 2910 C C . MET B 1 100 ? 3.166 3.238 -11.711 1 98.62 100 MET B C 1
ATOM 2912 O O . MET B 1 100 ? 4.09 3.799 -11.117 1 98.62 100 MET B O 1
ATOM 2916 N N . LEU B 1 101 ? 3.305 2.053 -12.211 1 98.88 101 LEU B N 1
ATOM 2917 C CA . LEU B 1 101 ? 4.512 1.264 -11.984 1 98.88 101 LEU B CA 1
ATOM 2918 C C . LEU B 1 101 ? 5.699 1.861 -12.727 1 98.88 101 LEU B C 1
ATOM 2920 O O . LEU B 1 101 ? 6.832 1.812 -12.242 1 98.88 101 LEU B O 1
ATOM 2924 N N . LEU B 1 102 ? 5.465 2.408 -13.922 1 98.88 102 LEU B N 1
ATOM 2925 C CA . LEU B 1 102 ? 6.562 3.059 -14.625 1 98.88 102 LEU B CA 1
ATOM 2926 C C . LEU B 1 102 ? 7.086 4.254 -13.836 1 98.88 102 LEU B C 1
ATOM 2928 O O . LEU B 1 102 ? 8.297 4.461 -13.75 1 98.88 102 LEU B O 1
ATOM 2932 N N . GLU B 1 103 ? 6.188 5.016 -13.266 1 98.88 103 GLU B N 1
ATOM 2933 C CA . GLU B 1 103 ? 6.633 6.148 -12.461 1 98.88 103 GLU B CA 1
ATOM 2934 C C . GLU B 1 103 ? 7.375 5.684 -11.211 1 98.88 103 GLU B C 1
ATOM 2936 O O . GLU B 1 103 ? 8.344 6.316 -10.789 1 98.88 103 GLU B O 1
ATOM 2941 N N . ILE B 1 104 ? 6.934 4.598 -10.602 1 98.88 104 ILE B N 1
ATOM 2942 C CA . ILE B 1 104 ? 7.621 4.023 -9.453 1 98.88 104 ILE B CA 1
ATOM 2943 C C . ILE B 1 104 ? 9.031 3.6 -9.852 1 98.88 104 ILE B C 1
ATOM 2945 O O . ILE B 1 104 ? 10 3.924 -9.156 1 98.88 104 ILE B O 1
ATOM 2949 N N . LEU B 1 105 ? 9.133 2.918 -10.984 1 98.88 105 LEU B N 1
ATOM 2950 C CA . LEU B 1 105 ? 10.43 2.467 -11.477 1 98.88 105 LEU B CA 1
ATOM 2951 C C . LEU B 1 105 ? 11.336 3.654 -11.797 1 98.88 105 LEU B C 1
ATOM 2953 O O . LEU B 1 105 ? 12.539 3.617 -11.523 1 98.88 105 LEU B O 1
ATOM 2957 N N . GLU B 1 106 ? 10.766 4.676 -12.328 1 98.75 106 GLU B N 1
ATOM 2958 C CA . GLU B 1 106 ? 11.523 5.887 -12.641 1 98.75 106 GLU B CA 1
ATOM 2959 C C . GLU B 1 106 ? 12.109 6.512 -11.375 1 98.75 106 GLU B C 1
ATOM 2961 O O . GLU B 1 106 ? 13.242 6.984 -11.383 1 98.75 106 GLU B O 1
ATOM 2966 N N . ASN B 1 107 ? 11.336 6.559 -10.312 1 98.75 107 ASN B N 1
ATOM 2967 C CA . ASN B 1 107 ? 11.828 7.078 -9.039 1 98.75 107 ASN B CA 1
ATOM 2968 C C . ASN B 1 107 ? 13.023 6.277 -8.531 1 98.75 107 ASN B C 1
ATOM 2970 O O . ASN B 1 107 ? 14.055 6.852 -8.188 1 98.75 107 ASN B O 1
ATOM 2974 N N . LEU B 1 108 ? 12.898 4.965 -8.523 1 98.88 108 LEU B N 1
ATOM 2975 C CA . LEU B 1 108 ? 13.969 4.098 -8.047 1 98.88 108 LEU B CA 1
ATOM 2976 C C . LEU B 1 108 ? 15.234 4.297 -8.875 1 98.88 108 LEU B C 1
ATOM 2978 O O . LEU B 1 108 ? 16.328 4.395 -8.328 1 98.88 108 LEU B O 1
ATOM 2982 N N . ASN B 1 109 ? 15.023 4.375 -10.18 1 98.75 109 ASN B N 1
ATOM 2983 C CA . ASN B 1 109 ? 16.156 4.594 -11.078 1 98.75 109 ASN B CA 1
ATOM 2984 C C . ASN B 1 109 ? 16.812 5.949 -10.836 1 98.75 109 ASN B C 1
ATOM 2986 O O . ASN B 1 109 ? 18.031 6.051 -10.797 1 98.75 109 ASN B O 1
ATOM 2990 N N . LYS B 1 110 ? 16.016 6.945 -10.695 1 98 110 LYS B N 1
ATOM 2991 C CA . LYS B 1 110 ? 16.5 8.305 -10.469 1 98 110 LYS B CA 1
ATOM 2992 C C . LYS B 1 110 ? 17.344 8.383 -9.203 1 98 110 LYS B C 1
ATOM 2994 O O . LYS B 1 110 ? 18.312 9.148 -9.141 1 98 110 LYS B O 1
ATOM 2999 N N . TRP B 1 111 ? 17.016 7.613 -8.18 1 98.44 111 TRP B N 1
ATOM 3000 C CA . TRP B 1 111 ? 17.734 7.629 -6.906 1 98.44 111 TRP B CA 1
ATOM 3001 C C . TRP B 1 111 ? 19.109 6.98 -7.047 1 98.44 111 TRP B C 1
ATOM 3003 O O . TRP B 1 111 ? 20 7.207 -6.223 1 98.44 111 TRP B O 1
ATOM 3013 N N . GLY B 1 112 ? 19.25 6.086 -8.07 1 98.5 112 GLY B N 1
ATOM 3014 C CA . GLY B 1 112 ? 20.547 5.469 -8.297 1 98.5 112 GLY B CA 1
ATOM 3015 C C . GLY B 1 112 ? 20.5 3.953 -8.242 1 98.5 112 GLY B C 1
ATOM 3016 O O . GLY B 1 112 ? 21.531 3.293 -8.43 1 98.5 112 GLY B O 1
ATOM 3017 N N . PHE B 1 113 ? 19.328 3.355 -8.008 1 98.62 113 PHE B N 1
ATOM 3018 C CA . PHE B 1 113 ? 19.219 1.904 -8.086 1 98.62 113 PHE B CA 1
ATOM 3019 C C . PHE B 1 113 ? 19.344 1.429 -9.531 1 98.62 113 PHE B C 1
ATOM 3021 O O . PHE B 1 113 ? 18.75 2.016 -10.438 1 98.62 113 PHE B O 1
ATOM 3028 N N . LYS B 1 114 ? 20.047 0.398 -9.766 1 96.31 114 LYS B N 1
ATOM 3029 C CA . LYS B 1 114 ? 20.359 0.006 -11.133 1 96.31 114 LYS B CA 1
ATOM 3030 C C . LYS B 1 114 ? 19.547 -1.206 -11.562 1 96.31 114 LYS B C 1
ATOM 3032 O O . LYS B 1 114 ? 19.078 -1.278 -12.703 1 96.31 114 LYS B O 1
ATOM 3037 N N . LYS B 1 115 ? 19.391 -2.244 -10.742 1 98.31 115 LYS B N 1
ATOM 3038 C CA . LYS B 1 115 ? 18.672 -3.471 -11.078 1 98.31 115 LYS B CA 1
ATOM 3039 C C . LYS B 1 115 ? 17.438 -3.645 -10.188 1 98.31 115 LYS B C 1
ATOM 3041 O O . LYS B 1 115 ? 17.562 -3.74 -8.969 1 98.31 115 LYS B O 1
ATOM 3046 N N . ILE B 1 116 ? 16.312 -3.666 -10.852 1 98.88 116 ILE B N 1
ATOM 3047 C CA . ILE B 1 116 ? 15.039 -3.758 -10.141 1 98.88 116 ILE B CA 1
ATOM 3048 C C . ILE B 1 116 ? 14.305 -5.027 -10.562 1 98.88 116 ILE B C 1
ATOM 3050 O O . ILE B 1 116 ? 14.062 -5.25 -11.75 1 98.88 116 ILE B O 1
ATOM 3054 N N . PHE B 1 117 ? 13.953 -5.879 -9.617 1 98.88 117 PHE B N 1
ATOM 3055 C CA . PHE B 1 117 ? 13.32 -7.168 -9.875 1 98.88 117 PHE B CA 1
ATOM 3056 C C . PHE B 1 117 ? 11.883 -7.172 -9.375 1 98.88 117 PHE B C 1
ATOM 3058 O O . PHE B 1 117 ? 11.633 -7.062 -8.172 1 98.88 117 PHE B O 1
ATOM 3065 N N . LEU B 1 118 ? 10.922 -7.266 -10.297 1 98.81 118 LEU B N 1
ATOM 3066 C CA . LEU B 1 118 ? 9.516 -7.359 -9.938 1 98.81 118 LEU B CA 1
ATOM 3067 C C . LEU B 1 118 ? 9.133 -8.797 -9.602 1 98.81 118 LEU B C 1
ATOM 3069 O O . LEU B 1 118 ? 9.555 -9.734 -10.281 1 98.81 118 LEU B O 1
ATOM 3073 N N . LEU B 1 119 ? 8.383 -8.953 -8.508 1 98.06 119 LEU B N 1
ATOM 3074 C CA . LEU B 1 119 ? 7.891 -10.242 -8.023 1 98.06 119 LEU B CA 1
ATOM 3075 C C . LEU B 1 119 ? 6.367 -10.242 -7.941 1 98.06 119 LEU B C 1
ATOM 3077 O O . LEU B 1 119 ? 5.762 -9.242 -7.551 1 98.06 119 LEU B O 1
ATOM 3081 N N . ASN B 1 120 ? 5.758 -11.344 -8.258 1 96.5 120 ASN B N 1
ATOM 3082 C CA . ASN B 1 120 ? 4.305 -11.453 -8.258 1 96.5 120 ASN B CA 1
ATOM 3083 C C . ASN B 1 120 ? 3.844 -12.867 -7.93 1 96.5 120 ASN B C 1
ATOM 3085 O O . ASN B 1 120 ? 4.398 -13.844 -8.445 1 96.5 120 ASN B O 1
ATOM 3089 N N . PHE B 1 121 ? 2.855 -12.953 -7.055 1 93 121 PHE B N 1
ATOM 3090 C CA . PHE B 1 121 ? 2.26 -14.242 -6.738 1 93 121 PHE B CA 1
ATOM 3091 C C . PHE B 1 121 ? 0.829 -14.32 -7.258 1 93 121 PHE B C 1
ATOM 3093 O O . PHE B 1 121 ? 0.194 -15.375 -7.184 1 93 121 PHE B O 1
ATOM 3100 N N . HIS B 1 122 ? 0.332 -13.305 -7.844 1 94.25 122 HIS B N 1
ATOM 3101 C CA . HIS B 1 122 ? -1.02 -13.234 -8.391 1 94.25 122 HIS B CA 1
ATOM 3102 C C . HIS B 1 122 ? -1.102 -13.914 -9.75 1 94.25 122 HIS B C 1
ATOM 3104 O O . HIS B 1 122 ? -0.265 -13.672 -10.625 1 94.25 122 HIS B O 1
ATOM 3110 N N . GLY B 1 123 ? -2.08 -14.805 -9.984 1 93.38 123 GLY B N 1
ATOM 3111 C CA . GLY B 1 123 ? -2.1 -15.703 -11.125 1 93.38 123 GLY B CA 1
ATOM 3112 C C . GLY B 1 123 ? -2.957 -15.195 -12.273 1 93.38 123 GLY B C 1
ATOM 3113 O O . GLY B 1 123 ? -3.18 -15.906 -13.25 1 93.38 123 GLY B O 1
ATOM 3114 N N . ASP B 1 124 ? -3.447 -13.969 -12.297 1 95.19 124 ASP B N 1
ATOM 3115 C CA . ASP B 1 124 ? -4.258 -13.406 -13.375 1 95.19 124 ASP B CA 1
ATOM 3116 C C . ASP B 1 124 ? -3.406 -13.133 -14.609 1 95.19 124 ASP B C 1
ATOM 3118 O O . ASP B 1 124 ? -2.441 -12.367 -14.555 1 95.19 124 ASP B O 1
ATOM 3122 N N . PHE B 1 125 ? -3.781 -13.688 -15.742 1 94.25 125 PHE B N 1
ATOM 3123 C CA . PHE B 1 125 ? -2.965 -13.625 -16.953 1 94.25 125 PHE B CA 1
ATOM 3124 C C . PHE B 1 125 ? -2.85 -12.195 -17.453 1 94.25 125 PHE B C 1
ATOM 3126 O O . PHE B 1 125 ? -1.806 -11.797 -17.969 1 94.25 125 PHE B O 1
ATOM 3133 N N . ILE B 1 126 ? -3.891 -11.453 -17.328 1 96.88 126 ILE B N 1
ATOM 3134 C CA . ILE B 1 126 ? -3.838 -10.07 -17.781 1 96.88 126 ILE B CA 1
ATOM 3135 C C . ILE B 1 126 ? -2.885 -9.273 -16.891 1 96.88 126 ILE B C 1
ATOM 3137 O O . ILE B 1 126 ? -2.105 -8.453 -17.391 1 96.88 126 ILE B O 1
ATOM 3141 N N . HIS B 1 127 ? -2.928 -9.492 -15.609 1 97.81 127 HIS B N 1
ATOM 3142 C CA . HIS B 1 127 ? -2.002 -8.859 -14.68 1 97.81 127 HIS B CA 1
ATOM 3143 C C . HIS B 1 127 ? -0.555 -9.203 -15.023 1 97.81 127 HIS B C 1
ATOM 3145 O O . HIS B 1 127 ? 0.296 -8.312 -15.094 1 97.81 127 HIS B O 1
ATOM 3151 N N . ILE B 1 128 ? -0.318 -10.445 -15.234 1 96.94 128 ILE B N 1
ATOM 3152 C CA . ILE B 1 128 ? 1.027 -10.93 -15.516 1 96.94 128 ILE B CA 1
ATOM 3153 C C . ILE B 1 128 ? 1.518 -10.344 -16.844 1 96.94 128 ILE B C 1
ATOM 3155 O O . ILE B 1 128 ? 2.645 -9.859 -16.938 1 96.94 128 ILE B O 1
ATOM 3159 N N . LYS B 1 129 ? 0.686 -10.383 -17.859 1 96.62 129 LYS B N 1
ATOM 3160 C CA . LYS B 1 129 ? 1.035 -9.789 -19.141 1 96.62 129 LYS B CA 1
ATOM 3161 C C . LYS B 1 129 ? 1.355 -8.305 -19 1 96.62 129 LYS B C 1
ATOM 3163 O O . LYS B 1 129 ? 2.279 -7.801 -19.641 1 96.62 129 LYS B O 1
ATOM 3168 N N . THR B 1 130 ? 0.58 -7.625 -18.188 1 98.25 130 THR B N 1
ATOM 3169 C CA . THR B 1 130 ? 0.794 -6.199 -17.953 1 98.25 130 THR B CA 1
ATOM 3170 C C . THR B 1 130 ? 2.17 -5.957 -17.344 1 98.25 130 THR B C 1
ATOM 3172 O O . THR B 1 130 ? 2.881 -5.031 -17.75 1 98.25 130 THR B O 1
ATOM 3175 N N . ILE B 1 131 ? 2.596 -6.781 -16.391 1 98.38 131 ILE B N 1
ATOM 3176 C CA . ILE B 1 131 ? 3.91 -6.637 -15.781 1 98.38 131 ILE B CA 1
ATOM 3177 C C . ILE B 1 131 ? 5 -6.832 -16.828 1 98.38 131 ILE B C 1
ATOM 3179 O O . ILE B 1 131 ? 5.977 -6.082 -16.875 1 98.38 131 ILE B O 1
ATOM 3183 N N . VAL B 1 132 ? 4.797 -7.824 -17.672 1 97 132 VAL B N 1
ATOM 3184 C CA . VAL B 1 132 ? 5.762 -8.094 -18.734 1 97 132 VAL B CA 1
ATOM 3185 C C . VAL B 1 132 ? 5.914 -6.863 -19.625 1 97 132 VAL B C 1
ATOM 3187 O O . VAL B 1 132 ? 7.031 -6.457 -19.953 1 97 132 VAL B O 1
ATOM 3190 N N . GLU B 1 133 ? 4.844 -6.293 -20 1 97.19 133 GLU B N 1
ATOM 3191 C CA . GLU B 1 133 ? 4.859 -5.098 -20.844 1 97.19 133 GLU B CA 1
ATOM 3192 C C . GLU B 1 133 ? 5.523 -3.928 -20.125 1 97.19 133 GLU B C 1
ATOM 3194 O O . GLU B 1 133 ? 6.242 -3.139 -20.734 1 97.19 133 GLU B O 1
ATOM 3199 N N . ILE B 1 134 ? 5.301 -3.801 -18.859 1 98.62 134 ILE B N 1
ATOM 3200 C CA . ILE B 1 134 ? 5.855 -2.715 -18.062 1 98.62 134 ILE B CA 1
ATOM 3201 C C . ILE B 1 134 ? 7.375 -2.832 -18.016 1 98.62 134 ILE B C 1
ATOM 3203 O O . ILE B 1 134 ? 8.086 -1.848 -18.219 1 98.62 134 ILE B O 1
ATOM 3207 N N . VAL B 1 135 ? 7.887 -4.012 -17.719 1 98.25 135 VAL B N 1
ATOM 3208 C CA . VAL B 1 135 ? 9.336 -4.195 -17.641 1 98.25 135 VAL B CA 1
ATOM 3209 C C . VAL B 1 135 ? 9.961 -3.961 -19.016 1 98.25 135 VAL B C 1
ATOM 3211 O O . VAL B 1 135 ? 11.055 -3.396 -19.125 1 98.25 135 VAL B O 1
ATOM 3214 N N . ALA B 1 136 ? 9.281 -4.402 -20.078 1 97.5 136 ALA B N 1
ATOM 3215 C CA . ALA B 1 136 ? 9.75 -4.117 -21.438 1 97.5 136 ALA B CA 1
ATOM 3216 C C . ALA B 1 136 ? 9.867 -2.615 -21.672 1 97.5 136 ALA B C 1
ATOM 3218 O O . ALA B 1 136 ? 10.883 -2.137 -22.172 1 97.5 136 ALA B O 1
ATOM 3219 N N . HIS B 1 137 ? 8.836 -1.895 -21.359 1 98.44 137 HIS B N 1
ATOM 3220 C CA . HIS B 1 137 ? 8.812 -0.447 -21.531 1 98.44 137 HIS B CA 1
ATOM 3221 C C . HIS B 1 137 ? 9.914 0.221 -20.703 1 98.44 137 HIS B C 1
ATOM 3223 O O . HIS B 1 137 ? 10.602 1.121 -21.188 1 98.44 137 HIS B O 1
ATOM 3229 N N . ALA B 1 138 ? 10.055 -0.211 -19.453 1 98.62 138 ALA B N 1
ATOM 3230 C CA . ALA B 1 138 ? 11.086 0.341 -18.578 1 98.62 138 ALA B CA 1
ATOM 3231 C C . ALA B 1 138 ? 12.477 0.177 -19.203 1 98.62 138 ALA B C 1
ATOM 3233 O O . ALA B 1 138 ? 13.281 1.108 -19.188 1 98.62 138 ALA B O 1
ATOM 3234 N N . ASN B 1 139 ? 12.711 -0.962 -19.75 1 98 139 ASN B N 1
ATOM 3235 C CA . ASN B 1 139 ? 14.023 -1.219 -20.344 1 98 139 ASN B CA 1
ATOM 3236 C C . ASN B 1 139 ? 14.258 -0.355 -21.578 1 98 139 ASN B C 1
ATOM 3238 O O . ASN B 1 139 ? 15.375 0.083 -21.828 1 98 139 ASN B O 1
ATOM 3242 N N . LYS B 1 140 ? 13.242 -0.115 -22.328 1 97.69 140 LYS B N 1
ATOM 3243 C CA . LYS B 1 140 ? 13.344 0.807 -23.453 1 97.69 140 LYS B CA 1
ATOM 3244 C C . LYS B 1 140 ? 13.703 2.213 -22.984 1 97.69 140 LYS B C 1
ATOM 3246 O O . LYS B 1 140 ? 14.312 2.986 -23.719 1 97.69 140 LYS B O 1
ATOM 3251 N N . MET B 1 141 ? 13.367 2.512 -21.75 1 97.56 141 MET B N 1
ATOM 3252 C CA . MET B 1 141 ? 13.672 3.809 -21.156 1 97.56 141 MET B CA 1
ATOM 3253 C C . MET B 1 141 ? 15 3.76 -20.406 1 97.56 141 MET B C 1
ATOM 3255 O O . MET B 1 141 ? 15.297 4.652 -19.609 1 97.56 141 MET B O 1
ATOM 3259 N N . ASN B 1 142 ? 15.711 2.695 -20.562 1 97.5 142 ASN B N 1
ATOM 3260 C CA . ASN B 1 142 ? 17.031 2.494 -19.969 1 97.5 142 ASN B CA 1
ATOM 3261 C C . ASN B 1 142 ? 16.938 2.297 -18.453 1 97.5 142 ASN B C 1
ATOM 3263 O O . ASN B 1 142 ? 17.797 2.766 -17.703 1 97.5 142 ASN B O 1
ATOM 3267 N N . ILE B 1 143 ? 15.828 1.8 -17.953 1 98.5 143 ILE B N 1
ATOM 3268 C CA . ILE B 1 143 ? 15.672 1.312 -16.594 1 98.5 143 ILE B CA 1
ATOM 3269 C C . ILE B 1 143 ? 15.805 -0.208 -16.578 1 98.5 143 ILE B C 1
ATOM 3271 O O . ILE B 1 143 ? 15.023 -0.919 -17.203 1 98.5 143 ILE B O 1
ATOM 3275 N N . GLU B 1 144 ? 16.797 -0.706 -15.891 1 98.12 144 GLU B N 1
ATOM 3276 C CA . GLU B 1 144 ? 17.016 -2.148 -15.844 1 98.12 144 GLU B CA 1
ATOM 3277 C C . GLU B 1 144 ? 16.031 -2.828 -14.898 1 98.12 144 GLU B C 1
ATOM 3279 O O . GLU B 1 144 ? 16.359 -3.113 -13.742 1 98.12 144 GLU B O 1
ATOM 3284 N N . ALA B 1 145 ? 14.922 -3.141 -15.414 1 98.69 145 ALA B N 1
ATOM 3285 C CA . ALA B 1 145 ? 13.859 -3.84 -14.695 1 98.69 145 ALA B CA 1
ATOM 3286 C C . ALA B 1 145 ? 13.695 -5.266 -15.219 1 98.69 145 ALA B C 1
ATOM 3288 O O . ALA B 1 145 ? 13.797 -5.512 -16.422 1 98.69 145 ALA B O 1
ATOM 3289 N N . TYR B 1 146 ? 13.445 -6.172 -14.312 1 98.44 146 TYR B N 1
ATOM 3290 C CA . TYR B 1 146 ? 13.297 -7.594 -14.609 1 98.44 146 TYR B CA 1
ATOM 3291 C C . TYR B 1 146 ? 12.039 -8.156 -13.953 1 98.44 146 TYR B C 1
ATOM 3293 O O . TYR B 1 146 ? 11.586 -7.648 -12.93 1 98.44 146 TYR B O 1
ATOM 3301 N N . PHE B 1 147 ? 11.508 -9.117 -14.625 1 98.06 147 PHE B N 1
ATOM 3302 C CA . PHE B 1 147 ? 10.367 -9.836 -14.062 1 98.06 147 PHE B CA 1
ATOM 3303 C C . PHE B 1 147 ? 10.688 -11.32 -13.914 1 98.06 147 PHE B C 1
ATOM 3305 O O . PHE B 1 147 ? 11.039 -11.992 -14.883 1 98.06 147 PHE B O 1
ATOM 3312 N N . LEU B 1 148 ? 10.648 -11.82 -12.641 1 95.75 148 LEU B N 1
ATOM 3313 C CA . LEU B 1 148 ? 10.875 -13.234 -12.375 1 95.75 148 LEU B CA 1
ATOM 3314 C C . LEU B 1 148 ? 9.57 -14.016 -12.43 1 95.75 148 LEU B C 1
ATOM 3316 O O . LEU B 1 148 ? 8.602 -13.672 -11.75 1 95.75 148 LEU B O 1
ATOM 3320 N N . LEU B 1 149 ? 9.562 -15.031 -13.203 1 89.81 149 LEU B N 1
ATOM 3321 C CA . LEU B 1 149 ? 8.344 -15.812 -13.367 1 89.81 149 LEU B CA 1
ATOM 3322 C C . LEU B 1 149 ? 8.672 -17.281 -13.602 1 89.81 149 LEU B C 1
ATOM 3324 O O . LEU B 1 149 ? 9.75 -17.609 -14.109 1 89.81 149 LEU B O 1
ATOM 3328 N N . ASP B 1 150 ? 7.68 -18.047 -13.234 1 87.81 150 ASP B N 1
ATOM 3329 C CA . ASP B 1 150 ? 7.805 -19.484 -13.445 1 87.81 150 ASP B CA 1
ATOM 3330 C C . ASP B 1 150 ? 7.906 -19.797 -14.938 1 87.81 150 ASP B C 1
ATOM 3332 O O . ASP B 1 150 ? 7.184 -19.234 -15.75 1 87.81 150 ASP B O 1
ATOM 3336 N N . LYS B 1 151 ? 8.75 -20.797 -15.297 1 86.06 151 LYS B N 1
ATOM 3337 C CA . LYS B 1 151 ? 8.984 -21.172 -16.688 1 86.06 151 LYS B CA 1
ATOM 3338 C C . LYS B 1 151 ? 7.707 -21.719 -17.328 1 86.06 151 LYS B C 1
ATOM 3340 O O . LYS B 1 151 ? 7.43 -21.438 -18.5 1 86.06 151 LYS B O 1
ATOM 3345 N N . ASN B 1 152 ? 7.02 -22.484 -16.594 1 82.44 152 ASN B N 1
ATOM 3346 C CA . ASN B 1 152 ? 5.785 -23.062 -17.125 1 82.44 152 ASN B CA 1
ATOM 3347 C C . ASN B 1 152 ? 4.762 -21.984 -17.453 1 82.44 152 ASN B C 1
ATOM 3349 O O . ASN B 1 152 ? 4.039 -22.094 -18.453 1 82.44 152 ASN B O 1
ATOM 3353 N N . LEU B 1 153 ? 4.699 -21.016 -16.625 1 83 153 LEU B N 1
ATOM 3354 C CA . LEU B 1 153 ? 3.785 -19.906 -16.875 1 83 153 LEU B CA 1
ATOM 3355 C C . LEU B 1 153 ? 4.207 -19.125 -18.125 1 83 153 LEU B C 1
ATOM 3357 O O . LEU B 1 153 ? 3.361 -18.719 -18.922 1 83 153 LEU B O 1
ATOM 3361 N N . LEU B 1 154 ? 5.465 -18.984 -18.297 1 83.88 154 LEU B N 1
ATOM 3362 C CA . LEU B 1 154 ? 6 -18.312 -19.484 1 83.88 154 LEU B CA 1
ATOM 3363 C C . LEU B 1 154 ? 5.594 -19.062 -20.75 1 83.88 154 LEU B C 1
ATOM 3365 O O . LEU B 1 154 ? 5.18 -18.438 -21.734 1 83.88 154 LEU B O 1
ATOM 3369 N N . SER B 1 155 ? 5.707 -20.312 -20.672 1 82.44 155 SER B N 1
ATOM 3370 C CA . SER B 1 155 ? 5.355 -21.156 -21.828 1 82.44 155 SER B CA 1
ATOM 3371 C C . SER B 1 155 ? 3.854 -21.125 -22.094 1 82.44 155 SER B C 1
ATOM 3373 O O . SER B 1 155 ? 3.426 -20.984 -23.234 1 82.44 155 SER B O 1
ATOM 3375 N N . GLN B 1 156 ? 3.146 -21.188 -21.031 1 82.75 156 GLN B N 1
ATOM 3376 C CA . GLN B 1 156 ? 1.69 -21.188 -21.141 1 82.75 156 GLN B CA 1
ATOM 3377 C C . GLN B 1 156 ? 1.186 -19.891 -21.766 1 82.75 156 GLN B C 1
ATOM 3379 O O . GLN B 1 156 ? 0.214 -19.891 -22.516 1 82.75 156 GLN B O 1
ATOM 3384 N N . MET B 1 157 ? 1.869 -18.875 -21.516 1 87.31 157 MET B N 1
ATOM 3385 C CA . MET B 1 157 ? 1.407 -17.562 -21.969 1 87.31 157 MET B CA 1
ATOM 3386 C C . MET B 1 157 ? 2.092 -17.172 -23.281 1 87.31 157 MET B C 1
ATOM 3388 O O . MET B 1 157 ? 1.894 -16.062 -23.781 1 87.31 157 MET B O 1
ATOM 3392 N N . HIS B 1 158 ? 2.99 -17.984 -23.797 1 86.75 158 HIS B N 1
ATOM 3393 C CA . HIS B 1 158 ? 3.654 -17.828 -25.094 1 86.75 158 HIS B CA 1
ATOM 3394 C C . HIS B 1 158 ? 4.535 -16.594 -25.125 1 86.75 158 HIS B C 1
ATOM 3396 O O . HIS B 1 158 ? 4.551 -15.859 -26.109 1 86.75 158 HIS B O 1
ATOM 3402 N N . PHE B 1 159 ? 5.07 -16.344 -24.016 1 85.12 159 PHE B N 1
ATOM 3403 C CA . PHE B 1 159 ? 6.051 -15.258 -23.984 1 85.12 159 PHE B CA 1
ATOM 3404 C C . PHE B 1 159 ? 7.383 -15.719 -24.562 1 85.12 159 PHE B C 1
ATOM 3406 O O . PHE B 1 159 ? 7.746 -16.891 -24.453 1 85.12 159 PHE B O 1
ATOM 3413 N N . ASN B 1 160 ? 8.039 -14.758 -25.281 1 82.31 160 ASN B N 1
ATOM 3414 C CA . ASN B 1 160 ? 9.398 -15.047 -25.75 1 82.31 160 ASN B CA 1
ATOM 3415 C C . ASN B 1 160 ? 10.359 -15.211 -24.578 1 82.31 160 ASN B C 1
ATOM 3417 O O . ASN B 1 160 ? 10.625 -14.258 -23.844 1 82.31 160 ASN B O 1
ATOM 3421 N N . GLN B 1 161 ? 10.891 -16.297 -24.453 1 78.31 161 GLN B N 1
ATOM 3422 C CA . GLN B 1 161 ? 11.719 -16.656 -23.312 1 78.31 161 GLN B CA 1
ATOM 3423 C C . GLN B 1 161 ? 13.133 -16.094 -23.453 1 78.31 161 GLN B C 1
ATOM 3425 O O . GLN B 1 161 ? 13.914 -16.094 -22.5 1 78.31 161 GLN B O 1
ATOM 3430 N N . ASP B 1 162 ? 13.352 -15.531 -24.578 1 79.88 162 ASP B N 1
ATOM 3431 C CA . ASP B 1 162 ? 14.703 -15.047 -24.828 1 79.88 162 ASP B CA 1
ATOM 3432 C C . ASP B 1 162 ? 14.836 -13.57 -24.469 1 79.88 162 ASP B C 1
ATOM 3434 O O . ASP B 1 162 ? 15.922 -12.992 -24.578 1 79.88 162 ASP B O 1
ATOM 3438 N N . LEU B 1 163 ? 13.789 -13.078 -23.984 1 87.88 163 LEU B N 1
ATOM 3439 C CA . LEU B 1 163 ? 13.867 -11.68 -23.578 1 87.88 163 LEU B CA 1
ATOM 3440 C C . LEU B 1 163 ? 14.688 -11.523 -22.312 1 87.88 163 LEU B C 1
ATOM 3442 O O . LEU B 1 163 ? 14.414 -12.172 -21.297 1 87.88 163 LEU B O 1
ATOM 3446 N N . SER B 1 164 ? 15.641 -10.656 -22.344 1 89.62 164 SER B N 1
ATOM 3447 C CA . SER B 1 164 ? 16.641 -10.531 -21.281 1 89.62 164 SER B CA 1
ATOM 3448 C C . SER B 1 164 ? 16 -10.055 -19.984 1 89.62 164 SER B C 1
ATOM 3450 O O . SER B 1 164 ? 16.547 -10.297 -18.891 1 89.62 164 SER B O 1
ATOM 3452 N N . TYR B 1 165 ? 14.852 -9.352 -20.109 1 95.19 165 TYR B N 1
ATOM 3453 C CA . TYR B 1 165 ? 14.25 -8.789 -18.891 1 95.19 165 TYR B CA 1
ATOM 3454 C C . TYR B 1 165 ? 13.273 -9.766 -18.266 1 95.19 165 TYR B C 1
ATOM 3456 O O . TYR B 1 165 ? 12.688 -9.477 -17.219 1 95.19 165 TYR B O 1
ATOM 3464 N N . LEU B 1 166 ? 13.062 -10.914 -18.859 1 95.69 166 LEU B N 1
ATOM 3465 C CA . LEU B 1 166 ? 12.281 -12 -18.25 1 95.69 166 LEU B CA 1
ATOM 3466 C C . LEU B 1 166 ? 13.203 -13.07 -17.688 1 95.69 166 LEU B C 1
ATOM 3468 O O . LEU B 1 166 ? 13.961 -13.703 -18.422 1 95.69 166 LEU B O 1
ATOM 3472 N N . VAL B 1 167 ? 13.117 -13.211 -16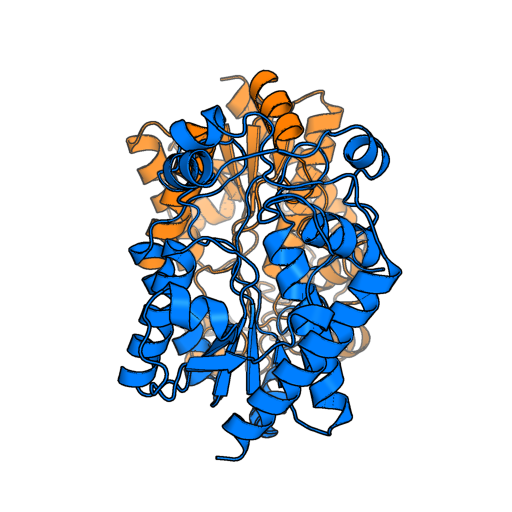.391 1 95.38 167 VAL B N 1
ATOM 3473 C CA . VAL B 1 167 ? 13.961 -14.195 -15.703 1 95.38 167 VAL B CA 1
ATOM 3474 C C . VAL B 1 167 ? 13.141 -15.453 -15.406 1 95.38 167 VAL B C 1
ATOM 3476 O O . VAL B 1 167 ? 12.258 -15.438 -14.547 1 95.38 167 VAL B O 1
ATOM 3479 N N . SER B 1 168 ? 13.461 -16.5 -16.031 1 92.06 168 SER B N 1
ATOM 3480 C CA . SER B 1 168 ? 12.727 -17.75 -15.914 1 92.06 168 SER B CA 1
ATOM 3481 C C . SER B 1 168 ? 13.18 -18.531 -14.688 1 92.06 168 SER B C 1
ATOM 3483 O O . SER B 1 168 ? 14.375 -18.781 -14.5 1 92.06 168 SER B O 1
ATOM 3485 N N . ILE B 1 169 ? 12.211 -18.875 -13.914 1 91.69 169 ILE B N 1
ATOM 3486 C CA . ILE B 1 169 ? 12.477 -19.703 -12.742 1 91.69 169 ILE B CA 1
ATOM 3487 C C . ILE B 1 169 ? 12.062 -21.141 -13.023 1 91.69 169 ILE B C 1
ATOM 3489 O O . ILE B 1 169 ? 10.883 -21.422 -13.266 1 91.69 169 ILE B O 1
ATOM 3493 N N . GLU B 1 170 ? 12.93 -22 -13.008 1 86.94 170 GLU B N 1
ATOM 3494 C CA . GLU B 1 170 ? 12.648 -23.422 -13.203 1 86.94 170 GLU B CA 1
ATOM 3495 C C . GLU B 1 170 ? 12.453 -24.141 -11.875 1 86.94 170 GLU B C 1
ATOM 3497 O O . GLU B 1 170 ? 13.398 -24.266 -11.086 1 86.94 170 GLU B O 1
ATOM 3502 N N . LEU B 1 171 ? 11.219 -24.453 -11.742 1 77 171 LEU B N 1
ATOM 3503 C CA . LEU B 1 171 ? 10.953 -25.156 -10.492 1 77 171 LEU B CA 1
ATOM 3504 C C . LEU B 1 171 ? 10.641 -26.625 -10.758 1 77 171 LEU B C 1
ATOM 3506 O O . LEU B 1 171 ? 9.984 -26.969 -11.742 1 77 171 LEU B O 1
ATOM 3510 N N . ASP B 1 172 ? 11.258 -27.484 -10.023 1 69.19 172 ASP B N 1
ATOM 3511 C CA . ASP B 1 172 ? 10.898 -28.891 -10.016 1 69.19 172 ASP B CA 1
ATOM 3512 C C . ASP B 1 172 ? 9.484 -29.094 -9.477 1 69.19 172 ASP B C 1
ATOM 3514 O O . ASP B 1 172 ? 9.219 -28.859 -8.297 1 69.19 172 ASP B O 1
ATOM 3518 N N . PRO B 1 173 ? 8.594 -29.438 -10.375 1 63.66 173 PRO B N 1
ATOM 3519 C CA . PRO B 1 173 ? 7.199 -29.547 -9.938 1 63.66 173 PRO B CA 1
ATOM 3520 C C . PRO B 1 173 ? 7.031 -30.422 -8.703 1 63.66 173 PRO B C 1
ATOM 3522 O O . PRO B 1 173 ? 6.074 -30.25 -7.941 1 63.66 173 PRO B O 1
ATOM 3525 N N . ARG B 1 174 ? 7.859 -31.453 -8.609 1 60.91 174 ARG B N 1
ATOM 3526 C CA . ARG B 1 174 ? 7.777 -32.375 -7.488 1 60.91 174 ARG B CA 1
ATOM 3527 C C . ARG B 1 174 ? 8.062 -31.672 -6.172 1 60.91 174 ARG B C 1
ATOM 3529 O O . ARG B 1 174 ? 7.664 -32.125 -5.102 1 60.91 174 ARG B O 1
ATOM 3536 N N . LYS B 1 175 ? 8.578 -30.625 -6.285 1 61.31 175 LYS B N 1
ATOM 3537 C CA . LYS B 1 175 ? 9.023 -29.922 -5.09 1 61.31 175 LYS B CA 1
ATOM 3538 C C . LYS B 1 175 ? 8.156 -28.703 -4.809 1 61.31 175 LYS B C 1
ATOM 3540 O O . LYS B 1 175 ? 8.156 -28.172 -3.695 1 61.31 175 LYS B O 1
ATOM 3545 N N . VAL B 1 176 ? 7.375 -28.344 -5.781 1 61.94 176 VAL B N 1
ATOM 3546 C CA . VAL B 1 176 ? 6.777 -27.016 -5.609 1 61.94 176 VAL B CA 1
ATOM 3547 C C . VAL B 1 176 ? 5.254 -27.141 -5.633 1 61.94 176 VAL B C 1
ATOM 3549 O O . VAL B 1 176 ? 4.547 -26.125 -5.586 1 61.94 176 VAL B O 1
ATOM 3552 N N . ASN B 1 177 ? 4.793 -28.25 -5.73 1 64.88 177 ASN B N 1
ATOM 3553 C CA . ASN B 1 177 ? 3.338 -28.359 -5.754 1 64.88 177 ASN B CA 1
ATOM 3554 C C . ASN B 1 177 ? 2.816 -29.188 -4.59 1 64.88 177 ASN B C 1
ATOM 3556 O O . ASN B 1 177 ? 3.451 -30.172 -4.191 1 64.88 177 ASN B O 1
ATOM 3560 N N . LEU B 1 178 ? 1.845 -28.578 -4.016 1 72.31 178 LEU B N 1
ATOM 3561 C CA . LEU B 1 178 ? 1.075 -29.453 -3.131 1 72.31 178 LEU B CA 1
ATOM 3562 C C . LEU B 1 178 ? 0.234 -30.438 -3.934 1 72.31 178 LEU B C 1
ATOM 3564 O O . LEU B 1 178 ? -0.316 -30.078 -4.98 1 72.31 178 LEU B O 1
ATOM 3568 N N . GLU B 1 179 ? 0.456 -31.641 -3.732 1 68 179 GLU B N 1
ATOM 3569 C CA . GLU B 1 179 ? -0.326 -32.656 -4.438 1 68 179 GLU B CA 1
ATOM 3570 C C . GLU B 1 179 ? -1.819 -32.469 -4.184 1 68 179 GLU B C 1
ATOM 3572 O O . GLU B 1 179 ? -2.252 -32.406 -3.031 1 68 179 GLU B O 1
ATOM 3577 N N . THR B 1 180 ? -2.48 -32.031 -5.332 1 74.19 180 THR B N 1
ATOM 3578 C CA . THR B 1 180 ? -3.936 -31.984 -5.234 1 74.19 180 THR B CA 1
ATOM 3579 C C . THR B 1 180 ? -4.566 -32.812 -6.348 1 74.19 180 THR B C 1
ATOM 3581 O O . THR B 1 180 ? -3.975 -33 -7.414 1 74.19 180 THR B O 1
ATOM 3584 N N . THR B 1 181 ? -5.648 -33.5 -6.066 1 84.06 181 THR B N 1
ATOM 3585 C CA . THR B 1 181 ? -6.418 -34.281 -7.031 1 84.06 181 THR B CA 1
ATOM 3586 C C . THR B 1 181 ? -7.332 -33.375 -7.855 1 84.06 181 THR B C 1
ATOM 3588 O O . THR B 1 181 ? -8.023 -33.844 -8.758 1 84.06 181 THR B O 1
ATOM 3591 N N . VAL B 1 182 ? -7.262 -32.156 -7.574 1 91.56 182 VAL B N 1
ATOM 3592 C CA . VAL B 1 182 ? -8.125 -31.203 -8.281 1 91.56 182 VAL B CA 1
ATOM 3593 C C . VAL B 1 182 ? -7.305 -30.031 -8.789 1 91.56 182 VAL B C 1
ATOM 3595 O O . VAL B 1 182 ? -6.164 -29.828 -8.367 1 91.56 182 VAL B O 1
ATOM 3598 N N . ILE B 1 183 ? -7.867 -29.312 -9.773 1 91.81 183 ILE B N 1
ATOM 3599 C CA . ILE B 1 183 ? -7.27 -28.047 -10.195 1 91.81 183 ILE B CA 1
ATOM 3600 C C . ILE B 1 183 ? -7.195 -27.094 -9.008 1 91.81 183 ILE B C 1
ATOM 3602 O O . ILE B 1 183 ? -8.219 -26.75 -8.406 1 91.81 183 ILE B O 1
ATOM 3606 N N . ASP B 1 184 ? -6.012 -26.734 -8.594 1 93.12 184 ASP B N 1
ATOM 3607 C CA . ASP B 1 184 ? -5.773 -25.891 -7.43 1 93.12 184 ASP B CA 1
ATOM 3608 C C . ASP B 1 184 ? -5.031 -24.609 -7.816 1 93.12 184 ASP B C 1
ATOM 3610 O O . ASP B 1 184 ? -3.799 -24.578 -7.816 1 93.12 184 ASP B O 1
ATOM 3614 N N . ILE B 1 185 ? -5.832 -23.469 -8.023 1 92.81 185 ILE B N 1
ATOM 3615 C CA . ILE B 1 185 ? -5.137 -22.328 -8.617 1 92.81 185 ILE B CA 1
ATOM 3616 C C . ILE B 1 185 ? -5.504 -21.047 -7.867 1 92.81 185 ILE B C 1
ATOM 3618 O O . ILE B 1 185 ? -4.883 -20 -8.07 1 92.81 185 ILE B O 1
ATOM 3622 N N . HIS B 1 186 ? -6.457 -21.078 -7.02 1 96.69 186 HIS B N 1
ATOM 3623 C CA . HIS B 1 186 ? -6.898 -19.875 -6.332 1 96.69 186 HIS B CA 1
ATOM 3624 C C . HIS B 1 186 ? -7.523 -20.203 -4.98 1 96.69 186 HIS B C 1
ATOM 3626 O O . HIS B 1 186 ? -8.531 -20.906 -4.914 1 96.69 186 HIS B O 1
ATOM 3632 N N . ALA B 1 187 ? -6.922 -19.672 -3.939 1 97.81 187 ALA B N 1
ATOM 3633 C CA . ALA B 1 187 ? -7.41 -19.875 -2.578 1 97.81 187 ALA B CA 1
ATOM 3634 C C . ALA B 1 187 ? -7.543 -21.375 -2.264 1 97.81 187 ALA B C 1
ATOM 3636 O O . ALA B 1 187 ? -8.469 -21.781 -1.562 1 97.81 187 ALA B O 1
ATOM 3637 N N . GLY B 1 188 ? -6.742 -22.156 -2.9 1 96.44 188 GLY B N 1
ATOM 3638 C CA . GLY B 1 188 ? -6.75 -23.594 -2.688 1 96.44 188 GLY B CA 1
ATOM 3639 C C . GLY B 1 188 ? -5.75 -24.047 -1.645 1 96.44 188 GLY B C 1
ATOM 3640 O O . GLY B 1 188 ? -5.508 -23.359 -0.659 1 96.44 188 GLY B O 1
ATOM 3641 N N . ALA B 1 189 ? -5.188 -25.219 -1.872 1 95.75 189 ALA B N 1
ATOM 3642 C CA . ALA B 1 189 ? -4.32 -25.875 -0.896 1 95.75 189 ALA B CA 1
ATOM 3643 C C . ALA B 1 189 ? -3.021 -25.094 -0.704 1 95.75 189 ALA B C 1
ATOM 3645 O O . ALA B 1 189 ? -2.611 -24.828 0.428 1 95.75 189 ALA B O 1
ATOM 3646 N N . THR B 1 190 ? -2.414 -24.703 -1.751 1 94.25 190 THR B N 1
ATOM 3647 C CA . THR B 1 190 ? -1.108 -24.062 -1.687 1 94.25 190 THR B CA 1
ATOM 3648 C C . THR B 1 190 ? -1.204 -22.719 -0.967 1 94.25 190 THR B C 1
ATOM 3650 O O . THR B 1 190 ? -0.457 -22.469 -0.021 1 94.25 190 THR B O 1
ATOM 3653 N N . GLU B 1 191 ? -2.146 -21.922 -1.394 1 96.56 191 GLU B N 1
ATOM 3654 C CA . GLU B 1 191 ? -2.275 -20.594 -0.806 1 96.56 191 GLU B CA 1
ATOM 3655 C C . GLU B 1 191 ? -2.752 -20.672 0.642 1 96.56 191 GLU B C 1
ATOM 3657 O O . GLU B 1 191 ? -2.256 -19.938 1.506 1 96.56 191 GLU B O 1
ATOM 3662 N N . THR B 1 192 ? -3.666 -21.562 0.899 1 97.62 192 THR B N 1
ATOM 3663 C CA . THR B 1 192 ? -4.148 -21.75 2.264 1 97.62 192 THR B CA 1
ATOM 3664 C C . THR B 1 192 ? -3.021 -22.219 3.176 1 97.62 192 THR B C 1
ATOM 3666 O O . THR B 1 192 ? -2.846 -21.703 4.277 1 97.62 192 THR B O 1
ATOM 3669 N N . SER B 1 193 ? -2.234 -23.141 2.723 1 97.06 193 SER B N 1
ATOM 3670 C CA . SER B 1 193 ? -1.127 -23.672 3.51 1 97.06 193 SER B CA 1
ATOM 3671 C C . SER B 1 193 ? -0.072 -22.609 3.775 1 97.06 193 SER B C 1
ATOM 3673 O O . SER B 1 193 ? 0.45 -22.5 4.887 1 97.06 193 SER B O 1
ATOM 3675 N N . TRP B 1 194 ? 0.205 -21.844 2.732 1 96.31 194 TRP B N 1
ATOM 3676 C CA . TRP B 1 194 ? 1.234 -20.812 2.865 1 96.31 194 TRP B CA 1
ATOM 3677 C C . TRP B 1 194 ? 0.787 -19.719 3.822 1 96.31 194 TRP B C 1
ATOM 3679 O O . TRP B 1 194 ? 1.559 -19.281 4.68 1 96.31 194 TRP B O 1
ATOM 3689 N N . MET B 1 195 ? -0.412 -19.312 3.707 1 97.44 195 MET B N 1
ATOM 3690 C CA . MET B 1 195 ? -0.954 -18.328 4.641 1 97.44 195 MET B CA 1
ATOM 3691 C C . MET B 1 195 ? -0.975 -18.875 6.062 1 97.44 195 MET B C 1
ATOM 3693 O O . MET B 1 195 ? -0.635 -18.172 7.012 1 97.44 195 MET B O 1
ATOM 3697 N N . ALA B 1 196 ? -1.354 -20.078 6.195 1 97.31 196 ALA B N 1
ATOM 3698 C CA . ALA B 1 196 ? -1.383 -20.703 7.516 1 97.31 196 ALA B CA 1
ATOM 3699 C C . ALA B 1 196 ? 0.013 -20.75 8.133 1 97.31 196 ALA B C 1
ATOM 3701 O O . ALA B 1 196 ? 0.166 -20.625 9.352 1 97.31 196 ALA B O 1
ATOM 3702 N N . LEU B 1 197 ? 0.964 -20.938 7.32 1 95.56 197 LEU B N 1
ATOM 3703 C CA . LEU B 1 197 ? 2.344 -21.016 7.789 1 95.56 197 LEU B CA 1
ATOM 3704 C C . LEU B 1 197 ? 2.867 -19.641 8.188 1 95.56 197 LEU B C 1
ATOM 3706 O O . LEU B 1 197 ? 3.436 -19.484 9.266 1 95.56 197 LEU B O 1
ATOM 3710 N N . SER B 1 198 ? 2.604 -18.625 7.371 1 95.31 198 SER B N 1
ATOM 3711 C CA . SER B 1 198 ? 3.307 -17.359 7.492 1 95.31 198 SER B CA 1
ATOM 3712 C C . SER B 1 198 ? 2.424 -16.297 8.148 1 95.31 198 SER B C 1
ATOM 3714 O O . SER B 1 198 ? 2.928 -15.32 8.703 1 95.31 198 SER B O 1
ATOM 3716 N N . TYR B 1 199 ? 1.144 -16.438 8.008 1 95.75 199 TYR B N 1
ATOM 3717 C CA . TYR B 1 199 ? 0.178 -15.445 8.484 1 95.75 199 TYR B CA 1
ATOM 3718 C C . TYR B 1 199 ? -1.016 -16.125 9.141 1 95.75 199 TYR B C 1
ATOM 3720 O O . TYR B 1 199 ? -2.166 -15.859 8.781 1 95.75 199 TYR B O 1
ATOM 3728 N N . ASN B 1 200 ? -0.764 -16.891 10.141 1 95.31 200 ASN B N 1
ATOM 3729 C CA . ASN B 1 200 ? -1.737 -17.812 10.711 1 95.31 200 ASN B CA 1
ATOM 3730 C C . ASN B 1 200 ? -2.959 -17.062 11.25 1 95.31 200 ASN B C 1
ATOM 3732 O O . ASN B 1 200 ? -4.062 -17.609 11.266 1 95.31 200 ASN B O 1
ATOM 3736 N N . LYS B 1 201 ? -2.822 -15.828 11.602 1 93.88 201 LYS B N 1
ATOM 3737 C CA . LYS B 1 201 ? -3.934 -15.078 12.188 1 93.88 201 LYS B CA 1
ATOM 3738 C C . LYS B 1 201 ? -4.863 -14.539 11.102 1 93.88 201 LYS B C 1
ATOM 3740 O O . LYS B 1 201 ? -5.953 -14.047 11.398 1 93.88 201 LYS B O 1
ATOM 3745 N N . LEU B 1 202 ? -4.453 -14.656 9.867 1 96.25 202 LEU B N 1
ATOM 3746 C CA . LEU B 1 202 ? -5.219 -14.094 8.758 1 96.25 202 LEU B CA 1
ATOM 3747 C C . LEU B 1 202 ? -5.898 -15.203 7.957 1 96.25 202 LEU B C 1
ATOM 3749 O O . LEU B 1 202 ? -6.391 -14.961 6.852 1 96.25 202 LEU B O 1
ATOM 3753 N N . VAL B 1 203 ? -5.906 -16.391 8.547 1 96.94 203 VAL B N 1
ATOM 3754 C CA . VAL B 1 203 ? -6.535 -17.562 7.93 1 96.94 203 VAL B CA 1
ATOM 3755 C C . VAL B 1 203 ? -7.52 -18.188 8.914 1 96.94 203 VAL B C 1
ATOM 3757 O O . VAL B 1 203 ? -7.199 -18.375 10.094 1 96.94 203 VAL B O 1
ATOM 3760 N N . ASP B 1 204 ? -8.656 -18.469 8.438 1 98.38 204 ASP B N 1
ATOM 3761 C CA . ASP B 1 204 ? -9.586 -19.297 9.195 1 98.38 204 ASP B CA 1
ATOM 3762 C C . ASP B 1 204 ? -9.414 -20.766 8.836 1 98.38 204 ASP B C 1
ATOM 3764 O O . ASP B 1 204 ? -10.156 -21.312 8.016 1 98.38 204 ASP B O 1
ATOM 3768 N N . THR B 1 205 ? -8.5 -21.391 9.461 1 97.94 205 THR B N 1
ATOM 3769 C CA . THR B 1 205 ? -8.133 -22.766 9.148 1 97.94 205 THR B CA 1
ATOM 3770 C C . THR B 1 205 ? -9.305 -23.703 9.391 1 97.94 205 THR B C 1
ATOM 3772 O O . THR B 1 205 ? -9.484 -24.688 8.656 1 97.94 205 THR B O 1
ATOM 3775 N N . GLU B 1 206 ? -10.055 -23.5 10.422 1 98.19 206 GLU B N 1
ATOM 3776 C CA . GLU B 1 206 ? -11.211 -24.344 10.711 1 98.19 206 GLU B CA 1
ATOM 3777 C C . GLU B 1 206 ? -12.25 -24.25 9.594 1 98.19 206 GLU B C 1
ATOM 3779 O O . GLU B 1 206 ? -12.812 -25.266 9.18 1 98.19 206 GLU B O 1
ATOM 3784 N N . LYS B 1 207 ? -12.484 -23.062 9.125 1 98.5 207 LYS B N 1
ATOM 3785 C CA . LYS B 1 207 ? -13.383 -22.891 7.98 1 98.5 207 LYS B CA 1
ATOM 3786 C C . LYS B 1 207 ? -12.828 -23.594 6.746 1 98.5 207 LYS B C 1
ATOM 3788 O O . LYS B 1 207 ? -13.57 -24.266 6.027 1 98.5 207 LYS B O 1
ATOM 3793 N N . ALA B 1 208 ? -11.547 -23.422 6.504 1 98.5 208 ALA B N 1
ATOM 3794 C CA . ALA B 1 208 ? -10.914 -24.062 5.348 1 98.5 208 ALA B CA 1
ATOM 3795 C C . ALA B 1 208 ? -11.164 -25.562 5.348 1 98.5 208 ALA B C 1
ATOM 3797 O O . ALA B 1 208 ? -11.469 -26.141 4.305 1 98.5 208 ALA B O 1
ATOM 3798 N N . LYS B 1 209 ? -11.102 -26.172 6.461 1 97.81 209 LYS B N 1
ATOM 3799 C CA . LYS B 1 209 ? -11.211 -27.625 6.605 1 97.81 209 LYS B CA 1
ATOM 3800 C C . LYS B 1 209 ? -12.617 -28.094 6.262 1 97.81 209 LYS B C 1
ATOM 3802 O O . LYS B 1 209 ? -12.812 -29.266 5.914 1 97.81 209 LYS B O 1
ATOM 3807 N N . THR B 1 210 ? -13.57 -27.234 6.383 1 98.31 210 THR B N 1
ATOM 3808 C CA . THR B 1 210 ? -14.961 -27.594 6.121 1 98.31 210 THR B CA 1
ATOM 3809 C C . THR B 1 210 ? -15.289 -27.453 4.641 1 98.31 210 THR B C 1
ATOM 3811 O O . THR B 1 210 ? -16.328 -27.938 4.18 1 98.31 210 THR B O 1
ATOM 3814 N N . LEU B 1 211 ? -14.438 -26.828 3.855 1 98.12 211 LEU B N 1
ATOM 3815 C CA . LEU B 1 211 ? -14.727 -26.547 2.453 1 98.12 211 LEU B CA 1
ATOM 3816 C C . LEU B 1 211 ? -14.398 -27.75 1.578 1 98.12 211 LEU B C 1
ATOM 3818 O O . LEU B 1 211 ? -13.352 -28.375 1.748 1 98.12 211 LEU B O 1
ATOM 3822 N N . LYS B 1 212 ? -15.258 -28.078 0.651 1 96.75 212 LYS B N 1
ATOM 3823 C CA . LYS B 1 212 ? -15.055 -29.188 -0.28 1 96.75 212 LYS B CA 1
ATOM 3824 C C . LYS B 1 212 ? -14.211 -28.75 -1.474 1 96.75 212 LYS B C 1
ATOM 3826 O O . LYS B 1 212 ? -14.281 -27.594 -1.906 1 96.75 212 LYS B O 1
ATOM 3831 N N . PRO B 1 213 ? -13.438 -29.672 -2.057 1 96.62 213 PRO B N 1
ATOM 3832 C CA . PRO B 1 213 ? -12.727 -29.312 -3.291 1 96.62 213 PRO B CA 1
ATOM 3833 C C . PRO B 1 213 ? -13.68 -28.938 -4.43 1 96.62 213 PRO B C 1
ATOM 3835 O O . PRO B 1 213 ? -14.773 -29.516 -4.535 1 96.62 213 PRO B O 1
ATOM 3838 N N . THR B 1 214 ? -13.438 -27.891 -5.438 1 94.56 214 THR B N 1
ATOM 3839 C CA . THR B 1 214 ? -14.289 -27.438 -6.531 1 94.56 214 THR B CA 1
ATOM 3840 C C . THR B 1 214 ? -14.219 -28.406 -7.711 1 94.56 214 THR B C 1
ATOM 3842 O O . THR B 1 214 ? -15.078 -28.359 -8.602 1 94.56 214 THR B O 1
ATOM 3845 N N . ASN B 1 215 ? -13.711 -29.484 -7.777 1 91.44 215 ASN B N 1
ATOM 3846 C CA . ASN B 1 215 ? -13.555 -30.469 -8.828 1 91.44 215 ASN B CA 1
ATOM 3847 C C . ASN B 1 215 ? -13.891 -29.891 -10.203 1 91.44 215 ASN B C 1
ATOM 3849 O O . ASN B 1 215 ? -14.695 -30.469 -10.945 1 91.44 215 ASN B O 1
ATOM 3853 N N . LEU B 1 216 ? -13.422 -28.703 -10.555 1 94.31 216 LEU B N 1
ATOM 3854 C CA . LEU B 1 216 ? -13.664 -28.062 -11.844 1 94.31 216 LEU B CA 1
ATOM 3855 C C . LEU B 1 216 ? -13.031 -28.875 -12.977 1 94.31 216 LEU B C 1
ATOM 3857 O O . LEU B 1 216 ? -11.938 -29.406 -12.82 1 94.31 216 LEU B O 1
ATOM 3861 N N . THR B 1 217 ? -13.727 -29 -14.062 1 94.38 217 THR B N 1
ATOM 3862 C CA . THR B 1 217 ? -13.188 -29.578 -15.281 1 94.38 217 THR B CA 1
ATOM 3863 C C . THR B 1 217 ? -12.43 -28.531 -16.094 1 94.38 217 THR B C 1
ATOM 3865 O O . THR B 1 217 ? -12.461 -27.344 -15.766 1 94.38 217 THR B O 1
ATOM 3868 N N . ARG B 1 218 ? -11.797 -29.016 -17.125 1 93.5 218 ARG B N 1
ATOM 3869 C CA . ARG B 1 218 ? -11.117 -28.094 -18.031 1 93.5 218 ARG B CA 1
ATOM 3870 C C . ARG B 1 218 ? -12.102 -27.141 -18.688 1 93.5 218 ARG B C 1
ATOM 3872 O O . ARG B 1 218 ? -11.773 -25.969 -18.938 1 93.5 218 ARG B O 1
ATOM 3879 N N . SER B 1 219 ? -13.227 -27.672 -18.969 1 95.5 219 SER B N 1
ATOM 3880 C CA . SER B 1 219 ? -14.273 -26.844 -19.547 1 95.5 219 SER B CA 1
ATOM 3881 C C . SER B 1 219 ? -14.742 -25.766 -18.562 1 95.5 219 SER B C 1
ATOM 3883 O O . SER B 1 219 ? -14.961 -24.609 -18.953 1 95.5 219 SER B O 1
ATOM 3885 N N . ASP B 1 220 ? -14.867 -26.141 -17.328 1 96.25 220 ASP B N 1
ATOM 3886 C CA . ASP B 1 220 ? -15.234 -25.188 -16.297 1 96.25 220 ASP B CA 1
ATOM 3887 C C . ASP B 1 220 ? -14.18 -24.094 -16.156 1 96.25 220 ASP B C 1
ATOM 3889 O O . ASP B 1 220 ? -14.516 -22.922 -15.977 1 96.25 220 ASP B O 1
ATOM 3893 N N . LEU B 1 221 ? -13.008 -24.547 -16.203 1 94.81 221 LEU B N 1
ATOM 3894 C CA . LEU B 1 221 ? -11.906 -23.609 -16.062 1 94.81 221 LEU B CA 1
ATOM 3895 C C . LEU B 1 221 ? -11.914 -22.594 -17.188 1 94.81 221 LEU B C 1
ATOM 3897 O O . LEU B 1 221 ? -11.648 -21.406 -16.953 1 94.81 221 LEU B O 1
ATOM 3901 N N . LYS B 1 222 ? -12.172 -23.016 -18.375 1 94.94 222 LYS B N 1
ATOM 3902 C CA . LYS B 1 222 ? -12.266 -22.109 -19.516 1 94.94 222 LYS B CA 1
ATOM 3903 C C . LYS B 1 222 ? -13.344 -21.047 -19.297 1 94.94 222 LYS B C 1
ATOM 3905 O O . LYS B 1 222 ? -13.148 -19.891 -19.641 1 94.94 222 LYS B O 1
ATOM 3910 N N . GLU B 1 223 ? -14.469 -21.484 -18.766 1 96.31 223 GLU B N 1
ATOM 3911 C CA . GLU B 1 223 ? -15.531 -20.547 -18.422 1 96.31 223 GLU B CA 1
ATOM 3912 C C . GLU B 1 223 ? -15.086 -19.594 -17.312 1 96.31 223 GLU B C 1
ATOM 3914 O O . GLU B 1 223 ? -15.336 -18.391 -17.406 1 96.31 223 GLU B O 1
ATOM 3919 N N . TRP B 1 224 ? -14.414 -20.125 -16.328 1 96 224 TRP B N 1
ATOM 3920 C CA . TRP B 1 224 ? -13.938 -19.344 -15.203 1 96 224 TRP B CA 1
ATOM 3921 C C . TRP B 1 224 ? -13 -18.234 -15.664 1 96 224 TRP B C 1
ATOM 3923 O O . TRP B 1 224 ? -13.055 -17.109 -15.141 1 96 224 TRP B O 1
ATOM 3933 N N . LEU B 1 225 ? -12.266 -18.469 -16.656 1 94.31 225 LEU B N 1
ATOM 3934 C CA . LEU B 1 225 ? -11.25 -17.547 -17.156 1 94.31 225 LEU B CA 1
ATOM 3935 C C . LEU B 1 225 ? -11.883 -16.375 -17.875 1 94.31 225 LEU B C 1
ATOM 3937 O O . LEU B 1 225 ? -11.227 -15.359 -18.125 1 94.31 225 LEU B O 1
ATOM 3941 N N . LYS B 1 226 ? -13.18 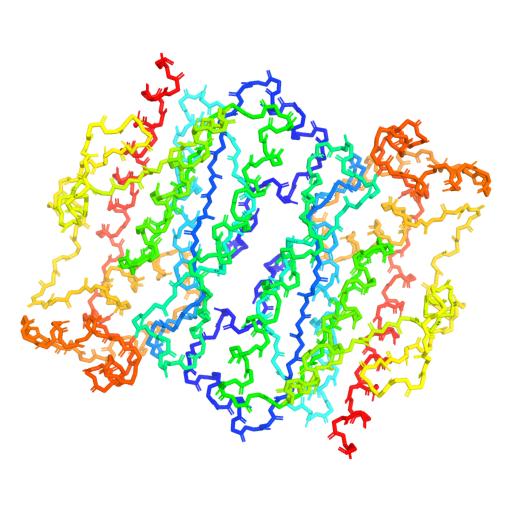-16.469 -18.141 1 95.31 226 LYS B N 1
ATOM 3942 C CA . LYS B 1 226 ? -13.883 -15.344 -18.75 1 95.31 226 LYS B CA 1
ATOM 3943 C C . LYS B 1 226 ? -14.031 -14.195 -17.75 1 95.31 226 LYS B C 1
ATOM 3945 O O . LYS B 1 226 ? -14.203 -13.039 -18.156 1 95.31 226 LYS B O 1
ATOM 3950 N N . GLY B 1 227 ? -14.109 -14.531 -16.469 1 96.19 227 GLY B N 1
ATOM 3951 C CA . GLY B 1 227 ? -14.031 -13.523 -15.43 1 96.19 227 GLY B CA 1
ATOM 3952 C C . GLY B 1 227 ? -15.383 -12.961 -15.031 1 96.19 227 GLY B C 1
ATOM 3953 O O . GLY B 1 227 ? -16.422 -13.445 -15.492 1 96.19 227 GLY B O 1
ATOM 3954 N N . GLY B 1 228 ? -15.25 -12 -14.078 1 95.56 228 GLY B N 1
ATOM 3955 C CA . GLY B 1 228 ? -16.438 -11.281 -13.648 1 95.56 228 GLY B CA 1
ATOM 3956 C C . GLY B 1 228 ? -17.484 -12.188 -13.031 1 95.56 228 GLY B C 1
ATOM 3957 O O . GLY B 1 228 ? -17.172 -13.055 -12.219 1 95.56 228 GLY B O 1
ATOM 3958 N N . GLU B 1 229 ? -18.734 -11.938 -13.516 1 96.56 229 GLU B N 1
ATOM 3959 C CA . GLU B 1 229 ? -19.875 -12.672 -12.961 1 96.56 229 GLU B CA 1
ATOM 3960 C C . GLU B 1 229 ? -19.859 -14.133 -13.406 1 96.56 229 GLU B C 1
ATOM 3962 O O . GLU B 1 229 ? -20.328 -15.008 -12.68 1 96.56 229 GLU B O 1
ATOM 3967 N N . VAL B 1 230 ? -19.25 -14.375 -14.492 1 97.62 230 VAL B N 1
ATOM 3968 C CA . VAL B 1 230 ? -19.141 -15.75 -14.977 1 97.62 230 VAL B CA 1
ATOM 3969 C C . VAL B 1 230 ? -18.234 -16.562 -14.062 1 97.62 230 VAL B C 1
ATOM 3971 O O . VAL B 1 230 ? -18.578 -17.656 -13.625 1 97.62 230 VAL B O 1
ATOM 3974 N N . ALA B 1 231 ? -17.109 -15.984 -13.734 1 97.19 231 ALA B 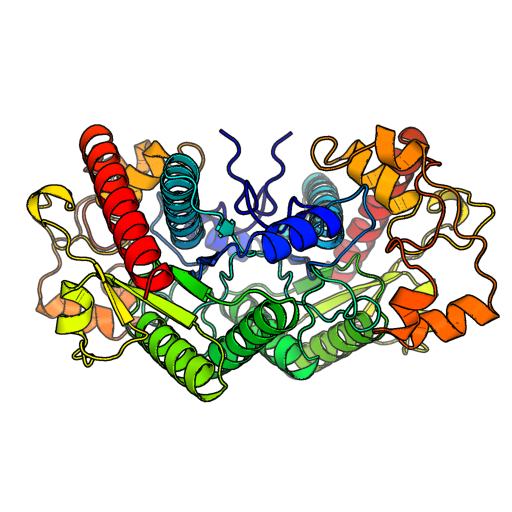N 1
ATOM 3975 C CA . ALA B 1 231 ? -16.188 -16.656 -12.805 1 97.19 231 ALA B CA 1
ATOM 3976 C C . ALA B 1 231 ? -16.859 -16.875 -11.453 1 97.19 231 ALA B C 1
ATOM 3978 O O . ALA B 1 231 ? -16.719 -17.953 -10.852 1 97.19 231 ALA B O 1
ATOM 3979 N N . LYS B 1 232 ? -17.531 -15.883 -11.016 1 97.19 232 LYS B N 1
ATOM 3980 C CA . LYS B 1 232 ? -18.234 -15.977 -9.734 1 97.19 232 LYS B CA 1
ATOM 3981 C C . LYS B 1 232 ? -19.281 -17.094 -9.758 1 97.19 232 LYS B C 1
ATOM 3983 O O . LYS B 1 232 ? -19.453 -17.797 -8.766 1 97.19 232 LYS B O 1
ATOM 3988 N N . SER B 1 233 ? -19.938 -17.25 -10.875 1 97.56 233 SER B N 1
ATOM 3989 C CA . SER B 1 233 ? -20.953 -18.297 -10.992 1 97.56 233 SER B CA 1
ATOM 3990 C C . SER B 1 233 ? -20.312 -19.688 -10.984 1 97.56 233 SER B C 1
ATOM 3992 O O . SER B 1 233 ? -20.906 -20.656 -10.484 1 97.56 233 SER B O 1
ATOM 3994 N N . VAL B 1 234 ? -19.109 -19.812 -11.508 1 97.75 234 VAL B N 1
ATOM 3995 C CA . VAL B 1 234 ? -18.406 -21.078 -11.578 1 97.75 234 VAL B CA 1
ATOM 3996 C C . VAL B 1 234 ? -17.859 -21.453 -10.195 1 97.75 234 VAL B C 1
ATOM 3998 O O . VAL B 1 234 ? -17.859 -22.625 -9.812 1 97.75 234 VAL B O 1
ATOM 4001 N N . THR B 1 235 ? -17.438 -20.469 -9.453 1 97.69 235 THR B N 1
ATOM 4002 C CA . THR B 1 235 ? -16.938 -20.656 -8.102 1 97.69 235 THR B CA 1
ATOM 4003 C C . THR B 1 235 ? -17.609 -19.703 -7.129 1 97.69 235 THR B C 1
ATOM 4005 O O . THR B 1 235 ? -16.984 -18.734 -6.676 1 97.69 235 THR B O 1
ATOM 4008 N N . PRO B 1 236 ? -18.781 -19.984 -6.75 1 97.31 236 PRO B N 1
ATOM 4009 C CA . PRO B 1 236 ? -19.578 -19.031 -5.969 1 97.31 236 PRO B CA 1
ATOM 4010 C C . PRO B 1 236 ? -18.984 -18.75 -4.594 1 97.31 236 PRO B C 1
ATOM 4012 O O . PRO B 1 236 ? -19.281 -17.719 -3.99 1 97.31 236 PRO B O 1
ATOM 4015 N N . LEU B 1 237 ? -18.094 -19.641 -4.172 1 97.88 237 LEU B N 1
ATOM 4016 C CA . LEU B 1 237 ? -17.5 -19.422 -2.857 1 97.88 237 LEU B CA 1
ATOM 4017 C C . LEU B 1 237 ? -16.141 -18.734 -2.98 1 97.88 237 LEU B C 1
ATOM 4019 O O . LEU B 1 237 ? -15.469 -18.5 -1.975 1 97.88 237 LEU B O 1
ATOM 4023 N N . GLY B 1 238 ? -15.672 -18.453 -4.203 1 98 238 GLY B N 1
ATOM 4024 C CA . GLY B 1 238 ? -14.523 -17.594 -4.406 1 98 238 GLY B CA 1
ATOM 4025 C C . GLY B 1 238 ? -13.203 -18.328 -4.336 1 98 238 GLY B C 1
ATOM 4026 O O . GLY B 1 238 ? -12.148 -17.719 -4.129 1 98 238 GLY B O 1
ATOM 4027 N N . TYR B 1 239 ? -13.281 -19.672 -4.422 1 97.69 239 TYR B N 1
ATOM 4028 C CA . TYR B 1 239 ? -12.039 -20.422 -4.484 1 97.69 239 TYR B CA 1
ATOM 4029 C C . TYR B 1 239 ? -12.109 -21.5 -5.57 1 97.69 239 TYR B C 1
ATOM 4031 O O . TYR B 1 239 ? -13.195 -21.922 -5.957 1 97.69 239 TYR B O 1
ATOM 4039 N N . CYS B 1 240 ? -10.961 -21.828 -6.102 1 96.81 240 CYS B N 1
ATOM 4040 C CA . CYS B 1 240 ? -10.766 -22.891 -7.086 1 96.81 240 CYS B CA 1
ATOM 4041 C C . CYS B 1 240 ? -9.664 -23.844 -6.652 1 96.81 240 CYS B C 1
ATOM 4043 O O . CYS B 1 240 ? -8.484 -23.625 -6.945 1 96.81 240 CYS B O 1
ATOM 4045 N N . GLY B 1 241 ? -9.969 -24.922 -6.031 1 96.06 241 GLY B N 1
ATOM 4046 C CA . GLY B 1 241 ? -9.039 -25.891 -5.465 1 96.06 241 GLY B CA 1
ATOM 4047 C C . GLY B 1 241 ? -9.555 -26.562 -4.207 1 96.06 241 GLY B C 1
ATOM 4048 O O . GLY B 1 241 ? -10.766 -26.766 -4.066 1 96.06 241 GLY B O 1
ATOM 4049 N N . ASN B 1 242 ? -8.609 -27.031 -3.365 1 96.5 242 ASN B N 1
ATOM 4050 C CA . ASN B 1 242 ? -8.953 -27.734 -2.133 1 96.5 242 ASN B CA 1
ATOM 4051 C C . ASN B 1 242 ? -8.359 -27.047 -0.909 1 96.5 242 ASN B C 1
ATOM 4053 O O . ASN B 1 242 ? -7.324 -27.469 -0.394 1 96.5 242 ASN B O 1
ATOM 4057 N N . PRO B 1 243 ? -9.133 -26.062 -0.352 1 97.31 243 PRO B N 1
ATOM 4058 C CA . PRO B 1 243 ? -8.609 -25.328 0.796 1 97.31 243 PRO B CA 1
ATOM 4059 C C . PRO B 1 243 ? -8.336 -26.219 2.004 1 97.31 243 PRO B C 1
ATOM 4061 O O . PRO B 1 243 ? -7.531 -25.859 2.871 1 97.31 243 PRO B O 1
ATOM 4064 N N . SER B 1 244 ? -8.922 -27.359 2.08 1 96.75 244 SER B N 1
ATOM 4065 C CA . SER B 1 244 ? -8.844 -28.219 3.258 1 96.75 244 SER B CA 1
ATOM 4066 C C . SER B 1 244 ? -7.523 -28.984 3.299 1 96.75 244 SER B C 1
ATOM 4068 O O . SER B 1 244 ? -7.133 -29.5 4.348 1 96.75 244 SER B O 1
ATOM 4070 N N . ASN B 1 245 ? -6.902 -29.078 2.176 1 95.25 245 ASN B N 1
ATOM 4071 C CA . ASN B 1 245 ? -5.645 -29.812 2.09 1 95.25 245 ASN B CA 1
ATOM 4072 C C . ASN B 1 245 ? -4.469 -28.953 2.551 1 95.25 245 ASN B C 1
ATOM 4074 O O . ASN B 1 245 ? -3.594 -28.609 1.753 1 95.25 245 ASN B O 1
ATOM 4078 N N . ILE B 1 246 ? -4.41 -28.75 3.83 1 96.06 246 ILE B N 1
ATOM 4079 C CA . ILE B 1 246 ? -3.365 -27.938 4.422 1 96.06 246 ILE B CA 1
ATOM 4080 C C . ILE B 1 246 ? -2.15 -28.797 4.754 1 96.06 246 ILE B C 1
ATOM 4082 O O . ILE B 1 246 ? -2.275 -29.812 5.441 1 96.06 246 ILE B O 1
ATOM 4086 N N . ASP B 1 247 ? -1.059 -28.438 4.258 1 95.06 247 ASP B N 1
ATOM 4087 C CA . ASP B 1 247 ? 0.195 -29.141 4.496 1 95.06 247 ASP B CA 1
ATOM 4088 C C . ASP B 1 247 ? 1.33 -28.172 4.793 1 95.06 247 ASP B C 1
ATOM 4090 O O . ASP B 1 247 ? 1.99 -27.672 3.875 1 95.06 247 ASP B O 1
ATOM 4094 N N . LEU B 1 248 ? 1.61 -27.938 6.027 1 95.75 248 LEU B N 1
ATOM 4095 C CA . LEU B 1 248 ? 2.576 -26.938 6.453 1 95.75 248 LEU B CA 1
ATOM 4096 C C . LEU B 1 248 ? 4 -27.375 6.137 1 95.75 248 LEU B C 1
ATOM 4098 O O . LEU B 1 248 ? 4.844 -26.547 5.77 1 95.75 248 LEU B O 1
ATOM 4102 N N . LYS B 1 249 ? 4.27 -28.625 6.27 1 94.31 249 LYS B N 1
ATOM 4103 C CA . LYS B 1 249 ? 5.605 -29.156 6.004 1 94.31 249 LYS B CA 1
ATOM 4104 C C . LYS B 1 249 ? 5.969 -29 4.527 1 94.31 249 LYS B C 1
ATOM 4106 O O . LYS B 1 249 ? 7.07 -28.547 4.199 1 94.31 249 LYS B O 1
ATOM 4111 N N . LYS B 1 250 ? 5.082 -29.359 3.684 1 93.12 250 LYS B N 1
ATOM 4112 C CA . LYS B 1 250 ? 5.348 -29.281 2.25 1 93.12 250 LYS B CA 1
ATOM 4113 C C . LYS B 1 250 ? 5.531 -27.844 1.798 1 93.12 250 LYS B C 1
ATOM 4115 O O . LYS B 1 250 ? 6.398 -27.547 0.976 1 93.12 250 LYS B O 1
ATOM 4120 N N . ILE B 1 251 ? 4.727 -26.984 2.348 1 93.69 251 ILE B N 1
ATOM 4121 C CA . ILE B 1 251 ? 4.812 -25.594 1.918 1 93.69 251 ILE B CA 1
ATOM 4122 C C . ILE B 1 251 ? 6.117 -24.984 2.418 1 93.69 251 ILE B C 1
ATOM 4124 O O . ILE B 1 251 ? 6.715 -24.141 1.743 1 93.69 251 ILE B O 1
ATOM 4128 N N . LYS B 1 252 ? 6.5 -25.297 3.574 1 93.88 252 LYS B N 1
ATOM 4129 C CA . LYS B 1 252 ? 7.785 -24.828 4.086 1 93.88 252 LYS B CA 1
ATOM 4130 C C . LYS B 1 252 ? 8.922 -25.219 3.146 1 93.88 252 LYS B C 1
ATOM 4132 O O . LYS B 1 252 ? 9.797 -24.391 2.848 1 93.88 252 LYS B O 1
ATOM 4137 N N . THR B 1 253 ? 8.898 -26.422 2.688 1 92.31 253 THR B N 1
ATOM 4138 C CA . THR B 1 253 ? 9.898 -26.906 1.742 1 92.31 253 THR B CA 1
ATOM 4139 C C . THR B 1 253 ? 9.797 -26.141 0.418 1 92.31 253 THR B C 1
ATOM 4141 O O . THR B 1 253 ? 10.805 -25.719 -0.145 1 92.31 253 THR B O 1
ATOM 4144 N N . LEU B 1 254 ? 8.609 -26.031 -0.029 1 91.19 254 LEU B N 1
ATOM 4145 C CA . LEU B 1 254 ? 8.359 -25.344 -1.292 1 91.19 254 LEU B CA 1
ATOM 4146 C C . LEU B 1 254 ? 8.922 -23.922 -1.264 1 91.19 254 LEU B C 1
ATOM 4148 O O . LEU B 1 254 ? 9.625 -23.516 -2.186 1 91.19 254 LEU B O 1
ATOM 4152 N N . THR B 1 255 ? 8.641 -23.156 -0.243 1 92.88 255 THR B N 1
ATOM 4153 C CA . THR B 1 255 ? 9.047 -21.766 -0.173 1 92.88 255 THR B CA 1
ATOM 4154 C C . THR B 1 255 ? 10.562 -21.641 -0.039 1 92.88 255 THR B C 1
ATOM 4156 O O . THR B 1 255 ? 11.164 -20.703 -0.561 1 92.88 255 THR B O 1
ATOM 4159 N N . ALA B 1 256 ? 11.125 -22.578 0.647 1 93.06 256 ALA B N 1
ATOM 4160 C CA . ALA B 1 256 ? 12.578 -22.594 0.777 1 93.06 256 ALA B CA 1
ATOM 4161 C C . ALA B 1 256 ? 13.25 -22.812 -0.577 1 93.06 256 ALA B C 1
ATOM 4163 O O . ALA B 1 256 ? 14.211 -22.109 -0.917 1 93.06 256 ALA B O 1
ATOM 4164 N N . VAL B 1 257 ? 12.719 -23.734 -1.31 1 92.62 257 VAL B N 1
ATOM 4165 C CA . VAL B 1 257 ? 13.281 -24.047 -2.619 1 92.62 257 VAL B CA 1
ATOM 4166 C C . VAL B 1 257 ? 13.055 -22.875 -3.574 1 92.62 257 VAL B C 1
ATOM 4168 O O . VAL B 1 257 ? 13.961 -22.484 -4.301 1 92.62 257 VAL B O 1
ATOM 4171 N N . LEU B 1 258 ? 11.867 -22.391 -3.551 1 92.81 258 LEU B N 1
ATOM 4172 C CA . LEU B 1 258 ? 11.492 -21.297 -4.438 1 92.81 258 LEU B CA 1
ATOM 4173 C C . LEU B 1 258 ? 12.359 -20.078 -4.188 1 92.81 258 LEU B C 1
ATOM 4175 O O . LEU B 1 258 ? 12.914 -19.5 -5.129 1 92.81 258 LEU B O 1
ATOM 4179 N N . SER B 1 259 ? 12.523 -19.641 -2.92 1 95.56 259 SER B N 1
ATOM 4180 C CA . SER B 1 259 ? 13.297 -18.453 -2.584 1 95.56 259 SER B CA 1
ATOM 4181 C C . SER B 1 259 ? 14.766 -18.625 -2.951 1 95.56 259 SER B C 1
ATOM 4183 O O . SER B 1 259 ? 15.422 -17.672 -3.373 1 95.56 259 SER B O 1
ATOM 4185 N N . GLU B 1 260 ? 15.25 -19.844 -2.814 1 95.69 260 GLU B N 1
ATOM 4186 C CA . GLU B 1 260 ? 16.625 -20.125 -3.201 1 95.69 260 GLU B CA 1
ATOM 4187 C C . GLU B 1 260 ? 16.828 -19.969 -4.707 1 95.69 260 GLU B C 1
ATOM 4189 O O . GLU B 1 260 ? 17.797 -19.359 -5.152 1 95.69 260 GLU B O 1
ATOM 4194 N N . LYS B 1 261 ? 15.93 -20.531 -5.422 1 95.31 261 LYS B N 1
ATOM 4195 C CA . LYS B 1 261 ? 16.031 -20.453 -6.879 1 95.31 261 LYS B CA 1
ATOM 4196 C C . LYS B 1 261 ? 15.922 -19 -7.352 1 95.31 261 LYS B C 1
ATOM 4198 O O . LYS B 1 261 ? 16.672 -18.578 -8.234 1 95.31 261 LYS B O 1
ATOM 4203 N N . TYR B 1 262 ? 15.016 -18.25 -6.801 1 97.06 262 TYR B N 1
ATOM 4204 C CA . TYR B 1 262 ? 14.867 -16.844 -7.137 1 97.06 262 TYR B CA 1
ATOM 4205 C C . TYR B 1 262 ? 16.156 -16.078 -6.844 1 97.06 262 TYR B C 1
ATOM 4207 O O . TYR B 1 262 ? 16.625 -15.297 -7.676 1 97.06 262 TYR B O 1
ATOM 4215 N N . ALA B 1 263 ? 16.703 -16.281 -5.637 1 98.12 263 ALA B N 1
ATOM 4216 C CA . ALA B 1 263 ? 17.906 -15.586 -5.23 1 98.12 263 ALA B CA 1
ATOM 4217 C C . ALA B 1 263 ? 19.062 -15.891 -6.184 1 98.12 263 ALA B C 1
ATOM 4219 O O . ALA B 1 263 ? 19.797 -14.984 -6.586 1 98.12 263 ALA B O 1
ATOM 4220 N N . CYS B 1 264 ? 19.172 -17.172 -6.566 1 97.25 264 CYS B N 1
ATOM 4221 C CA . CYS B 1 264 ? 20.234 -17.578 -7.473 1 97.25 264 CYS B CA 1
ATOM 4222 C C . CYS B 1 264 ? 20.109 -16.859 -8.812 1 97.25 264 CYS B C 1
ATOM 4224 O O . CYS B 1 264 ? 21.094 -16.375 -9.359 1 97.25 264 CYS B O 1
ATOM 4226 N N . GLU B 1 265 ? 18.922 -16.844 -9.344 1 96.94 265 GLU B N 1
ATOM 4227 C CA . GLU B 1 265 ? 18.719 -16.203 -10.641 1 96.94 265 GLU B CA 1
ATOM 4228 C C . GLU B 1 265 ? 18.953 -14.695 -10.562 1 96.94 265 GLU B C 1
ATOM 4230 O O . GLU B 1 265 ? 19.469 -14.102 -11.516 1 96.94 265 GLU B O 1
ATOM 4235 N N . ILE B 1 266 ? 18.594 -14.055 -9.477 1 98.25 266 ILE B N 1
ATOM 4236 C CA . ILE B 1 266 ? 18.844 -12.625 -9.281 1 98.25 266 ILE B CA 1
ATOM 4237 C C . ILE B 1 266 ? 20.344 -12.359 -9.289 1 98.25 266 ILE B C 1
ATOM 4239 O O . ILE B 1 266 ? 20.812 -11.438 -9.961 1 98.25 266 ILE B O 1
ATOM 4243 N N . ILE B 1 267 ? 21.094 -13.18 -8.562 1 98.25 267 ILE B N 1
ATOM 4244 C CA . ILE B 1 267 ? 22.531 -13.023 -8.516 1 98.25 267 ILE B CA 1
ATOM 4245 C C . ILE B 1 267 ? 23.125 -13.195 -9.922 1 98.25 267 ILE B C 1
ATOM 4247 O O . ILE B 1 267 ? 24.016 -12.445 -10.328 1 98.25 267 ILE B O 1
ATOM 4251 N N . ASN B 1 268 ? 22.578 -14.203 -10.641 1 96.69 268 ASN B N 1
ATOM 4252 C CA . ASN B 1 268 ? 23.047 -14.43 -12 1 96.69 268 ASN B CA 1
ATOM 4253 C C . ASN B 1 268 ? 22.844 -13.188 -12.875 1 96.69 268 ASN B C 1
ATOM 4255 O O . ASN B 1 268 ? 23.734 -12.828 -13.648 1 96.69 268 ASN B O 1
ATOM 4259 N N . VAL B 1 269 ? 21.703 -12.547 -12.773 1 96.75 269 VAL B N 1
ATOM 4260 C CA . VAL B 1 269 ? 21.422 -11.352 -13.555 1 96.75 269 VAL B CA 1
ATOM 4261 C C . VAL B 1 269 ? 22.344 -10.211 -13.125 1 96.75 269 VAL B C 1
ATOM 4263 O O . VAL B 1 269 ? 22.844 -9.461 -13.969 1 96.75 269 VAL B O 1
ATOM 4266 N N . CYS B 1 270 ? 22.578 -10.07 -11.82 1 95.56 270 CYS B N 1
ATOM 4267 C CA . CYS B 1 270 ? 23.359 -8.969 -11.273 1 95.56 270 CYS B CA 1
ATOM 4268 C C . CYS B 1 270 ? 24.844 -9.109 -11.625 1 95.56 270 CYS B C 1
ATOM 4270 O O . CYS B 1 270 ? 25.578 -8.133 -11.602 1 95.56 270 CYS B O 1
ATOM 4272 N N . THR B 1 271 ? 25.25 -10.289 -11.938 1 90.62 271 THR B N 1
ATOM 4273 C CA . THR B 1 271 ? 26.656 -10.531 -12.234 1 90.62 271 THR B CA 1
ATOM 4274 C C . THR B 1 271 ? 26.938 -10.43 -13.734 1 90.62 271 THR B C 1
ATOM 4276 O O . THR B 1 271 ? 28.078 -10.5 -14.164 1 90.62 271 THR B O 1
ATOM 4279 N N . LEU B 1 272 ? 25.906 -10.336 -14.555 1 81.88 272 LEU B N 1
ATOM 4280 C CA . LEU B 1 272 ? 26.062 -10.109 -15.984 1 81.88 272 LEU B CA 1
ATOM 4281 C C . LEU B 1 272 ? 26.391 -8.648 -16.266 1 81.88 272 LEU B C 1
ATOM 4283 O O . LEU B 1 272 ? 25.875 -7.75 -15.602 1 81.88 272 LEU B O 1
#

Foldseek 3Di:
DDQDLCVQAPVPDDVVVVLVLLVVLAEEEEEEAAQADFFPFFHSCLWSSLQSVLVVLLCVLCVVVVHRYHYYRYHHQFADFQRVQDPGGHHDDLVVVLVVVLVVLVVCVVSRHAAYEYTGPDDQLVRVVSVVVSCVVCVVVVRHAAYEDEPVSCVVNVHDPPDLRYQYFYDDCVQADDDFPADFRGSAALSLQSCCQRPVVRGNLVVLLVDAALRADPVLVVQSSNHHVSVCVSPVRNGHYRSNNHDNVSNVRNSNVRSNRVSVSSVVSVVD/DDQDLCVQAPVPDDVVVVLVLLVVLAEEEEEEAAQADFFPFFHSCLWSSLQSVLVVLLCVLCVVVVHRYHYYRYHHQFADFQRVQDPGGHHDDLVVVLVVVLVVLVVCVVSRHAAYEYTGDDDQLVRVVSVVVSCVVSVVVVRHYAYEDEPVSCVVNVHDPPDLRYQYFYDDCVQADDDFPADFRGSAALSLQSCCQRPVVRGNLVVLLVDAALRADPVLVVQSSNHHVSVCVSPVRNGHYRSNNHDNVSNVRNSNRRSNRVSVSVVVSVVD

pLDDT: mean 94.67, std 7.74, range [47.25, 98.94]